Protein AF-A0A836B8D1-F1 (afdb_monomer_lite)

Foldseek 3Di:
DDPDFLFQDQDDLVLLLVLLVLQLVQQLVLLVPAPDDDPVSSVQSNVLSVLLSVLLNVLLVVLVVLLVVQVVDPPNVLLNLLSVLLNLLSSLLSSLLLFQFLFSLQSNLLSVLSSVVSVVLSCQSPDPPDDPVNSVLSNVVSNLSSLLSNLLSVLSRDPFLQVVLVVCVVVVNDLLNLLVVLLVVCLQVWAAQPQHRVDTGDRNQSDDAQLPHDLLSLLRSLQVLCVVSVGDGSRHDSPVPRDDPSSSLSSLLSSLLVSVCSNCVNPLCLVVLVVLQCVVCPPHWDWDAPVNLVSSLVSCCVRDDDDSQLSSLVSLQSCRRRVVFWHDNLSNLSSSCCSSRVSPDRPCVVVHPPDTTTGGRGFNSSLLSSCSVVCVPDSVVSSVVRD

Sequence (387 aa):
MPAQMNGFVLLDAPQLKKLADLIHKQEIIRIKNQKQPDVHTFKQLCADSKAARDTVIDALEKAERVYDELRAKANEEARVKVAEDHFHYVKNSANNALQNVRNFSIRMDYAKKISAHSEEIMHQMLSMELDTADFENLADYCADFREDALAIARTHMRPTARHYSEWLKENGIGFDQLVSDTQAKLNKTGFRSAKDPDVFIGEGTFGGQFENLQEFQKIAVYEEVVRDSGRAMPKINITTGLMGALGVGVILLGIGLLVWDIYQSAHPVETAVRGVLETALGVGGAMLGEAFAVTVASGMLSAEAESTALFVAMASFVGGIAGAFIVGALVAVIVGAIVGTAGRSVPLTPVTEGLKPCLIELPDGRALANLIHSGAHDDATIVEASG

Radius of gyration: 21.07 Å; chains: 1; bounding box: 61×46×54 Å

Organism: NCBI:txid2026947

pLDDT: mean 75.25, std 17.37, range [28.88, 97.94]

Structure (mmCIF, N/CA/C/O backbone):
data_AF-A0A836B8D1-F1
#
_entry.id   AF-A0A836B8D1-F1
#
loop_
_atom_site.group_PDB
_atom_site.id
_atom_site.type_symbol
_atom_site.label_atom_id
_atom_site.label_alt_id
_atom_site.label_comp_id
_atom_site.label_asym_id
_atom_site.label_entity_id
_atom_site.label_seq_id
_atom_site.pdbx_PDB_ins_code
_atom_site.Cartn_x
_atom_site.Cartn_y
_atom_site.Cartn_z
_atom_site.occupancy
_atom_site.B_iso_or_equiv
_atom_site.auth_seq_id
_atom_site.auth_comp_id
_atom_site.auth_asym_id
_atom_site.auth_atom_id
_atom_site.pdbx_PDB_model_num
ATOM 1 N N . MET A 1 1 ? -20.648 -24.623 2.047 1.00 28.88 1 MET A N 1
ATOM 2 C CA . MET A 1 1 ? -19.506 -24.657 1.104 1.00 28.88 1 MET A CA 1
ATOM 3 C C . MET A 1 1 ? -18.230 -24.460 1.903 1.00 28.88 1 MET A C 1
ATOM 5 O O . MET A 1 1 ? -18.280 -23.676 2.845 1.00 28.88 1 MET A O 1
ATOM 9 N N . PRO A 1 2 ? -17.147 -25.207 1.636 1.00 29.64 2 PRO A N 1
ATOM 10 C CA . PRO A 1 2 ? -15.974 -25.168 2.493 1.00 29.64 2 PRO A CA 1
ATOM 11 C C . PRO A 1 2 ? -15.260 -23.824 2.322 1.00 29.64 2 PRO A C 1
ATOM 13 O O . PRO A 1 2 ? -14.928 -23.409 1.214 1.00 29.64 2 PRO A O 1
ATOM 16 N N . ALA A 1 3 ? -15.059 -23.140 3.442 1.00 38.50 3 ALA A N 1
ATOM 17 C CA . ALA A 1 3 ? -14.245 -21.945 3.556 1.00 38.50 3 ALA A CA 1
ATOM 18 C C . ALA A 1 3 ? -12.777 -22.309 3.290 1.00 38.50 3 ALA A C 1
ATOM 20 O O . ALA A 1 3 ? -12.115 -22.790 4.205 1.00 38.50 3 ALA A O 1
ATOM 21 N N . GLN A 1 4 ? -12.273 -22.159 2.054 1.00 39.69 4 GLN A N 1
ATOM 22 C CA . GLN A 1 4 ? -10.847 -22.422 1.791 1.00 39.69 4 GLN A CA 1
ATOM 23 C C . GLN A 1 4 ? -10.216 -21.826 0.512 1.00 39.69 4 GLN A C 1
ATOM 25 O O . GLN A 1 4 ? -9.173 -22.317 0.098 1.00 39.69 4 GLN A O 1
ATOM 30 N N . MET A 1 5 ? -10.750 -20.754 -0.098 1.00 43.41 5 MET A N 1
ATOM 31 C CA . MET A 1 5 ? -10.065 -20.071 -1.226 1.00 43.41 5 MET A CA 1
ATOM 32 C C . MET A 1 5 ? -10.189 -18.531 -1.217 1.00 43.41 5 MET A C 1
ATOM 34 O O . MET A 1 5 ? -10.476 -17.927 -2.242 1.00 43.41 5 MET A O 1
ATOM 38 N N . ASN A 1 6 ? -9.952 -17.879 -0.070 1.00 57.72 6 ASN A N 1
ATOM 39 C CA . ASN A 1 6 ? -9.854 -16.405 0.026 1.00 57.72 6 ASN A CA 1
ATOM 40 C C . ASN A 1 6 ? -8.412 -15.936 0.321 1.00 57.72 6 ASN A C 1
ATOM 42 O O . ASN A 1 6 ? -8.191 -14.920 0.985 1.00 57.72 6 ASN A O 1
ATOM 46 N N . GLY A 1 7 ? -7.416 -16.714 -0.113 1.00 68.25 7 GLY A N 1
ATOM 47 C CA . GLY A 1 7 ? -6.004 -16.362 0.037 1.00 68.25 7 GLY A CA 1
ATOM 48 C C . GLY A 1 7 ? -5.597 -15.293 -0.972 1.00 68.25 7 GLY A C 1
ATOM 49 O O . GLY A 1 7 ? -6.114 -15.257 -2.080 1.00 68.25 7 GLY A O 1
ATOM 50 N N . PHE A 1 8 ? -4.674 -14.409 -0.614 1.00 79.25 8 PHE A N 1
ATOM 51 C CA . PHE A 1 8 ? -4.074 -13.513 -1.600 1.00 79.25 8 PHE A CA 1
ATOM 52 C C . PHE A 1 8 ? -3.248 -14.338 -2.606 1.00 79.25 8 PHE A C 1
ATOM 54 O O . PHE A 1 8 ? -2.515 -15.247 -2.209 1.00 79.25 8 PHE A O 1
ATOM 61 N N . VAL A 1 9 ? -3.343 -14.009 -3.895 1.00 87.94 9 VAL A N 1
ATOM 62 C CA . VAL A 1 9 ? -2.632 -14.692 -4.992 1.00 87.94 9 VAL A CA 1
ATOM 63 C C . VAL A 1 9 ? -1.782 -13.699 -5.775 1.00 87.94 9 VAL A C 1
ATOM 65 O O . VAL A 1 9 ? -2.153 -12.543 -5.913 1.00 87.94 9 VAL A O 1
ATOM 68 N N . LEU A 1 10 ? -0.630 -14.119 -6.296 1.00 89.69 10 LEU A N 1
ATOM 69 C CA . LEU A 1 10 ? 0.186 -13.249 -7.147 1.00 89.69 10 LEU A CA 1
ATOM 70 C C . LEU A 1 10 ? -0.272 -13.388 -8.598 1.00 89.69 10 LEU A C 1
ATOM 72 O O . LEU A 1 10 ? -0.072 -14.433 -9.213 1.00 89.69 10 LEU A O 1
ATOM 76 N N . LEU A 1 11 ? -0.888 -12.330 -9.119 1.00 92.56 11 LEU A N 1
ATOM 77 C CA . LEU A 1 11 ? -1.319 -12.230 -10.509 1.00 92.56 11 LEU A CA 1
ATOM 78 C C . LEU A 1 11 ? -0.247 -11.561 -11.377 1.00 92.56 11 LEU A C 1
ATOM 80 O O . LEU A 1 11 ? 0.492 -10.683 -10.911 1.00 92.56 11 LEU A O 1
ATOM 84 N N . ASP A 1 12 ? -0.186 -11.962 -12.647 1.00 94.19 12 ASP A N 1
ATOM 85 C CA . ASP A 1 12 ? 0.599 -11.274 -13.673 1.00 94.19 12 ASP A CA 1
ATOM 86 C C . ASP A 1 12 ? -0.081 -9.976 -14.163 1.00 94.19 12 ASP A C 1
ATOM 88 O O . ASP A 1 12 ? -1.194 -9.642 -13.753 1.00 94.19 12 ASP A O 1
ATOM 92 N N . ALA A 1 13 ? 0.600 -9.193 -15.008 1.00 94.81 13 ALA A N 1
ATOM 93 C CA . ALA A 1 13 ? 0.081 -7.898 -15.456 1.00 94.81 13 ALA A CA 1
ATOM 94 C C . ALA A 1 13 ? -1.240 -8.009 -16.253 1.00 94.81 13 ALA A C 1
ATOM 96 O O . ALA A 1 13 ? -2.180 -7.283 -15.913 1.00 94.81 13 ALA A O 1
ATOM 97 N N . PRO A 1 14 ? -1.394 -8.921 -17.236 1.00 95.56 14 PRO A N 1
ATOM 98 C CA . PRO A 1 14 ? -2.686 -9.152 -17.889 1.00 95.56 14 PRO A CA 1
ATOM 99 C C . PRO A 1 14 ? -3.812 -9.528 -16.915 1.00 95.56 14 PRO A C 1
ATOM 101 O O . PRO A 1 14 ? -4.918 -8.986 -16.999 1.00 95.56 14 PRO A O 1
ATOM 104 N N . GLN A 1 15 ? -3.539 -10.417 -15.957 1.00 95.75 15 GLN A N 1
ATOM 105 C CA . GLN A 1 15 ? -4.503 -10.824 -14.935 1.00 95.75 15 GLN A CA 1
ATOM 106 C C . GLN A 1 15 ? -4.882 -9.665 -14.004 1.00 95.75 15 GLN A C 1
ATOM 108 O O . GLN A 1 15 ? -6.052 -9.538 -13.641 1.00 95.75 15 GLN A O 1
ATOM 113 N N . LEU A 1 16 ? -3.937 -8.791 -13.645 1.00 96.31 16 LEU A N 1
ATOM 114 C CA . LEU A 1 16 ? -4.206 -7.596 -12.838 1.00 96.31 16 LEU A CA 1
ATOM 115 C C . LEU A 1 16 ? -5.077 -6.576 -13.568 1.00 96.31 16 LEU A C 1
ATOM 117 O O . LEU A 1 16 ? -5.996 -6.031 -12.959 1.00 96.31 16 LEU A O 1
ATOM 121 N N . LYS A 1 17 ? -4.833 -6.344 -14.864 1.00 97.25 17 LYS A N 1
ATOM 122 C CA . LYS A 1 17 ? -5.686 -5.474 -15.691 1.00 97.25 17 LYS A CA 1
ATOM 123 C C . LYS A 1 17 ? -7.120 -6.022 -15.724 1.00 97.25 17 LYS A C 1
ATOM 125 O O . LYS A 1 17 ? -8.066 -5.286 -15.443 1.00 97.25 17 LYS A O 1
ATOM 130 N N . LYS A 1 18 ? -7.277 -7.342 -15.917 1.00 95.75 18 LYS A N 1
ATOM 131 C CA . LYS A 1 18 ? -8.582 -8.025 -15.825 1.00 95.75 18 LYS A CA 1
ATOM 132 C C . LYS A 1 18 ? -9.224 -7.871 -14.440 1.00 95.75 18 LYS A C 1
ATOM 134 O O . LYS A 1 18 ? -10.420 -7.594 -14.351 1.00 95.75 18 LYS A O 1
ATOM 139 N N . LEU A 1 19 ? -8.454 -8.028 -13.360 1.00 95.62 19 LEU A N 1
ATOM 140 C CA . LEU A 1 19 ? -8.942 -7.854 -11.989 1.00 95.62 19 LEU A CA 1
ATOM 141 C C . LEU A 1 19 ? -9.449 -6.428 -11.746 1.00 95.62 19 LEU A C 1
ATOM 143 O O . LEU A 1 19 ? -10.533 -6.256 -11.192 1.00 95.62 19 LEU A O 1
ATOM 147 N N . ALA A 1 20 ? -8.700 -5.416 -12.188 1.00 96.56 20 ALA A N 1
ATOM 148 C CA . ALA A 1 20 ? -9.083 -4.014 -12.058 1.00 96.56 20 ALA A CA 1
ATOM 149 C C . ALA A 1 20 ? -10.406 -3.714 -12.783 1.00 96.56 20 ALA A C 1
ATOM 151 O O . ALA A 1 20 ? -11.284 -3.056 -12.219 1.00 96.56 20 ALA A O 1
ATOM 152 N N . ASP A 1 21 ? -10.588 -4.247 -13.994 1.00 96.06 21 ASP A N 1
ATOM 153 C CA . ASP A 1 21 ? -11.845 -4.129 -14.736 1.00 96.06 21 ASP A CA 1
ATOM 154 C C . ASP A 1 21 ? -13.016 -4.825 -14.036 1.00 96.06 21 ASP A C 1
ATOM 156 O O . ASP A 1 21 ? -14.108 -4.259 -13.956 1.00 96.06 21 ASP A O 1
ATOM 160 N N . LEU A 1 22 ? -12.816 -6.040 -13.517 1.00 94.44 22 LEU A N 1
ATOM 161 C CA . LEU A 1 22 ? -13.862 -6.781 -12.808 1.00 94.44 22 LEU A CA 1
ATOM 162 C C . LEU A 1 22 ? -14.289 -6.077 -11.519 1.00 94.44 22 LEU A C 1
ATOM 164 O O . LEU A 1 22 ? -15.488 -5.919 -11.287 1.00 94.44 22 LEU A O 1
ATOM 168 N N . ILE A 1 23 ? -13.329 -5.598 -10.723 1.00 93.44 23 ILE A N 1
ATOM 169 C CA . ILE A 1 23 ? -13.602 -4.801 -9.521 1.00 93.44 23 ILE A CA 1
ATOM 170 C 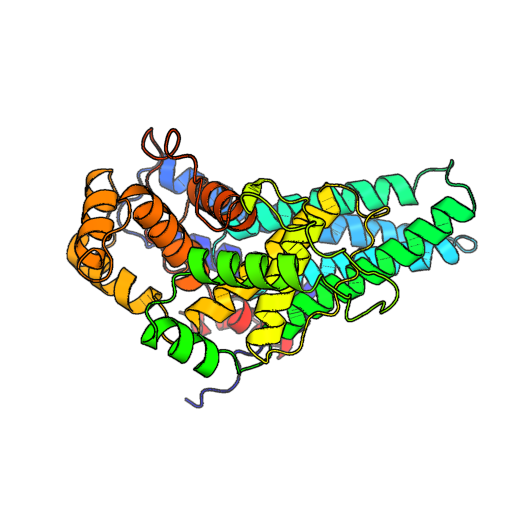C . ILE A 1 23 ? -14.430 -3.570 -9.895 1.00 93.44 23 ILE A C 1
ATOM 172 O O . ILE A 1 23 ? -15.511 -3.378 -9.343 1.00 93.44 23 ILE A O 1
ATOM 176 N N . HIS A 1 24 ? -13.991 -2.787 -10.883 1.00 94.62 24 HIS A N 1
ATOM 177 C CA . HIS A 1 24 ? -14.723 -1.601 -11.329 1.00 94.62 24 HIS A CA 1
ATOM 178 C C . HIS A 1 24 ? -16.149 -1.932 -11.793 1.00 94.62 24 HIS A C 1
ATOM 180 O O . HIS A 1 24 ? -17.106 -1.277 -11.383 1.00 94.62 24 HIS A O 1
ATOM 186 N N . LYS A 1 25 ? -16.325 -2.978 -12.613 1.00 92.94 25 LYS A N 1
ATOM 187 C CA . LYS A 1 25 ? -17.653 -3.427 -13.066 1.00 92.94 25 LYS A CA 1
ATOM 188 C C . LYS A 1 25 ? -18.569 -3.731 -11.876 1.00 92.94 25 LYS A C 1
ATOM 190 O O . LYS A 1 25 ? -19.716 -3.281 -11.868 1.00 92.94 25 LYS A O 1
ATOM 195 N N . GLN A 1 26 ? -18.071 -4.444 -10.863 1.00 90.50 26 GLN A N 1
ATOM 196 C CA . GLN A 1 26 ? -18.848 -4.751 -9.660 1.00 90.50 26 GLN A CA 1
ATOM 197 C C . GLN A 1 26 ? -19.160 -3.511 -8.828 1.00 90.50 26 GLN A C 1
ATOM 199 O O . GLN A 1 26 ? -20.291 -3.358 -8.372 1.00 90.50 26 GLN A O 1
ATOM 204 N N . GLU A 1 27 ? -18.202 -2.600 -8.670 1.00 89.56 27 GLU A N 1
ATOM 205 C CA . GLU A 1 27 ? -18.416 -1.321 -7.989 1.00 89.56 27 GLU A CA 1
ATOM 206 C C . GLU A 1 27 ? -19.519 -0.510 -8.666 1.00 89.56 27 GLU A C 1
ATOM 208 O O . GLU A 1 27 ? -20.423 -0.036 -7.987 1.00 89.56 27 GLU A O 1
ATOM 213 N N . ILE A 1 28 ? -19.525 -0.420 -9.999 1.00 89.75 28 ILE A N 1
ATOM 214 C CA . ILE A 1 28 ? -20.584 0.272 -10.745 1.00 89.75 28 ILE A CA 1
ATOM 215 C C . ILE A 1 28 ? -21.952 -0.384 -10.532 1.00 89.75 28 ILE A C 1
ATOM 217 O O . ILE A 1 28 ? -22.947 0.328 -10.386 1.00 89.75 28 ILE A O 1
ATOM 221 N N . ILE A 1 29 ? -22.030 -1.718 -10.504 1.00 87.75 29 ILE A N 1
ATOM 222 C CA . ILE A 1 29 ? -23.280 -2.432 -10.199 1.00 87.75 29 ILE A CA 1
ATOM 223 C C . ILE A 1 29 ? -23.760 -2.076 -8.784 1.00 87.75 29 ILE A C 1
ATOM 225 O O . ILE A 1 29 ? -24.922 -1.716 -8.601 1.00 87.75 29 ILE A O 1
ATOM 229 N N . ARG A 1 30 ? -22.858 -2.101 -7.797 1.00 85.25 30 ARG A N 1
ATOM 230 C CA . ARG A 1 30 ? -23.154 -1.795 -6.388 1.00 85.25 30 ARG A CA 1
ATOM 231 C C . ARG A 1 30 ? -23.569 -0.329 -6.192 1.00 85.25 30 ARG A C 1
ATOM 233 O O . ARG A 1 30 ? -24.571 -0.075 -5.532 1.00 85.25 30 ARG A O 1
ATOM 240 N N . ILE A 1 31 ? -22.893 0.619 -6.849 1.00 83.38 31 ILE A N 1
ATOM 241 C CA . ILE A 1 31 ? -23.254 2.049 -6.865 1.00 83.38 31 ILE A CA 1
ATOM 242 C C . ILE A 1 31 ? -24.647 2.257 -7.483 1.00 83.38 31 ILE A C 1
ATOM 244 O O . ILE A 1 31 ? -25.454 3.010 -6.944 1.00 83.38 31 ILE A O 1
ATOM 248 N N . LYS A 1 32 ? -24.963 1.586 -8.601 1.00 82.19 32 LYS A N 1
ATOM 249 C CA . LYS A 1 32 ? -26.278 1.693 -9.267 1.00 82.19 32 LYS A CA 1
ATOM 250 C C . LYS A 1 32 ? -27.424 1.120 -8.440 1.00 82.19 32 LYS A C 1
ATOM 252 O O . LYS A 1 32 ? -28.534 1.639 -8.511 1.00 82.19 32 LYS A O 1
ATOM 257 N N . ASN A 1 33 ? -27.161 0.054 -7.690 1.00 78.25 33 ASN A N 1
ATOM 258 C CA . ASN A 1 33 ? -28.163 -0.615 -6.862 1.00 78.25 33 ASN A CA 1
ATOM 259 C C . ASN A 1 33 ? -28.387 0.085 -5.514 1.00 78.25 33 ASN A C 1
ATOM 261 O O . ASN A 1 33 ? -29.294 -0.287 -4.767 1.00 78.25 33 ASN A O 1
ATOM 265 N N . GLN A 1 34 ? -27.593 1.109 -5.199 1.00 70.00 34 GLN A N 1
ATOM 266 C CA . GLN A 1 34 ? -27.765 1.890 -3.988 1.00 70.00 34 GLN A CA 1
ATOM 267 C C . GLN A 1 34 ? -29.010 2.780 -4.087 1.00 70.00 34 GLN A C 1
ATOM 269 O O . GLN A 1 34 ? -29.244 3.470 -5.083 1.00 70.00 34 GLN A O 1
ATOM 274 N N . LYS A 1 35 ? -29.817 2.809 -3.022 1.00 63.28 35 LYS A N 1
ATOM 275 C CA . LYS A 1 35 ? -30.913 3.772 -2.920 1.00 63.28 35 LYS A CA 1
ATOM 276 C C . LYS A 1 35 ? -30.322 5.177 -2.735 1.00 63.28 35 LYS A C 1
ATOM 278 O O . LYS A 1 35 ? -29.594 5.438 -1.793 1.00 63.28 35 LYS A O 1
ATOM 283 N N . GLN A 1 36 ? -30.679 6.088 -3.636 1.00 63.25 36 GLN A N 1
ATOM 284 C CA . GLN A 1 36 ? -30.506 7.538 -3.481 1.00 63.25 36 GLN A CA 1
ATOM 285 C C . GLN A 1 36 ? -29.080 8.120 -3.303 1.00 63.25 36 GLN A C 1
ATOM 287 O O . GLN A 1 36 ? -28.899 8.946 -2.413 1.00 63.25 36 GLN A O 1
ATOM 292 N N . PRO A 1 37 ? -28.087 7.892 -4.176 1.00 60.53 37 PRO A N 1
ATOM 293 C CA . PRO A 1 37 ? -27.133 8.963 -4.451 1.00 60.53 37 PRO A CA 1
ATOM 294 C C . PRO A 1 37 ? -27.840 10.028 -5.309 1.00 60.53 37 PRO A C 1
ATOM 296 O O . PRO A 1 37 ? -28.484 9.703 -6.310 1.00 60.53 37 PRO A O 1
ATOM 299 N N . ASP A 1 38 ? -27.758 11.310 -4.943 1.00 73.94 38 ASP A N 1
ATOM 300 C CA . ASP A 1 38 ? -28.152 12.362 -5.889 1.00 73.94 38 ASP A CA 1
ATOM 301 C C . ASP A 1 38 ? -27.311 12.251 -7.179 1.00 73.94 38 ASP A C 1
ATOM 303 O O . ASP A 1 38 ? -26.229 11.660 -7.190 1.00 73.94 38 ASP A O 1
ATOM 307 N N . VAL A 1 39 ? -27.812 12.790 -8.296 1.00 78.19 39 VAL A N 1
ATOM 308 C CA . VAL A 1 39 ? -27.184 12.610 -9.621 1.00 78.19 39 VAL A CA 1
ATOM 309 C C . VAL A 1 39 ? -25.717 13.053 -9.637 1.00 78.19 39 VAL A C 1
ATOM 311 O O . VAL A 1 39 ? -24.911 12.466 -10.360 1.00 78.19 39 VAL A O 1
ATOM 314 N N . HIS A 1 40 ? -25.364 14.078 -8.858 1.00 79.75 40 HIS A N 1
ATOM 315 C CA . HIS A 1 40 ? -23.990 14.556 -8.761 1.00 79.75 40 HIS A CA 1
ATOM 316 C C . HIS A 1 40 ? -23.115 13.537 -8.023 1.00 79.75 40 HIS A C 1
ATOM 318 O O . HIS A 1 40 ? -22.099 13.099 -8.561 1.00 79.75 40 HIS A O 1
ATOM 324 N N . THR A 1 41 ? -23.552 13.090 -6.846 1.00 75.69 41 THR A N 1
ATOM 325 C CA . THR A 1 41 ? -22.856 12.076 -6.043 1.00 75.69 41 THR A CA 1
ATOM 326 C C . THR A 1 41 ? -22.687 10.766 -6.817 1.00 75.69 41 THR A C 1
ATOM 328 O O . THR A 1 41 ? -21.586 10.229 -6.885 1.00 75.69 41 THR A O 1
ATOM 331 N N . PHE A 1 42 ? -23.732 10.293 -7.502 1.00 81.19 42 PHE A N 1
ATOM 332 C CA . PHE A 1 42 ? -23.660 9.101 -8.353 1.00 81.19 42 PHE A CA 1
ATOM 333 C C . PHE A 1 42 ? -22.566 9.217 -9.424 1.00 81.19 42 PHE A C 1
ATOM 335 O O . PHE A 1 42 ? -21.748 8.309 -9.589 1.00 81.19 42 PHE A O 1
ATOM 342 N N . LYS A 1 43 ? -22.533 10.348 -10.145 1.00 85.12 43 LYS A N 1
ATOM 343 C CA . LYS A 1 43 ? -21.521 10.607 -11.178 1.00 85.12 43 LYS A CA 1
ATOM 344 C C . LYS A 1 43 ? -20.116 10.645 -10.589 1.00 85.12 43 LYS A C 1
ATOM 346 O O . LYS A 1 43 ? -19.218 10.062 -11.192 1.00 85.12 43 LYS A O 1
ATOM 351 N N . GLN A 1 44 ? -19.942 11.278 -9.430 1.00 84.00 44 GLN A N 1
ATOM 352 C CA . GLN A 1 44 ? -18.647 11.350 -8.762 1.00 84.00 44 GLN A CA 1
ATOM 353 C C . GLN A 1 44 ? -18.150 9.962 -8.351 1.00 84.00 44 GLN A C 1
ATOM 355 O O . GLN A 1 44 ? -17.023 9.613 -8.670 1.00 84.00 44 GLN A O 1
ATOM 360 N N . LEU A 1 45 ? -18.994 9.127 -7.737 1.00 83.06 45 LEU A N 1
ATOM 361 C CA . LEU A 1 45 ? -18.598 7.774 -7.326 1.00 83.06 45 LEU A CA 1
ATOM 362 C C . LEU A 1 45 ? -18.240 6.885 -8.523 1.00 83.06 45 LEU A C 1
ATOM 364 O O . LEU A 1 45 ? -17.266 6.134 -8.472 1.00 83.06 45 LEU A O 1
ATOM 368 N N . CYS A 1 46 ? -18.986 6.998 -9.626 1.00 88.38 46 CYS A N 1
ATOM 369 C CA . CYS A 1 46 ? -18.647 6.297 -10.865 1.00 88.38 46 CYS A CA 1
ATOM 370 C C . CYS A 1 46 ? -17.308 6.781 -11.440 1.00 88.38 46 CYS A C 1
ATOM 372 O O . CYS A 1 46 ? -16.513 5.966 -11.909 1.00 88.38 46 CYS A O 1
ATOM 374 N N . ALA A 1 47 ? -17.059 8.095 -11.407 1.00 90.06 47 ALA A N 1
ATOM 375 C CA . ALA A 1 47 ? -15.810 8.689 -11.866 1.00 90.06 47 ALA A CA 1
ATOM 376 C C . ALA A 1 47 ? -14.623 8.276 -10.983 1.00 90.06 47 ALA A C 1
ATOM 378 O O . ALA A 1 47 ? -13.585 7.910 -11.522 1.00 90.06 47 ALA A O 1
ATOM 379 N N . ASP A 1 48 ? -14.790 8.254 -9.660 1.00 87.31 48 ASP A N 1
ATOM 380 C CA . ASP A 1 48 ? -13.756 7.858 -8.700 1.00 87.31 48 ASP A CA 1
ATOM 381 C C . ASP A 1 48 ? -13.408 6.370 -8.831 1.00 87.31 48 ASP A C 1
ATOM 383 O O . ASP A 1 48 ? -12.232 6.017 -8.889 1.00 87.31 48 ASP A O 1
ATOM 387 N N . SER A 1 49 ? -14.412 5.490 -8.940 1.00 91.19 49 SER A N 1
ATOM 388 C CA . SER A 1 49 ? -14.193 4.056 -9.188 1.00 91.19 49 SER A CA 1
ATOM 389 C C . SER A 1 49 ? -13.465 3.828 -10.517 1.00 91.19 49 SER A C 1
ATOM 391 O O . SER A 1 49 ? -12.507 3.053 -10.582 1.00 91.19 49 SER A O 1
ATOM 393 N N . LYS A 1 50 ? -13.861 4.553 -11.573 1.00 94.69 50 LYS A N 1
ATOM 394 C CA . LYS A 1 50 ? -13.177 4.505 -12.869 1.00 94.69 50 LYS A CA 1
ATOM 395 C C . LYS A 1 50 ? -11.733 4.999 -12.761 1.00 94.69 50 LYS A C 1
ATOM 397 O O . LYS A 1 50 ? -10.834 4.330 -13.254 1.00 94.69 50 LYS A O 1
ATOM 402 N N . ALA A 1 51 ? -11.499 6.128 -12.096 1.00 93.44 51 ALA A N 1
ATOM 403 C CA . ALA A 1 51 ? -10.164 6.684 -11.905 1.00 93.44 51 ALA A CA 1
ATOM 404 C C . ALA A 1 51 ? -9.265 5.735 -11.100 1.00 93.44 51 ALA A C 1
ATOM 406 O O . ALA A 1 51 ? -8.107 5.549 -11.455 1.00 93.44 51 ALA A O 1
ATOM 407 N N . ALA A 1 52 ? -9.794 5.077 -10.063 1.00 92.06 52 ALA A N 1
ATOM 408 C CA . ALA A 1 52 ? -9.059 4.069 -9.302 1.00 92.06 52 ALA A CA 1
ATOM 409 C C . ALA A 1 52 ? -8.564 2.924 -10.198 1.00 92.06 52 ALA A C 1
ATOM 411 O O . ALA A 1 52 ? -7.422 2.490 -10.067 1.00 92.06 52 ALA A O 1
ATOM 412 N N . ARG A 1 53 ? -9.418 2.443 -11.110 1.00 96.62 53 ARG A N 1
ATOM 413 C CA . ARG A 1 53 ? -9.055 1.421 -12.097 1.00 96.62 53 ARG A CA 1
ATOM 414 C C . ARG A 1 53 ? -8.023 1.946 -13.093 1.00 96.62 53 ARG A C 1
ATOM 416 O O . ARG A 1 53 ? -6.984 1.316 -13.270 1.00 96.62 53 ARG A O 1
ATOM 423 N N . ASP A 1 54 ? -8.322 3.072 -13.736 1.00 97.69 54 ASP A N 1
ATOM 424 C CA . ASP A 1 54 ? -7.519 3.617 -14.832 1.00 97.69 54 ASP A CA 1
ATOM 425 C C . ASP A 1 54 ? -6.093 3.932 -14.358 1.00 97.69 54 ASP A C 1
ATOM 427 O O . ASP A 1 54 ? -5.144 3.576 -15.044 1.00 97.69 54 ASP A O 1
ATOM 431 N N . THR A 1 55 ? -5.921 4.485 -13.150 1.00 96.62 55 THR A N 1
ATOM 432 C CA . THR A 1 55 ? -4.591 4.763 -12.578 1.00 96.62 55 THR A CA 1
ATOM 433 C C . THR A 1 55 ? -3.761 3.494 -12.362 1.00 96.62 55 THR A C 1
ATOM 435 O O . THR A 1 55 ? -2.561 3.501 -12.617 1.00 96.62 55 THR A O 1
ATOM 438 N N . VAL A 1 56 ? -4.366 2.393 -11.895 1.00 96.00 56 VAL A N 1
ATOM 439 C CA . VAL A 1 56 ? -3.633 1.125 -11.709 1.00 96.00 56 VAL A CA 1
ATOM 440 C C . VAL A 1 56 ? -3.212 0.537 -13.056 1.00 96.00 56 VAL A C 1
ATOM 442 O O . VAL A 1 56 ? -2.080 0.074 -13.192 1.00 96.00 56 VAL A O 1
ATOM 445 N N . ILE A 1 57 ? -4.112 0.554 -14.043 1.00 97.94 57 ILE A N 1
ATOM 446 C CA . ILE A 1 57 ? -3.828 0.041 -15.389 1.00 97.94 57 ILE A CA 1
ATOM 447 C C . ILE A 1 57 ? -2.731 0.875 -16.057 1.00 97.94 57 ILE A C 1
ATOM 449 O O . ILE A 1 57 ? -1.768 0.300 -16.554 1.00 97.94 57 ILE A O 1
ATOM 453 N N . ASP A 1 58 ? -2.834 2.202 -16.008 1.00 97.81 58 ASP A N 1
ATOM 454 C CA . ASP A 1 58 ? -1.857 3.119 -16.604 1.00 97.81 58 ASP A CA 1
ATOM 455 C C . ASP A 1 58 ? -0.460 2.952 -15.985 1.00 97.81 58 ASP A C 1
ATOM 457 O O . ASP A 1 58 ? 0.528 2.855 -16.712 1.00 97.81 58 ASP A O 1
ATOM 461 N N . ALA A 1 59 ? -0.364 2.813 -14.656 1.00 96.94 59 ALA A N 1
ATOM 462 C CA . ALA A 1 59 ? 0.910 2.542 -13.987 1.00 96.94 59 ALA A CA 1
ATOM 463 C C . ALA A 1 59 ? 1.538 1.212 -14.450 1.00 96.94 59 ALA A C 1
ATOM 465 O O . ALA A 1 59 ? 2.736 1.159 -14.735 1.00 96.94 59 ALA A O 1
ATOM 466 N N . LEU A 1 60 ? 0.734 0.145 -14.569 1.00 97.50 60 LEU A N 1
ATOM 467 C CA . LEU A 1 60 ? 1.197 -1.151 -15.078 1.00 97.50 60 LEU A CA 1
ATOM 468 C C . LEU A 1 60 ? 1.667 -1.053 -16.533 1.00 97.50 60 LEU A C 1
ATOM 470 O O . LEU A 1 60 ? 2.737 -1.558 -16.855 1.00 97.50 60 LEU A O 1
ATOM 474 N N . GLU A 1 61 ? 0.891 -0.403 -17.401 1.00 97.81 61 GLU A N 1
ATOM 475 C CA . GLU A 1 61 ? 1.199 -0.263 -18.829 1.00 97.81 61 GLU A CA 1
ATOM 476 C C . GLU A 1 61 ? 2.450 0.575 -19.081 1.00 97.81 61 GLU A C 1
ATOM 478 O O . GLU A 1 61 ? 3.279 0.203 -19.911 1.00 97.81 61 GLU A O 1
ATOM 483 N N . LYS A 1 62 ? 2.624 1.683 -18.355 1.00 97.25 62 LYS A N 1
ATOM 484 C CA . LYS A 1 62 ? 3.827 2.515 -18.461 1.00 97.25 62 LYS A CA 1
ATOM 485 C C . LYS A 1 62 ? 5.078 1.743 -18.042 1.00 97.25 62 LYS A C 1
ATOM 487 O O . LYS A 1 62 ? 6.061 1.759 -18.782 1.00 97.25 62 LYS A O 1
ATOM 492 N N . ALA A 1 63 ? 5.034 1.054 -16.899 1.00 96.44 63 ALA A N 1
ATOM 493 C CA . ALA A 1 63 ? 6.166 0.278 -16.398 1.00 96.44 63 ALA A CA 1
ATOM 494 C C . ALA A 1 63 ? 6.511 -0.909 -17.318 1.00 96.44 63 ALA A C 1
ATOM 496 O O . ALA A 1 63 ? 7.684 -1.127 -17.616 1.00 96.44 63 ALA A O 1
ATOM 497 N N . GLU A 1 64 ? 5.496 -1.630 -17.807 1.00 97.00 64 GLU A N 1
ATOM 498 C C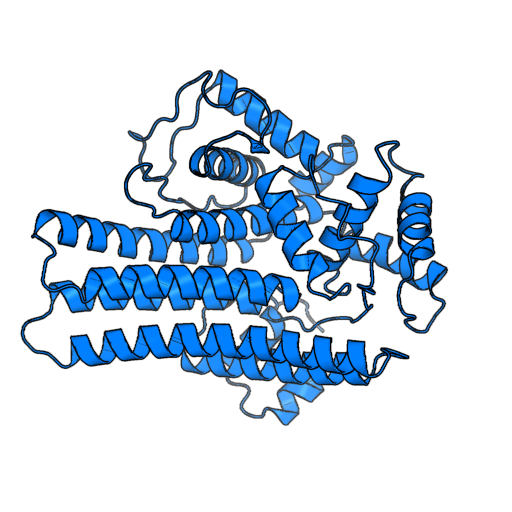A . GLU A 1 64 ? 5.639 -2.736 -18.766 1.00 97.00 64 GLU A CA 1
ATOM 499 C C . GLU A 1 64 ? 6.269 -2.256 -20.078 1.00 97.00 64 GLU A C 1
ATOM 501 O O . GLU A 1 64 ? 7.261 -2.821 -20.533 1.00 97.00 64 GLU A O 1
ATOM 506 N N . ARG A 1 65 ? 5.765 -1.147 -20.638 1.00 96.44 65 ARG A N 1
ATOM 507 C CA . ARG A 1 65 ? 6.299 -0.557 -21.871 1.00 96.44 65 ARG A CA 1
ATOM 508 C C . ARG A 1 65 ? 7.778 -0.203 -21.740 1.00 96.44 65 ARG A C 1
ATOM 510 O O . ARG A 1 65 ? 8.554 -0.527 -22.632 1.00 96.44 65 ARG A O 1
ATOM 517 N N . VAL A 1 66 ? 8.173 0.455 -20.649 1.00 94.50 66 VAL A N 1
ATOM 518 C CA . VAL A 1 66 ? 9.579 0.839 -20.439 1.00 94.50 66 VAL A CA 1
ATOM 519 C C . VAL A 1 66 ? 10.477 -0.394 -20.308 1.00 94.50 66 VAL A C 1
ATOM 521 O O . VAL A 1 66 ? 11.563 -0.420 -20.887 1.00 94.50 66 VAL A O 1
ATOM 524 N N . TYR A 1 67 ? 10.022 -1.432 -19.601 1.00 94.88 67 TYR A N 1
ATOM 525 C CA . TYR A 1 67 ? 10.743 -2.701 -19.516 1.00 94.88 67 TYR A CA 1
ATOM 526 C C . TYR A 1 67 ? 10.928 -3.354 -20.895 1.00 94.88 67 TYR A C 1
ATOM 528 O O . TYR A 1 67 ? 12.054 -3.703 -21.256 1.00 94.88 67 TYR A O 1
ATOM 536 N N . ASP A 1 68 ? 9.865 -3.458 -21.693 1.00 94.69 68 ASP A N 1
ATOM 537 C CA . ASP A 1 68 ? 9.919 -4.061 -23.029 1.00 94.69 68 ASP A CA 1
ATOM 538 C C . ASP A 1 68 ? 10.814 -3.266 -23.996 1.00 94.69 68 ASP A C 1
ATOM 540 O O . ASP A 1 68 ? 11.613 -3.850 -24.735 1.00 94.69 68 ASP A O 1
ATOM 544 N N . GLU A 1 69 ? 10.733 -1.931 -23.965 1.00 93.50 69 GLU A N 1
ATOM 545 C CA . GLU A 1 69 ? 11.573 -1.041 -24.776 1.00 93.50 69 GLU A CA 1
ATOM 546 C C . GLU A 1 69 ? 13.063 -1.193 -24.448 1.00 93.50 69 GLU A C 1
ATOM 548 O O . GLU A 1 69 ? 13.893 -1.234 -25.360 1.00 93.50 69 GLU A O 1
ATOM 553 N N . LEU A 1 70 ? 13.419 -1.291 -23.164 1.00 91.69 70 LEU A N 1
ATOM 554 C CA . LEU A 1 70 ? 14.805 -1.491 -22.738 1.00 91.69 70 LEU A CA 1
ATOM 555 C C . LEU A 1 70 ? 15.291 -2.903 -23.067 1.00 91.69 70 LEU A C 1
ATOM 557 O O . LEU A 1 70 ? 16.404 -3.068 -23.566 1.00 91.69 70 LEU A O 1
ATOM 561 N N . ARG A 1 71 ? 14.445 -3.918 -22.867 1.00 92.31 71 ARG A N 1
ATOM 562 C CA . ARG A 1 71 ? 14.763 -5.319 -23.173 1.00 92.31 71 ARG A CA 1
ATOM 563 C C . ARG A 1 71 ? 15.044 -5.547 -24.657 1.00 92.31 71 ARG A C 1
ATOM 565 O O . ARG A 1 71 ? 15.855 -6.404 -25.001 1.00 92.31 71 ARG A O 1
ATOM 572 N N . ALA A 1 72 ? 14.403 -4.783 -25.540 1.00 91.94 72 ALA A N 1
ATOM 573 C CA . ALA A 1 72 ? 14.638 -4.851 -26.980 1.00 91.94 72 ALA A CA 1
ATOM 574 C C . ALA A 1 72 ? 16.028 -4.330 -27.409 1.00 91.94 72 ALA A C 1
ATOM 576 O O . ALA A 1 72 ? 16.436 -4.545 -28.554 1.00 91.94 72 ALA A O 1
ATOM 577 N N . LYS A 1 73 ? 16.777 -3.658 -26.524 1.00 88.50 73 LYS A N 1
ATOM 578 C CA . LYS A 1 73 ? 18.089 -3.075 -26.829 1.00 88.50 73 LYS A CA 1
ATOM 579 C C . LYS A 1 73 ? 19.229 -3.964 -26.325 1.00 88.50 73 LYS A C 1
ATOM 581 O O . LYS A 1 73 ? 19.384 -4.193 -25.132 1.00 88.50 73 LYS A O 1
ATOM 586 N N . ALA A 1 74 ? 20.100 -4.396 -27.238 1.00 67.44 74 ALA A N 1
ATOM 587 C CA . ALA A 1 74 ? 21.138 -5.401 -26.973 1.00 67.44 74 ALA A CA 1
ATOM 588 C C . ALA A 1 74 ? 22.251 -4.995 -25.975 1.00 67.44 74 ALA A C 1
ATOM 590 O O . ALA A 1 74 ? 22.972 -5.871 -25.513 1.00 67.44 74 ALA A O 1
ATOM 591 N N . ASN A 1 75 ? 22.398 -3.706 -25.639 1.00 78.25 75 ASN A N 1
ATOM 592 C CA . ASN A 1 75 ? 23.514 -3.184 -24.829 1.00 78.25 75 ASN A CA 1
ATOM 593 C C . ASN A 1 75 ? 23.068 -2.496 -23.523 1.00 78.25 75 ASN A C 1
ATOM 595 O O . ASN A 1 75 ? 23.836 -1.733 -22.944 1.00 78.25 75 ASN A O 1
ATOM 599 N N . GLU A 1 76 ? 21.832 -2.717 -23.068 1.00 80.62 76 GLU A N 1
ATOM 600 C CA . GLU A 1 76 ? 21.276 -2.056 -21.877 1.00 80.62 76 GLU A CA 1
ATOM 601 C C . GLU A 1 76 ? 21.030 -3.036 -20.709 1.00 80.62 76 GLU A C 1
ATOM 603 O O . GLU A 1 76 ? 20.158 -2.793 -19.887 1.00 80.62 76 GLU A O 1
ATOM 608 N N . GLU A 1 77 ? 21.797 -4.131 -20.593 1.00 85.50 77 GLU A N 1
ATOM 609 C CA . GLU A 1 77 ? 21.562 -5.225 -19.620 1.00 85.50 77 GLU A CA 1
ATOM 610 C C . GLU A 1 77 ? 21.353 -4.739 -18.175 1.00 85.50 77 GLU A C 1
ATOM 612 O O . GLU A 1 77 ? 20.405 -5.151 -17.506 1.00 85.50 77 GLU A O 1
ATOM 617 N N . ALA A 1 78 ? 22.183 -3.800 -17.714 1.00 85.25 78 ALA A N 1
ATOM 618 C CA . ALA A 1 78 ? 22.055 -3.228 -16.379 1.00 85.25 78 ALA A CA 1
ATOM 619 C C . ALA A 1 78 ? 20.715 -2.482 -16.202 1.00 85.25 78 ALA A C 1
ATOM 621 O O . ALA A 1 78 ? 20.009 -2.698 -15.220 1.00 85.25 78 ALA A O 1
ATOM 622 N N . ARG A 1 79 ? 20.308 -1.668 -17.186 1.00 88.06 79 ARG A N 1
ATOM 623 C CA . ARG A 1 79 ? 19.015 -0.954 -17.195 1.00 88.06 79 ARG A CA 1
ATOM 624 C C . ARG A 1 79 ? 17.828 -1.888 -17.361 1.00 88.06 79 ARG A C 1
ATOM 626 O O . ARG A 1 79 ? 16.790 -1.632 -16.768 1.00 88.06 79 ARG A O 1
ATOM 633 N N . VAL A 1 80 ? 17.977 -2.976 -18.114 1.00 91.69 80 VAL A N 1
ATOM 634 C CA . VAL A 1 80 ? 16.940 -4.007 -18.249 1.00 91.69 80 VAL A CA 1
ATOM 635 C C . VAL A 1 80 ? 16.634 -4.624 -16.890 1.00 91.69 80 VAL A C 1
ATOM 637 O O . VAL A 1 80 ? 15.462 -4.771 -16.557 1.00 91.69 80 VAL A O 1
ATOM 640 N N . LYS A 1 81 ? 17.660 -4.916 -16.082 1.00 91.50 81 LYS A N 1
ATOM 641 C CA . LYS A 1 81 ? 17.466 -5.434 -14.723 1.00 91.50 81 LYS A CA 1
ATOM 642 C C . LYS A 1 81 ? 16.749 -4.425 -13.818 1.00 91.50 81 LYS A C 1
ATOM 644 O O . LYS A 1 81 ? 15.790 -4.793 -13.150 1.00 91.50 81 LYS A O 1
ATOM 649 N N . VAL A 1 82 ? 17.153 -3.152 -13.840 1.00 91.94 82 VAL A N 1
ATOM 650 C CA . VAL A 1 82 ? 16.467 -2.091 -13.072 1.00 91.94 82 VAL A CA 1
ATOM 651 C C . VAL A 1 82 ? 15.008 -1.945 -13.511 1.00 91.94 82 VAL A C 1
ATOM 653 O O . VAL A 1 82 ? 14.112 -1.870 -12.673 1.00 91.94 82 VAL A O 1
ATOM 656 N N . ALA A 1 83 ? 14.748 -1.970 -14.819 1.00 94.12 83 ALA A N 1
ATOM 657 C CA . ALA A 1 83 ? 13.402 -1.892 -15.372 1.00 94.12 83 ALA A CA 1
ATOM 658 C C . ALA A 1 83 ? 12.545 -3.110 -15.004 1.00 94.12 83 ALA A C 1
ATOM 660 O O . ALA A 1 83 ? 11.354 -2.958 -14.735 1.00 94.12 83 ALA A O 1
ATOM 661 N N . GLU A 1 84 ? 13.142 -4.303 -14.962 1.00 95.25 84 GLU A N 1
ATOM 662 C CA . GLU A 1 84 ? 12.492 -5.525 -14.490 1.00 95.25 84 GLU A CA 1
ATOM 663 C C . GLU A 1 84 ? 12.100 -5.389 -13.016 1.00 95.25 84 GLU A C 1
ATOM 665 O O . GLU A 1 84 ? 10.934 -5.590 -12.666 1.00 95.25 84 GLU A O 1
ATOM 670 N N . ASP A 1 85 ? 13.036 -4.983 -12.157 1.00 94.94 85 ASP A N 1
ATOM 671 C CA . ASP A 1 85 ? 12.781 -4.802 -10.728 1.00 94.94 85 ASP A CA 1
ATOM 672 C C . ASP A 1 85 ? 11.706 -3.739 -10.472 1.00 94.94 85 ASP A C 1
ATOM 674 O O . ASP A 1 85 ? 10.758 -3.988 -9.721 1.00 94.94 85 ASP A O 1
ATOM 678 N N . HIS A 1 86 ? 11.773 -2.612 -11.183 1.00 95.19 86 HIS A N 1
ATOM 679 C CA . HIS A 1 86 ? 10.745 -1.575 -11.180 1.00 95.19 86 HIS A CA 1
ATOM 680 C C . HIS A 1 86 ? 9.373 -2.106 -11.636 1.00 95.19 86 HIS A C 1
ATOM 682 O O . HIS A 1 86 ? 8.359 -1.867 -10.974 1.00 95.19 86 HIS A O 1
ATOM 688 N N . PHE A 1 87 ? 9.308 -2.867 -12.732 1.00 96.94 87 PHE A N 1
ATOM 689 C CA . PHE A 1 87 ? 8.050 -3.438 -13.216 1.00 96.94 87 PHE A CA 1
ATOM 690 C C . PHE A 1 87 ? 7.451 -4.427 -12.209 1.00 96.94 87 PHE A C 1
ATOM 692 O O . PHE A 1 87 ? 6.248 -4.403 -11.927 1.00 96.94 87 PHE A O 1
ATOM 699 N N . HIS A 1 88 ? 8.286 -5.271 -11.602 1.00 95.62 88 HIS A N 1
ATOM 700 C CA . HIS A 1 88 ? 7.856 -6.174 -10.543 1.00 95.62 88 HIS A CA 1
ATOM 701 C C . HIS A 1 88 ? 7.405 -5.425 -9.282 1.00 95.62 88 HIS A C 1
ATOM 703 O O . HIS A 1 88 ? 6.424 -5.848 -8.669 1.00 95.62 88 HIS A O 1
ATOM 709 N N . TYR A 1 89 ? 8.049 -4.313 -8.917 1.00 94.50 89 TYR A N 1
ATOM 710 C CA . TYR A 1 89 ? 7.586 -3.416 -7.857 1.00 94.50 89 TYR A CA 1
ATOM 711 C C . TYR A 1 89 ? 6.155 -2.931 -8.128 1.00 94.50 89 TYR A C 1
ATOM 713 O O . TYR A 1 89 ? 5.262 -3.201 -7.319 1.00 94.50 89 TYR A O 1
ATOM 721 N N . VAL A 1 90 ? 5.902 -2.320 -9.292 1.00 96.62 90 VAL A N 1
ATOM 722 C CA . VAL A 1 90 ? 4.565 -1.821 -9.666 1.00 96.62 90 VAL A CA 1
ATOM 723 C C . VAL A 1 90 ? 3.538 -2.955 -9.647 1.00 96.62 90 VAL A C 1
ATOM 725 O O . VAL A 1 90 ? 2.448 -2.801 -9.094 1.00 96.62 90 VAL A O 1
ATOM 728 N N . LYS A 1 91 ? 3.898 -4.134 -10.166 1.00 95.81 91 LYS A N 1
ATOM 729 C CA . LYS A 1 91 ? 3.044 -5.331 -10.157 1.00 95.81 91 LYS A CA 1
ATOM 730 C C . LYS A 1 91 ? 2.704 -5.814 -8.744 1.00 95.81 91 LYS A C 1
ATOM 732 O O . LYS A 1 91 ? 1.554 -6.169 -8.474 1.00 95.81 91 LYS A O 1
ATOM 737 N N . ASN A 1 92 ? 3.676 -5.843 -7.836 1.00 93.44 92 ASN A N 1
ATOM 738 C CA . ASN A 1 92 ? 3.470 -6.271 -6.451 1.00 93.44 92 ASN A CA 1
ATOM 739 C C . ASN A 1 92 ? 2.588 -5.267 -5.693 1.00 93.44 92 ASN A C 1
ATOM 741 O O . ASN A 1 92 ? 1.647 -5.669 -5.005 1.00 93.44 92 ASN A O 1
ATOM 745 N N . SER A 1 93 ? 2.823 -3.965 -5.881 1.00 92.19 93 SER A N 1
ATOM 746 C CA . SER A 1 93 ? 1.985 -2.912 -5.302 1.00 92.19 93 SER A CA 1
ATOM 747 C C . SER A 1 93 ? 0.562 -2.918 -5.872 1.00 92.19 93 SER A C 1
ATOM 749 O O . SER A 1 93 ? -0.394 -2.774 -5.111 1.00 92.19 93 SER A O 1
ATOM 751 N N . ALA A 1 94 ? 0.389 -3.167 -7.174 1.00 94.94 94 ALA A N 1
ATOM 752 C CA . ALA A 1 94 ? -0.923 -3.307 -7.808 1.00 94.94 94 ALA A CA 1
ATOM 753 C C . ALA A 1 94 ? -1.691 -4.538 -7.298 1.00 94.94 94 ALA A C 1
ATOM 755 O O . ALA A 1 94 ? -2.883 -4.432 -7.007 1.00 94.94 94 ALA A O 1
ATOM 756 N N . ASN A 1 95 ? -1.019 -5.685 -7.118 1.00 93.31 95 ASN A N 1
ATOM 757 C CA . ASN A 1 95 ? -1.621 -6.850 -6.461 1.00 93.31 95 ASN A CA 1
ATOM 758 C C . ASN A 1 95 ? -2.125 -6.482 -5.055 1.00 93.31 95 ASN A C 1
ATOM 760 O O . ASN A 1 95 ? -3.264 -6.803 -4.714 1.00 93.31 95 ASN A O 1
ATOM 764 N N . ASN A 1 96 ? -1.308 -5.778 -4.259 1.00 89.12 96 ASN A N 1
ATOM 765 C CA . ASN A 1 96 ? -1.695 -5.322 -2.923 1.00 89.12 96 ASN A CA 1
ATOM 766 C C . ASN A 1 96 ? -2.922 -4.397 -2.968 1.00 89.12 96 ASN A C 1
ATOM 768 O O . ASN A 1 96 ? -3.907 -4.638 -2.272 1.00 89.12 96 ASN A O 1
ATOM 772 N N . ALA A 1 97 ? -2.892 -3.378 -3.828 1.00 91.00 97 ALA A N 1
ATOM 773 C CA . ALA A 1 97 ? -3.968 -2.406 -3.970 1.00 91.00 97 ALA A CA 1
ATOM 774 C C . ALA A 1 97 ? -5.293 -3.057 -4.404 1.00 91.00 97 ALA A C 1
ATOM 776 O O . ALA A 1 97 ? -6.330 -2.795 -3.804 1.00 91.00 97 ALA A O 1
ATOM 777 N N . LEU A 1 98 ? -5.277 -3.926 -5.417 1.00 92.62 98 LEU A N 1
ATOM 778 C CA . LEU A 1 98 ? -6.497 -4.530 -5.961 1.00 92.62 98 LEU A CA 1
ATOM 779 C C . LEU A 1 98 ? -7.098 -5.598 -5.042 1.00 92.62 98 LEU A C 1
ATOM 781 O O . LEU A 1 98 ? -8.318 -5.714 -4.973 1.00 92.62 98 LEU A O 1
ATOM 785 N N . GLN A 1 99 ? -6.273 -6.374 -4.338 1.00 90.06 99 GLN A N 1
ATOM 786 C CA . GLN A 1 99 ? -6.766 -7.480 -3.514 1.00 90.06 99 GLN A CA 1
ATOM 787 C C . GLN A 1 99 ? -7.065 -7.070 -2.072 1.00 90.06 99 GLN A C 1
ATOM 789 O O . GLN A 1 99 ? -8.031 -7.560 -1.494 1.00 90.06 99 GLN A O 1
ATOM 794 N N . ASN A 1 100 ? -6.266 -6.180 -1.479 1.00 81.25 100 ASN A N 1
ATOM 795 C CA . ASN A 1 100 ? -6.374 -5.852 -0.054 1.00 81.25 100 ASN A CA 1
ATOM 796 C C . ASN A 1 100 ? -7.107 -4.532 0.210 1.00 81.25 100 ASN A C 1
ATOM 798 O O . ASN A 1 100 ? -7.596 -4.329 1.319 1.00 81.25 100 ASN A O 1
ATOM 802 N N . VAL A 1 101 ? -7.238 -3.655 -0.792 1.00 83.25 101 VAL A N 1
ATOM 803 C CA . VAL A 1 101 ? -7.922 -2.362 -0.649 1.00 83.25 101 VAL A CA 1
ATOM 804 C C . VAL A 1 101 ? -9.260 -2.385 -1.383 1.00 83.25 101 VAL A C 1
ATOM 806 O O . VAL A 1 101 ? -9.379 -2.039 -2.560 1.00 83.25 101 VAL A O 1
ATOM 809 N N . ARG A 1 102 ? -10.310 -2.781 -0.659 1.00 82.12 102 ARG A N 1
ATOM 810 C CA . ARG A 1 102 ? -11.674 -2.858 -1.205 1.00 82.12 102 ARG A CA 1
ATOM 811 C C . ARG A 1 102 ? -12.234 -1.481 -1.583 1.00 82.12 102 ARG A C 1
ATOM 813 O O . ARG A 1 102 ? -12.930 -1.349 -2.582 1.00 82.12 102 ARG A O 1
ATOM 820 N N . ASN A 1 103 ? -11.903 -0.446 -0.812 1.00 82.00 103 ASN A N 1
ATOM 821 C CA . ASN A 1 103 ? -12.393 0.913 -1.029 1.00 82.00 103 ASN A CA 1
ATOM 822 C C . ASN A 1 103 ? -11.745 1.599 -2.224 1.00 82.00 103 ASN A C 1
ATOM 824 O O . ASN A 1 103 ? -10.549 1.879 -2.184 1.00 82.00 103 ASN A O 1
ATOM 828 N N . PHE A 1 104 ? -12.525 1.945 -3.249 1.00 85.06 104 PHE A N 1
ATOM 829 C CA . PHE A 1 104 ? -11.972 2.582 -4.443 1.00 85.06 104 PHE A CA 1
ATOM 830 C C . PHE A 1 104 ? -11.377 3.971 -4.194 1.00 85.06 104 PHE A C 1
ATOM 832 O O . PHE A 1 104 ? -10.441 4.339 -4.895 1.00 85.06 104 PHE A O 1
ATOM 839 N N . SER A 1 105 ? -11.830 4.731 -3.191 1.00 81.75 105 SER A N 1
ATOM 840 C CA . SER A 1 105 ? -11.218 6.026 -2.858 1.00 81.75 105 SER A CA 1
ATOM 841 C C . SER A 1 105 ? -9.823 5.838 -2.254 1.00 81.75 105 SER A C 1
ATOM 843 O O . SER A 1 105 ? -8.880 6.510 -2.665 1.00 81.75 105 SER A O 1
ATOM 845 N N . ILE A 1 106 ? -9.667 4.871 -1.342 1.00 82.06 106 ILE A N 1
ATOM 846 C CA . ILE A 1 106 ? -8.361 4.510 -0.759 1.00 82.06 106 ILE A CA 1
ATOM 847 C C . ILE A 1 106 ? -7.457 3.892 -1.823 1.00 82.06 106 ILE A C 1
ATOM 849 O O . ILE A 1 106 ? -6.287 4.244 -1.943 1.00 82.06 106 ILE A O 1
ATOM 853 N N . ARG A 1 107 ? -8.011 2.987 -2.634 1.00 89.19 107 ARG A N 1
ATOM 854 C CA . ARG A 1 107 ? -7.281 2.318 -3.706 1.00 89.19 107 ARG A CA 1
ATOM 855 C C . ARG A 1 107 ? -6.805 3.314 -4.758 1.00 89.19 107 ARG A C 1
ATOM 857 O O . ARG A 1 107 ? -5.691 3.170 -5.243 1.00 89.19 107 ARG A O 1
ATOM 864 N N . MET A 1 108 ? -7.600 4.341 -5.067 1.00 88.56 108 MET A N 1
ATOM 865 C CA . MET A 1 108 ? -7.193 5.436 -5.946 1.00 88.56 108 MET A CA 1
ATOM 866 C C . MET A 1 108 ? -6.011 6.220 -5.371 1.00 88.56 108 MET A C 1
ATOM 868 O O . MET A 1 108 ? -5.075 6.500 -6.113 1.00 88.56 108 MET A O 1
ATOM 872 N N . ASP A 1 109 ? -6.037 6.588 -4.088 1.00 84.31 109 ASP A N 1
ATOM 873 C CA . ASP A 1 109 ? -4.908 7.291 -3.461 1.00 84.31 109 ASP A CA 1
ATOM 874 C C . ASP A 1 109 ? -3.641 6.431 -3.471 1.00 84.31 109 ASP A C 1
ATOM 876 O O . ASP A 1 109 ? -2.579 6.886 -3.896 1.00 84.31 109 ASP A O 1
ATOM 880 N N . TYR A 1 110 ? -3.775 5.148 -3.129 1.00 87.62 110 TYR A N 1
ATOM 881 C CA . TYR A 1 110 ? -2.656 4.217 -3.178 1.00 87.62 110 TYR A CA 1
ATOM 882 C C . TYR A 1 110 ? -2.093 4.072 -4.600 1.00 87.62 110 TYR A C 1
ATOM 884 O O . TYR A 1 110 ? -0.885 4.190 -4.802 1.00 87.62 110 TYR A O 1
ATOM 892 N N . ALA A 1 111 ? -2.963 3.913 -5.602 1.00 91.81 111 ALA A N 1
ATOM 893 C CA . ALA A 1 111 ? -2.583 3.840 -7.010 1.00 91.81 111 ALA A CA 1
ATOM 894 C C . ALA A 1 111 ? -1.894 5.120 -7.503 1.00 91.81 111 ALA A C 1
ATOM 896 O O . ALA A 1 111 ? -0.910 5.036 -8.231 1.00 91.81 111 ALA A O 1
ATOM 897 N N . LYS A 1 112 ? -2.354 6.304 -7.075 1.00 91.00 112 LYS A N 1
ATOM 898 C CA . LYS A 1 112 ? -1.709 7.585 -7.407 1.00 91.00 112 LYS A CA 1
ATOM 899 C C . LYS A 1 112 ? -0.292 7.669 -6.846 1.00 91.00 112 LYS A C 1
ATOM 901 O O . LYS A 1 112 ? 0.599 8.119 -7.557 1.00 91.00 112 LYS A O 1
ATOM 906 N N . LYS A 1 113 ? -0.065 7.210 -5.609 1.00 89.75 113 LYS A N 1
ATOM 907 C CA . LYS A 1 113 ? 1.284 7.164 -5.018 1.00 89.75 113 LYS A CA 1
ATOM 908 C C . LYS A 1 113 ? 2.198 6.195 -5.767 1.00 89.75 113 LYS A C 1
ATOM 910 O O . LYS A 1 113 ? 3.331 6.556 -6.064 1.00 89.75 113 LYS A O 1
ATOM 915 N N . ILE A 1 114 ? 1.690 5.009 -6.124 1.00 92.56 114 ILE A N 1
ATOM 916 C CA . ILE A 1 114 ? 2.426 4.032 -6.945 1.00 92.56 114 ILE A CA 1
ATOM 917 C C . ILE A 1 114 ? 2.798 4.652 -8.296 1.00 92.56 114 ILE A C 1
ATOM 919 O O . ILE A 1 114 ? 3.957 4.597 -8.688 1.00 92.56 114 ILE A O 1
ATOM 923 N N . SER A 1 115 ? 1.836 5.278 -8.982 1.00 93.88 115 SER A N 1
ATOM 924 C CA . SER A 1 115 ? 2.057 5.915 -10.284 1.00 93.88 115 SER A CA 1
ATOM 925 C C . SER A 1 115 ? 3.090 7.037 -10.201 1.00 93.88 115 SER A C 1
ATOM 927 O O . SER A 1 115 ? 4.007 7.069 -11.011 1.00 93.88 115 SER A O 1
ATOM 929 N N . ALA A 1 116 ? 2.977 7.930 -9.214 1.00 92.12 116 ALA A N 1
ATOM 930 C CA . ALA A 1 116 ? 3.905 9.046 -9.053 1.00 92.12 116 ALA A CA 1
ATOM 931 C C . ALA A 1 116 ? 5.338 8.562 -8.779 1.00 92.12 116 ALA A C 1
ATOM 933 O O . ALA A 1 116 ? 6.282 9.048 -9.395 1.00 92.12 116 ALA A O 1
ATOM 934 N N . HIS A 1 117 ? 5.504 7.572 -7.897 1.00 91.81 117 HIS A N 1
ATOM 935 C CA . HIS A 1 117 ? 6.820 7.004 -7.610 1.00 91.81 117 HIS A CA 1
ATOM 936 C C . HIS A 1 117 ? 7.389 6.213 -8.799 1.00 91.81 117 HIS A C 1
ATOM 938 O O . HIS A 1 117 ? 8.576 6.299 -9.099 1.00 91.81 117 HIS A O 1
ATOM 944 N N . SER A 1 118 ? 6.539 5.476 -9.517 1.00 93.88 118 SER A N 1
ATOM 945 C CA . SER A 1 118 ? 6.930 4.778 -10.743 1.00 93.88 118 SER A CA 1
ATOM 946 C C . SER A 1 118 ? 7.435 5.756 -11.808 1.00 93.88 118 SER A C 1
ATOM 948 O O . SER A 1 118 ? 8.468 5.518 -12.428 1.00 93.88 118 SER A O 1
ATOM 950 N N . GLU A 1 119 ? 6.749 6.885 -11.996 1.00 93.38 119 GLU A N 1
ATOM 951 C CA . GLU A 1 119 ? 7.177 7.938 -12.922 1.00 93.38 119 GLU A CA 1
ATOM 952 C C . GLU A 1 119 ? 8.518 8.561 -12.521 1.00 93.38 119 GLU A C 1
ATOM 954 O O . GLU A 1 119 ? 9.354 8.798 -13.392 1.00 93.38 119 GLU A O 1
ATOM 959 N N . GLU A 1 120 ? 8.763 8.754 -11.223 1.00 90.25 120 GLU A N 1
ATOM 960 C CA . GLU A 1 120 ? 10.056 9.211 -10.706 1.00 90.25 120 GLU A CA 1
ATOM 961 C C . GLU A 1 120 ? 11.183 8.211 -11.011 1.00 90.25 120 GLU A C 1
ATOM 963 O O . GLU A 1 120 ? 12.209 8.605 -11.569 1.00 90.25 120 GLU A O 1
ATOM 968 N N . ILE A 1 121 ? 10.981 6.918 -10.730 1.00 90.56 121 ILE A N 1
ATOM 969 C CA . ILE A 1 121 ? 11.966 5.868 -11.040 1.00 90.56 121 ILE A CA 1
ATOM 970 C C . ILE A 1 121 ? 12.234 5.805 -12.545 1.00 90.56 121 ILE A C 1
ATOM 972 O O . ILE A 1 121 ? 13.389 5.760 -12.963 1.00 90.56 121 ILE A O 1
ATOM 976 N N . MET A 1 122 ? 11.188 5.825 -13.377 1.00 91.38 122 MET A N 1
ATOM 977 C CA . MET A 1 122 ? 11.343 5.805 -14.834 1.00 91.38 122 MET A CA 1
ATOM 978 C C . MET A 1 122 ? 12.103 7.036 -15.335 1.00 91.38 122 MET A C 1
ATOM 980 O O . MET A 1 122 ? 12.966 6.900 -16.198 1.00 91.38 122 MET A O 1
ATOM 984 N N . HIS A 1 123 ? 11.823 8.220 -14.787 1.00 89.31 123 HIS A N 1
ATOM 985 C CA . HIS A 1 123 ? 12.549 9.440 -15.131 1.00 89.31 123 HIS A CA 1
ATOM 986 C C . HIS A 1 123 ? 14.038 9.330 -14.782 1.00 89.31 123 HIS A C 1
ATOM 988 O O . HIS A 1 123 ? 14.882 9.673 -15.608 1.00 89.31 123 HIS A O 1
ATOM 994 N N . GLN A 1 124 ? 14.371 8.821 -13.592 1.00 87.19 124 GLN A N 1
ATOM 995 C CA . GLN A 1 124 ? 15.763 8.596 -13.198 1.00 87.19 124 GLN A CA 1
ATOM 996 C C . GLN A 1 124 ? 16.424 7.561 -14.113 1.00 87.19 124 GLN A C 1
ATOM 998 O O . GLN A 1 124 ? 17.426 7.863 -14.749 1.00 87.19 124 GLN A O 1
ATOM 1003 N N . MET A 1 125 ? 15.817 6.385 -14.276 1.00 87.81 125 MET A N 1
ATOM 1004 C CA . MET A 1 125 ? 16.348 5.280 -15.080 1.00 87.81 125 MET A CA 1
ATOM 1005 C C . MET A 1 125 ? 16.610 5.655 -16.546 1.00 87.81 125 MET A C 1
ATOM 1007 O O . MET A 1 125 ? 17.573 5.172 -17.146 1.00 87.81 125 MET A O 1
ATOM 1011 N N . LEU A 1 126 ? 15.749 6.490 -17.134 1.00 86.75 126 LEU A N 1
ATOM 1012 C CA . LEU A 1 126 ? 15.862 6.941 -18.523 1.00 86.75 126 LEU A CA 1
ATOM 1013 C C . LEU A 1 126 ? 16.743 8.188 -18.684 1.00 86.75 126 LEU A C 1
ATOM 1015 O O . LEU A 1 126 ? 17.032 8.582 -19.817 1.00 86.75 126 LEU A O 1
ATOM 1019 N N . SER A 1 127 ? 17.187 8.803 -17.585 1.00 81.81 127 SER A N 1
ATOM 1020 C CA . SER A 1 127 ? 18.112 9.930 -17.631 1.00 81.81 127 SER A CA 1
ATOM 1021 C C . SER A 1 127 ? 19.459 9.495 -18.207 1.00 81.81 127 SER A C 1
ATOM 1023 O O . SER A 1 127 ? 20.058 8.500 -17.796 1.00 81.81 127 SER A O 1
ATOM 1025 N N . MET A 1 128 ? 19.964 10.268 -19.169 1.00 59.75 128 MET A N 1
ATOM 1026 C CA . MET A 1 128 ? 21.262 10.019 -19.802 1.00 59.75 128 MET A CA 1
ATOM 1027 C C . MET A 1 128 ? 22.454 10.442 -18.925 1.00 59.75 128 MET A C 1
ATOM 1029 O O . MET A 1 128 ? 23.592 10.219 -19.329 1.00 59.75 128 MET A O 1
ATOM 1033 N N . GLU A 1 129 ? 22.204 11.047 -17.760 1.00 66.94 129 GLU A N 1
ATOM 1034 C CA . GLU A 1 129 ? 23.218 11.706 -16.923 1.00 66.94 129 GLU A CA 1
ATOM 1035 C C . GLU A 1 129 ? 23.614 10.927 -15.659 1.00 66.94 129 GLU A C 1
ATOM 1037 O O . GLU A 1 129 ? 24.513 11.372 -14.953 1.00 66.94 129 GLU A O 1
ATOM 1042 N N . LEU A 1 130 ? 22.981 9.783 -15.365 1.00 70.25 130 LEU A N 1
ATOM 1043 C CA . LEU A 1 130 ? 23.351 8.969 -14.200 1.00 70.25 130 LEU A CA 1
ATOM 1044 C C . LEU A 1 130 ? 24.788 8.459 -14.346 1.00 70.25 130 LEU A C 1
ATOM 1046 O O . LEU A 1 130 ? 25.117 7.783 -15.328 1.00 70.25 130 LEU A O 1
ATOM 1050 N N . ASP A 1 131 ? 25.629 8.759 -13.358 1.00 79.88 131 ASP A N 1
ATOM 1051 C CA . ASP A 1 131 ? 26.933 8.123 -13.249 1.00 79.88 131 ASP A CA 1
ATOM 1052 C C . ASP A 1 131 ? 26.797 6.661 -12.777 1.00 79.88 131 ASP A C 1
ATOM 1054 O O . ASP A 1 131 ? 25.704 6.171 -12.476 1.00 79.88 131 ASP A O 1
ATOM 1058 N N . THR A 1 132 ? 27.909 5.921 -12.758 1.00 81.94 132 THR A N 1
ATOM 1059 C CA . THR A 1 132 ? 27.893 4.503 -12.370 1.00 81.94 132 THR A CA 1
ATOM 1060 C C . THR A 1 132 ? 27.385 4.294 -10.942 1.00 81.94 132 THR A C 1
ATOM 1062 O O . THR A 1 132 ? 26.659 3.334 -10.703 1.00 81.94 132 THR A O 1
ATOM 1065 N N . ALA A 1 133 ? 27.741 5.178 -10.006 1.00 82.75 133 ALA A N 1
ATOM 1066 C CA . ALA A 1 133 ? 27.372 5.033 -8.602 1.00 82.75 133 ALA A CA 1
ATOM 1067 C C . ALA A 1 133 ? 25.883 5.334 -8.390 1.00 82.75 133 ALA A C 1
ATOM 1069 O O . ALA A 1 133 ? 25.190 4.579 -7.711 1.00 82.75 133 ALA A O 1
ATOM 1070 N N . ASP A 1 134 ? 25.364 6.387 -9.020 1.00 81.06 134 ASP A N 1
ATOM 1071 C CA . ASP A 1 134 ? 23.943 6.727 -8.975 1.00 81.06 134 ASP A CA 1
ATOM 1072 C C . ASP A 1 134 ? 23.081 5.639 -9.629 1.00 81.06 134 ASP A C 1
ATOM 1074 O O . ASP A 1 134 ? 21.987 5.329 -9.153 1.00 81.06 134 ASP A O 1
ATOM 1078 N N . PHE A 1 135 ? 23.584 5.007 -10.692 1.00 84.25 135 PHE A N 1
ATOM 1079 C CA . PHE A 1 135 ? 22.907 3.883 -11.328 1.00 84.25 135 PHE A CA 1
ATOM 1080 C C . PHE A 1 135 ? 22.893 2.619 -10.451 1.00 84.25 135 PHE A C 1
ATOM 1082 O O . PHE A 1 135 ? 21.860 1.956 -10.357 1.00 84.25 135 PHE A O 1
ATOM 1089 N N . GLU A 1 136 ? 24.011 2.281 -9.801 1.00 84.56 136 GLU A N 1
ATOM 1090 C CA . GLU A 1 136 ? 24.080 1.172 -8.836 1.00 84.56 136 GLU A CA 1
ATOM 1091 C C . GLU A 1 136 ? 23.117 1.400 -7.664 1.00 84.56 136 GLU A C 1
ATOM 1093 O O . GLU A 1 136 ? 22.332 0.511 -7.333 1.00 84.56 136 GLU A O 1
ATOM 1098 N N . ASN A 1 137 ? 23.081 2.624 -7.130 1.00 83.69 137 ASN A N 1
ATOM 1099 C CA . ASN A 1 137 ? 22.120 3.016 -6.106 1.00 83.69 137 ASN A CA 1
ATOM 1100 C C . ASN A 1 137 ? 20.673 2.825 -6.592 1.00 83.69 137 ASN A C 1
ATOM 1102 O O . ASN A 1 137 ? 19.870 2.201 -5.905 1.00 83.69 137 ASN A O 1
ATOM 1106 N N . LEU A 1 138 ? 20.326 3.293 -7.796 1.00 85.94 138 LEU A N 1
ATOM 1107 C CA . LEU A 1 138 ? 18.984 3.102 -8.360 1.00 85.94 138 LEU A CA 1
ATOM 1108 C C . LEU A 1 138 ? 18.624 1.617 -8.553 1.00 85.94 138 LEU A C 1
ATOM 1110 O O . LEU A 1 138 ? 17.457 1.235 -8.415 1.00 85.94 138 LEU A O 1
ATOM 1114 N N . ALA A 1 139 ? 19.604 0.772 -8.872 1.00 87.38 139 ALA A N 1
ATOM 1115 C CA . ALA A 1 139 ? 19.393 -0.661 -9.020 1.00 87.38 139 ALA A CA 1
ATOM 1116 C C . ALA A 1 139 ? 19.073 -1.335 -7.682 1.00 87.38 139 ALA A C 1
ATOM 1118 O O . ALA A 1 139 ? 18.063 -2.038 -7.584 1.00 87.38 139 ALA A O 1
ATOM 1119 N N . ASP A 1 140 ? 19.879 -1.074 -6.652 1.00 85.06 140 ASP A N 1
ATOM 1120 C CA . ASP A 1 140 ? 19.636 -1.578 -5.298 1.00 85.06 140 ASP A CA 1
ATOM 1121 C C . ASP A 1 140 ? 18.294 -1.064 -4.764 1.00 85.06 140 ASP A C 1
ATOM 1123 O O . ASP A 1 140 ? 17.480 -1.833 -4.247 1.00 85.06 140 ASP A O 1
ATOM 1127 N N . TYR A 1 141 ? 18.000 0.211 -5.023 1.00 84.00 141 TYR A N 1
ATOM 1128 C CA . TYR A 1 141 ? 16.727 0.841 -4.705 1.00 84.00 141 TYR A CA 1
ATOM 1129 C C . TYR A 1 141 ? 15.524 0.099 -5.296 1.00 84.00 141 TYR A C 1
ATOM 1131 O O . TYR A 1 141 ? 14.584 -0.253 -4.581 1.00 84.00 141 TYR A O 1
ATOM 1139 N N . CYS A 1 142 ? 15.531 -0.164 -6.606 1.00 87.06 142 CYS A N 1
ATOM 1140 C CA . CYS A 1 142 ? 14.416 -0.838 -7.272 1.00 87.06 142 CYS A CA 1
ATOM 1141 C C . CYS A 1 142 ? 14.254 -2.283 -6.788 1.00 87.06 142 CYS A C 1
ATOM 1143 O O . CYS A 1 142 ? 13.124 -2.739 -6.579 1.00 87.06 142 CYS A O 1
ATOM 1145 N N . ALA A 1 143 ? 15.366 -2.990 -6.576 1.00 88.38 143 ALA A N 1
ATOM 1146 C CA . ALA A 1 143 ? 15.354 -4.341 -6.033 1.00 88.38 143 ALA A CA 1
ATOM 1147 C C . ALA A 1 143 ? 14.741 -4.371 -4.623 1.00 88.38 143 ALA A C 1
ATOM 1149 O O . ALA A 1 143 ? 13.903 -5.228 -4.327 1.00 88.38 143 ALA A O 1
ATOM 1150 N N . ASP A 1 144 ? 15.084 -3.402 -3.775 1.00 85.06 144 ASP A N 1
ATOM 1151 C CA . ASP A 1 144 ? 14.524 -3.279 -2.434 1.00 85.06 144 ASP A CA 1
ATOM 1152 C C . ASP A 1 144 ? 13.030 -2.972 -2.453 1.00 85.06 144 ASP A C 1
ATOM 1154 O O . ASP A 1 144 ? 12.258 -3.683 -1.811 1.00 85.06 144 ASP A O 1
ATOM 1158 N N . PHE A 1 145 ? 12.590 -2.004 -3.259 1.00 85.56 145 PHE A N 1
ATOM 1159 C CA . PHE A 1 145 ? 11.166 -1.678 -3.391 1.00 85.56 145 PHE A CA 1
ATOM 1160 C C . PHE A 1 145 ? 10.333 -2.847 -3.899 1.00 85.56 145 PHE A C 1
ATOM 1162 O O . PHE A 1 145 ? 9.201 -3.062 -3.449 1.00 85.56 145 PHE A O 1
ATOM 1169 N N . ARG A 1 146 ? 10.885 -3.625 -4.833 1.00 89.50 146 ARG A N 1
ATOM 1170 C CA . ARG A 1 146 ? 10.256 -4.845 -5.331 1.00 89.50 146 ARG A CA 1
ATOM 1171 C C . ARG A 1 146 ? 10.011 -5.839 -4.203 1.00 89.50 146 ARG A C 1
ATOM 1173 O O . ARG A 1 146 ? 8.898 -6.369 -4.104 1.00 89.50 146 ARG A O 1
ATOM 1180 N N . GLU A 1 147 ? 11.029 -6.098 -3.384 1.00 87.94 147 GLU A N 1
ATOM 1181 C CA . GLU A 1 147 ? 10.944 -7.019 -2.248 1.00 87.94 147 GLU A CA 1
ATOM 1182 C C . GLU A 1 147 ? 10.021 -6.489 -1.148 1.00 87.94 147 GLU A C 1
ATOM 1184 O O . GLU A 1 147 ? 9.203 -7.247 -0.627 1.00 87.94 147 GLU A O 1
ATOM 1189 N N . ASP A 1 148 ? 10.076 -5.196 -0.840 1.00 85.44 148 ASP A N 1
ATOM 1190 C CA . ASP A 1 148 ? 9.261 -4.571 0.201 1.00 85.44 148 ASP A CA 1
ATOM 1191 C C . ASP A 1 148 ? 7.772 -4.605 -0.172 1.00 85.44 148 ASP A C 1
ATOM 1193 O O . ASP A 1 148 ? 6.929 -5.046 0.617 1.00 85.44 148 ASP A O 1
ATOM 1197 N N . ALA A 1 149 ? 7.437 -4.243 -1.417 1.00 86.88 149 ALA A N 1
ATOM 1198 C CA . ALA A 1 149 ? 6.076 -4.346 -1.938 1.00 86.88 149 ALA A CA 1
ATOM 1199 C C . ALA A 1 149 ? 5.573 -5.798 -1.937 1.00 86.88 149 ALA A C 1
ATOM 1201 O O . ALA A 1 149 ? 4.416 -6.061 -1.593 1.00 86.88 149 ALA A O 1
ATOM 1202 N N . LEU A 1 150 ? 6.441 -6.754 -2.284 1.00 85.81 150 LEU A N 1
ATOM 1203 C CA . LEU A 1 150 ? 6.125 -8.181 -2.236 1.00 85.81 150 LEU A CA 1
ATOM 1204 C C . LEU A 1 150 ? 5.905 -8.671 -0.803 1.00 85.81 150 LEU A C 1
ATOM 1206 O O . LEU A 1 150 ? 5.025 -9.499 -0.562 1.00 85.81 150 LEU A O 1
ATOM 1210 N N . ALA A 1 151 ? 6.699 -8.184 0.145 1.00 81.94 151 ALA A N 1
ATOM 1211 C CA . ALA A 1 151 ? 6.608 -8.554 1.544 1.00 81.94 151 ALA A CA 1
ATOM 1212 C C . ALA A 1 151 ? 5.298 -8.049 2.159 1.00 81.94 151 ALA A C 1
ATOM 1214 O O . ALA A 1 151 ? 4.576 -8.845 2.756 1.00 81.94 151 ALA A O 1
ATOM 1215 N N . ILE A 1 152 ? 4.933 -6.783 1.923 1.00 80.94 152 ILE A N 1
ATOM 1216 C CA . ILE A 1 152 ? 3.639 -6.218 2.343 1.00 80.94 152 ILE A CA 1
ATOM 1217 C C . ILE A 1 152 ? 2.484 -7.049 1.764 1.00 80.94 152 ILE A C 1
ATOM 1219 O O . ILE A 1 152 ? 1.619 -7.521 2.505 1.00 80.94 152 ILE A O 1
ATOM 1223 N N . ALA A 1 153 ? 2.515 -7.313 0.453 1.00 78.62 153 ALA A N 1
ATOM 1224 C CA . ALA A 1 153 ? 1.537 -8.156 -0.231 1.00 78.62 153 ALA A CA 1
ATOM 1225 C C . ALA A 1 153 ? 1.421 -9.565 0.390 1.00 78.62 153 ALA A C 1
ATOM 1227 O O . ALA A 1 153 ? 0.320 -10.070 0.614 1.00 78.62 153 ALA A O 1
ATOM 1228 N N . ARG A 1 154 ? 2.554 -10.202 0.711 1.00 76.19 154 ARG A N 1
ATOM 1229 C CA . ARG A 1 154 ? 2.610 -11.546 1.308 1.00 76.19 154 ARG A CA 1
ATOM 1230 C C . ARG A 1 154 ? 2.157 -11.591 2.758 1.00 76.19 154 ARG A C 1
ATOM 1232 O O . ARG A 1 154 ? 1.584 -12.595 3.174 1.00 76.19 154 ARG A O 1
ATOM 1239 N N . THR A 1 155 ? 2.396 -10.552 3.548 1.00 72.88 155 THR A N 1
ATOM 1240 C CA . THR A 1 155 ? 2.005 -10.554 4.963 1.00 72.88 155 THR A CA 1
ATOM 124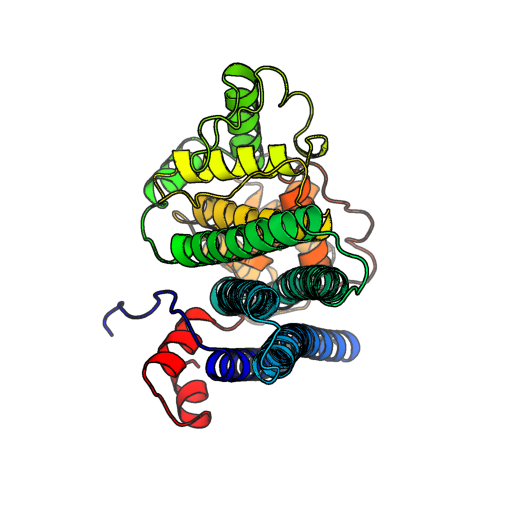1 C C . THR A 1 155 ? 0.482 -10.537 5.130 1.00 72.88 155 THR A C 1
ATOM 1243 O O . THR A 1 155 ? -0.033 -11.122 6.082 1.00 72.88 155 THR A O 1
ATOM 1246 N N . HIS A 1 156 ? -0.257 -10.020 4.144 1.00 66.81 156 HIS A N 1
ATOM 1247 C CA . HIS A 1 156 ? -1.712 -10.182 4.055 1.00 66.81 156 HIS A CA 1
ATOM 1248 C C . HIS A 1 156 ? -2.183 -11.636 3.805 1.00 66.81 156 HIS A C 1
ATOM 1250 O O . HIS A 1 156 ? -3.363 -11.926 4.002 1.00 66.81 156 HIS A O 1
ATOM 1256 N N . MET A 1 157 ? -1.299 -12.565 3.406 1.00 53.09 157 MET A N 1
ATOM 1257 C CA . MET A 1 157 ? -1.630 -13.979 3.145 1.00 53.09 157 MET A CA 1
ATOM 1258 C C . MET A 1 157 ? -1.717 -14.845 4.417 1.00 53.09 157 MET A C 1
ATOM 1260 O O . MET A 1 157 ? -2.140 -15.998 4.325 1.00 53.09 157 MET A O 1
ATOM 1264 N N . ARG A 1 158 ? -1.264 -14.367 5.589 1.00 57.59 158 ARG A N 1
ATOM 1265 C CA . ARG A 1 158 ? -1.031 -15.240 6.756 1.00 57.59 158 ARG A CA 1
ATOM 1266 C C . ARG A 1 158 ? -2.065 -15.050 7.875 1.00 57.59 158 ARG A C 1
ATOM 1268 O O . ARG A 1 158 ? -2.204 -13.942 8.395 1.00 57.59 158 ARG A O 1
ATOM 1275 N N . PRO A 1 159 ? -2.754 -16.122 8.311 1.00 55.72 159 PRO A N 1
ATOM 1276 C CA . PRO A 1 159 ? -3.691 -16.046 9.418 1.00 55.72 159 PRO A CA 1
ATOM 1277 C C . PRO A 1 159 ? -2.933 -16.168 10.739 1.00 55.72 159 PRO A C 1
ATOM 1279 O O . PRO A 1 159 ? -2.645 -17.282 11.141 1.00 55.72 159 PRO A O 1
ATOM 1282 N N . THR A 1 160 ? -2.620 -15.052 11.403 1.00 61.62 160 THR A N 1
ATOM 1283 C CA . THR A 1 160 ? -2.351 -14.981 12.862 1.00 61.62 160 THR A CA 1
ATOM 1284 C C . THR A 1 160 ? -2.031 -13.540 13.272 1.00 61.62 160 THR A C 1
ATOM 1286 O O . THR A 1 160 ? -0.887 -13.186 13.515 1.00 61.62 160 THR A O 1
ATOM 1289 N N . ALA A 1 161 ? -3.047 -12.682 13.326 1.00 68.44 161 ALA A N 1
ATOM 1290 C CA . ALA A 1 161 ? -3.034 -11.512 14.216 1.00 68.44 161 ALA A CA 1
ATOM 1291 C C . ALA A 1 161 ? -4.240 -11.511 15.165 1.00 68.44 161 ALA A C 1
ATOM 1293 O O . ALA A 1 161 ? -4.344 -10.645 16.025 1.00 68.44 161 ALA A O 1
ATOM 1294 N N . ARG A 1 162 ? -5.135 -12.502 15.029 1.00 77.62 162 ARG A N 1
ATOM 1295 C CA . ARG A 1 162 ? -6.414 -12.544 15.732 1.00 77.62 162 ARG A CA 1
ATOM 1296 C C . ARG A 1 162 ? -6.227 -12.511 17.242 1.00 77.62 162 ARG A C 1
ATOM 1298 O O . ARG A 1 162 ? -6.807 -11.652 17.875 1.00 77.62 162 ARG A O 1
ATOM 1305 N N . HIS A 1 163 ? -5.361 -13.361 17.792 1.00 82.12 163 HIS A N 1
ATOM 1306 C CA . HIS A 1 163 ? -5.077 -13.361 19.230 1.00 82.12 163 HIS A CA 1
ATOM 1307 C C . HIS A 1 163 ? -4.437 -12.061 19.718 1.00 82.12 163 HIS A C 1
ATOM 1309 O O . HIS A 1 163 ? -4.753 -11.597 20.805 1.00 82.12 163 HIS A O 1
ATOM 1315 N N . TYR A 1 164 ? -3.565 -11.451 18.912 1.00 86.12 164 TYR A N 1
ATOM 1316 C CA . TYR A 1 164 ? -2.975 -10.158 19.250 1.00 86.12 164 TYR A CA 1
ATOM 1317 C C . TYR A 1 164 ? -4.039 -9.054 19.267 1.00 86.12 164 TYR A C 1
ATOM 1319 O O . TYR A 1 164 ? -4.110 -8.274 20.206 1.00 86.12 164 TYR A O 1
ATOM 1327 N N . SER A 1 165 ? -4.923 -9.037 18.270 1.00 84.19 165 SER A N 1
ATOM 1328 C CA . SER A 1 165 ? -6.082 -8.146 18.223 1.00 84.19 165 SER A CA 1
ATOM 1329 C C . SER A 1 165 ? -7.049 -8.403 19.381 1.00 84.19 165 SER A C 1
ATOM 1331 O O . SER A 1 165 ? -7.451 -7.446 20.025 1.00 84.19 165 SER A O 1
ATOM 1333 N N . GLU A 1 166 ? -7.368 -9.661 19.706 1.00 83.75 166 GLU A N 1
ATOM 1334 C CA . GLU A 1 166 ? -8.223 -10.038 20.845 1.00 83.75 166 GLU A CA 1
ATOM 1335 C C . GLU A 1 166 ? -7.626 -9.475 22.134 1.00 83.75 166 GLU A C 1
ATOM 1337 O O . GLU A 1 166 ? -8.302 -8.740 22.847 1.00 83.75 166 GLU A O 1
ATOM 1342 N N . TRP A 1 167 ? -6.328 -9.696 22.356 1.00 87.44 167 TRP A N 1
ATOM 1343 C CA . TRP A 1 167 ? -5.606 -9.150 23.499 1.00 87.44 167 TRP A CA 1
ATOM 1344 C C . TRP A 1 167 ? -5.650 -7.615 23.547 1.00 87.44 167 TRP A C 1
ATOM 1346 O O . TRP A 1 167 ? -5.943 -7.053 24.601 1.00 87.44 167 TRP A O 1
ATOM 1356 N N . LEU A 1 168 ? -5.426 -6.918 22.426 1.00 84.88 168 LEU A N 1
ATOM 1357 C CA . LEU A 1 168 ? -5.531 -5.453 22.376 1.00 84.88 168 LEU A CA 1
ATOM 1358 C C . LEU A 1 168 ? -6.928 -4.978 22.798 1.00 84.88 168 LEU A C 1
ATOM 1360 O O . LEU A 1 168 ? -7.048 -4.049 23.593 1.00 84.88 168 LEU A O 1
ATOM 1364 N N . LYS A 1 169 ? -7.987 -5.630 22.304 1.00 80.00 169 LYS A N 1
ATOM 1365 C CA . LYS A 1 169 ? -9.377 -5.263 22.614 1.00 80.00 169 LYS A CA 1
ATOM 1366 C C . LYS A 1 169 ? -9.759 -5.592 24.056 1.00 80.00 169 LYS A C 1
ATOM 1368 O O . LYS A 1 169 ? -10.380 -4.764 24.710 1.00 80.00 169 LYS A O 1
ATOM 1373 N N . GLU A 1 170 ? -9.360 -6.754 24.569 1.00 82.06 170 GLU A N 1
ATOM 1374 C CA . GLU A 1 170 ? -9.593 -7.162 25.962 1.00 82.06 170 GLU A CA 1
ATOM 1375 C C . GLU A 1 170 ? -8.936 -6.210 26.971 1.00 82.06 170 GLU A C 1
ATOM 1377 O O . GLU A 1 170 ? -9.444 -6.040 28.078 1.00 82.06 170 GLU A O 1
ATOM 1382 N N . ASN A 1 171 ? -7.833 -5.563 26.583 1.00 83.12 171 ASN A N 1
ATOM 1383 C CA . ASN A 1 171 ? -7.122 -4.590 27.411 1.00 83.12 171 ASN A CA 1
ATOM 1384 C C . ASN A 1 171 ? -7.541 -3.130 27.143 1.00 83.12 171 ASN A C 1
ATOM 1386 O O . ASN A 1 171 ? -6.935 -2.226 27.714 1.00 83.12 171 ASN A O 1
ATOM 1390 N N . GLY A 1 172 ? -8.548 -2.880 26.294 1.00 77.31 172 GLY A N 1
ATOM 1391 C CA . GLY A 1 172 ? -9.002 -1.520 25.965 1.00 77.31 172 GLY A CA 1
ATOM 1392 C C . GLY A 1 172 ? -7.949 -0.682 25.229 1.00 77.31 172 GLY A C 1
ATOM 1393 O O . GLY A 1 172 ? -7.882 0.531 25.398 1.00 77.31 172 GLY A O 1
ATOM 1394 N N . ILE A 1 173 ? -7.069 -1.322 24.452 1.00 82.62 173 ILE A N 1
ATOM 1395 C CA . ILE A 1 173 ? -5.990 -0.638 23.735 1.00 82.62 173 ILE A CA 1
ATOM 1396 C C . ILE A 1 173 ? -6.523 -0.126 22.387 1.00 82.62 173 ILE A C 1
ATOM 1398 O O . ILE A 1 173 ? -6.820 -0.891 21.457 1.00 82.62 173 ILE A O 1
ATOM 1402 N N . GLY A 1 174 ? -6.636 1.199 22.280 1.00 79.06 174 GLY A N 1
ATOM 1403 C CA . GLY A 1 174 ? -6.936 1.928 21.046 1.00 79.06 174 GLY A CA 1
ATOM 1404 C C . GLY A 1 174 ? -5.829 1.809 19.991 1.00 79.06 174 GLY A C 1
ATOM 1405 O O . GLY A 1 174 ? -4.699 1.422 20.286 1.00 79.06 174 GLY A O 1
ATOM 1406 N N . PHE A 1 175 ? -6.137 2.140 18.733 1.00 80.19 175 PHE A N 1
ATOM 1407 C CA . PHE A 1 175 ? -5.136 2.125 17.653 1.00 80.19 175 PHE A CA 1
ATOM 1408 C C . PHE A 1 175 ? -4.042 3.180 17.867 1.00 80.19 175 PHE A C 1
ATOM 1410 O O . PHE A 1 175 ? -2.861 2.910 17.667 1.00 80.19 175 PHE A O 1
ATOM 1417 N N . ASP A 1 176 ? -4.428 4.378 18.293 1.00 79.00 176 ASP A N 1
ATOM 1418 C CA . ASP A 1 176 ? -3.513 5.471 18.605 1.00 79.00 176 ASP A CA 1
ATOM 1419 C C . ASP A 1 176 ? -2.630 5.128 19.817 1.00 79.00 176 ASP A C 1
ATOM 1421 O O . ASP A 1 176 ? -1.427 5.396 19.796 1.00 79.00 176 ASP A O 1
ATOM 1425 N N . GLN A 1 177 ? -3.207 4.472 20.830 1.00 84.06 177 GLN A N 1
ATOM 1426 C CA . GLN A 1 177 ? -2.488 3.997 22.006 1.00 84.06 177 GLN A CA 1
ATOM 1427 C C . GLN A 1 177 ? -1.488 2.901 21.632 1.00 84.06 177 GLN A C 1
ATOM 1429 O O . GLN A 1 177 ? -0.327 3.002 22.015 1.00 84.06 177 GLN A O 1
ATOM 1434 N N . LEU A 1 178 ? -1.886 1.925 20.807 1.00 89.00 178 LEU A N 1
ATOM 1435 C CA . LEU A 1 178 ? -0.986 0.908 20.254 1.00 89.00 178 LEU A CA 1
ATOM 1436 C C . LEU A 1 178 ? 0.230 1.551 19.575 1.00 89.00 178 LEU A C 1
ATOM 1438 O O . LEU A 1 178 ? 1.370 1.227 19.901 1.00 89.00 178 LEU A O 1
ATOM 1442 N N . VAL A 1 179 ? -0.001 2.499 18.663 1.00 89.38 179 VAL A N 1
ATOM 1443 C CA . VAL A 1 179 ? 1.086 3.181 17.946 1.00 89.38 179 VAL A CA 1
ATOM 1444 C C . VAL A 1 179 ? 1.955 4.000 18.903 1.00 89.38 179 VAL A C 1
ATOM 1446 O O . VAL A 1 179 ? 3.181 3.980 18.795 1.00 89.38 179 VAL A O 1
ATOM 1449 N N . SER A 1 180 ? 1.344 4.692 19.865 1.00 89.38 180 SER A N 1
ATOM 1450 C CA . SER A 1 180 ? 2.049 5.507 20.856 1.00 89.38 180 SER A CA 1
ATOM 1451 C C . SER A 1 180 ? 2.899 4.673 21.816 1.00 89.38 180 SER A C 1
ATOM 1453 O O . SER A 1 180 ? 4.013 5.080 22.146 1.00 89.38 180 SER A O 1
ATOM 1455 N N . ASP A 1 181 ? 2.410 3.515 22.256 1.00 92.31 181 ASP A N 1
ATOM 1456 C CA . ASP A 1 181 ? 3.143 2.603 23.136 1.00 92.31 181 ASP A CA 1
ATOM 1457 C C . ASP A 1 181 ? 4.321 1.970 22.406 1.00 92.31 181 ASP A C 1
ATOM 1459 O O . ASP A 1 181 ? 5.435 1.928 22.938 1.00 92.31 181 ASP A O 1
ATOM 1463 N N . THR A 1 182 ? 4.116 1.557 21.154 1.00 94.31 182 THR A N 1
ATOM 1464 C CA . THR A 1 182 ? 5.198 1.065 20.302 1.00 94.31 182 THR A CA 1
ATOM 1465 C C . THR A 1 182 ? 6.231 2.159 20.022 1.00 94.31 182 THR A C 1
ATOM 1467 O O . THR A 1 182 ? 7.431 1.912 20.138 1.00 94.31 182 THR A O 1
ATOM 1470 N N . GLN A 1 183 ? 5.806 3.396 19.745 1.00 94.50 183 GLN A N 1
ATOM 1471 C CA . GLN A 1 183 ? 6.713 4.539 19.618 1.00 94.50 183 GLN A CA 1
ATOM 1472 C C . GLN A 1 183 ? 7.514 4.762 20.910 1.00 94.50 183 GLN A C 1
ATOM 1474 O O . GLN A 1 183 ? 8.731 4.932 20.861 1.00 94.50 183 GLN A O 1
ATOM 1479 N N . ALA A 1 184 ? 6.862 4.731 22.075 1.00 94.44 184 ALA A N 1
ATOM 1480 C CA . ALA A 1 184 ? 7.523 4.918 23.363 1.00 94.44 184 ALA A CA 1
ATOM 1481 C C . ALA A 1 184 ? 8.514 3.787 23.687 1.00 94.44 184 ALA A C 1
ATOM 1483 O O . ALA A 1 184 ? 9.565 4.048 24.281 1.00 94.44 184 ALA A O 1
ATOM 1484 N N . LYS A 1 185 ? 8.205 2.547 23.286 1.00 94.94 185 LYS A N 1
ATOM 1485 C CA . LYS A 1 185 ? 9.117 1.395 23.333 1.00 94.94 185 LYS A CA 1
ATOM 1486 C C . LYS A 1 185 ? 10.357 1.671 22.482 1.00 94.94 185 LYS A C 1
ATOM 1488 O O . LYS A 1 185 ? 11.460 1.671 23.026 1.00 94.94 185 LYS A O 1
ATOM 1493 N N . LEU A 1 186 ? 10.183 2.013 21.203 1.00 93.88 186 LEU A N 1
ATOM 1494 C CA . LEU A 1 186 ? 11.295 2.310 20.291 1.00 93.88 186 LEU A CA 1
ATOM 1495 C C . LEU A 1 186 ? 12.109 3.533 20.722 1.00 93.88 186 LEU A C 1
ATOM 1497 O O . LEU A 1 186 ? 13.326 3.549 20.569 1.00 93.88 186 LEU A O 1
ATOM 1501 N N . ASN A 1 187 ? 11.485 4.532 21.347 1.00 95.31 187 ASN A N 1
ATOM 1502 C CA . ASN A 1 187 ? 12.216 5.669 21.896 1.00 95.31 187 ASN A CA 1
ATOM 1503 C C . ASN A 1 187 ? 13.194 5.261 23.010 1.00 95.31 187 ASN A C 1
ATOM 1505 O O . ASN A 1 187 ? 14.182 5.953 23.232 1.00 95.31 187 ASN A O 1
ATOM 1509 N N . LYS A 1 188 ? 12.936 4.150 23.710 1.00 93.25 188 LYS A N 1
ATOM 1510 C CA . LYS A 1 188 ? 13.812 3.624 24.768 1.00 93.25 188 LYS A CA 1
ATOM 1511 C C . LYS A 1 188 ? 14.844 2.629 24.251 1.00 93.25 188 LYS A C 1
ATOM 1513 O O . LYS A 1 188 ? 15.902 2.528 24.850 1.00 93.25 188 LYS A O 1
ATOM 1518 N N . THR A 1 189 ? 14.520 1.868 23.209 1.00 92.81 189 THR A N 1
ATOM 1519 C CA . THR A 1 189 ? 15.354 0.744 22.741 1.00 92.81 189 THR A CA 1
ATOM 1520 C C . THR A 1 189 ? 16.071 1.009 21.422 1.00 92.81 189 THR A C 1
ATOM 1522 O O . THR A 1 189 ? 16.909 0.213 21.001 1.00 92.81 189 THR A O 1
ATOM 1525 N N . GLY A 1 190 ? 15.694 2.081 20.726 1.00 90.56 190 GLY A N 1
ATOM 1526 C CA . GLY A 1 190 ? 15.981 2.256 19.312 1.00 90.56 190 GLY A CA 1
ATOM 1527 C C . GLY A 1 190 ? 15.247 1.226 18.450 1.00 90.56 190 GLY A C 1
ATOM 1528 O O . GLY A 1 190 ? 14.514 0.361 18.943 1.00 90.56 190 GLY A O 1
ATOM 1529 N N . PHE A 1 191 ? 15.467 1.316 17.143 1.00 88.38 191 PHE A N 1
ATOM 1530 C CA . PHE A 1 191 ? 14.975 0.364 16.153 1.00 88.38 191 PHE A CA 1
ATOM 1531 C C . PHE A 1 191 ? 16.149 -0.205 15.362 1.00 88.38 191 PHE A C 1
ATOM 1533 O O . PHE A 1 191 ? 16.982 0.544 14.852 1.00 88.38 191 PHE A O 1
ATOM 1540 N N . ARG A 1 192 ? 16.195 -1.532 15.232 1.00 83.94 192 ARG A N 1
ATOM 1541 C CA . ARG A 1 192 ? 17.152 -2.237 14.376 1.00 83.94 192 ARG A CA 1
ATOM 1542 C C . ARG A 1 192 ? 16.401 -2.890 13.223 1.00 83.94 192 ARG A C 1
ATOM 1544 O O . ARG A 1 192 ? 15.455 -3.652 13.466 1.00 83.94 192 ARG A O 1
ATOM 1551 N N . SER A 1 193 ? 16.827 -2.598 11.995 1.00 74.25 193 SER A N 1
ATOM 1552 C CA . SER A 1 193 ? 16.233 -3.210 10.807 1.00 74.25 193 SER A CA 1
ATOM 1553 C C . SER A 1 193 ? 16.443 -4.724 10.829 1.00 74.25 193 SER A C 1
ATOM 1555 O O . SER A 1 193 ? 17.506 -5.235 11.187 1.00 74.25 193 SER A O 1
ATOM 1557 N N . ALA A 1 194 ? 15.395 -5.463 10.464 1.00 68.12 194 ALA A N 1
ATOM 1558 C CA . ALA A 1 194 ? 15.474 -6.917 10.333 1.00 68.12 194 ALA A CA 1
ATOM 1559 C C . ALA A 1 194 ? 16.160 -7.361 9.030 1.00 68.12 194 ALA A C 1
ATOM 1561 O O . ALA A 1 194 ? 16.518 -8.537 8.897 1.00 68.12 194 ALA A O 1
ATOM 1562 N N . LYS A 1 195 ? 16.280 -6.451 8.056 1.00 68.75 195 LYS A N 1
ATOM 1563 C CA . LYS A 1 195 ? 16.944 -6.687 6.771 1.00 68.75 195 LYS A CA 1
ATOM 1564 C C . LYS A 1 195 ? 18.425 -6.335 6.845 1.00 68.75 195 LYS A C 1
ATOM 1566 O O . LYS A 1 195 ? 19.240 -7.128 6.387 1.00 68.75 195 LYS A O 1
ATOM 1571 N N . ASP A 1 196 ? 18.740 -5.211 7.483 1.00 70.25 196 ASP A N 1
ATOM 1572 C CA . ASP A 1 196 ? 20.102 -4.720 7.660 1.00 70.25 196 ASP A CA 1
ATOM 1573 C C . ASP A 1 196 ? 20.379 -4.448 9.151 1.00 70.25 196 ASP A C 1
ATOM 1575 O O . ASP A 1 196 ? 19.965 -3.417 9.687 1.00 70.25 196 ASP A O 1
ATOM 1579 N N . PRO A 1 197 ? 21.056 -5.370 9.858 1.00 72.81 197 PRO A N 1
ATOM 1580 C CA . PRO A 1 197 ? 21.375 -5.194 11.268 1.00 72.81 197 PRO A CA 1
ATOM 1581 C C . PRO A 1 197 ? 22.225 -3.957 11.566 1.00 72.81 197 PRO A C 1
ATOM 1583 O O . PRO A 1 197 ? 22.203 -3.516 12.717 1.00 72.81 197 PRO A O 1
ATOM 1586 N N . ASP A 1 198 ? 22.951 -3.409 10.590 1.00 74.00 198 ASP A N 1
ATOM 1587 C CA . ASP A 1 198 ? 23.793 -2.223 10.765 1.00 74.00 198 ASP A CA 1
ATOM 1588 C C . ASP A 1 198 ? 22.970 -0.925 10.700 1.00 74.00 198 ASP A C 1
ATOM 1590 O O . ASP A 1 198 ? 23.371 0.101 11.258 1.00 74.00 198 ASP A O 1
ATOM 1594 N N . VAL A 1 199 ? 21.758 -0.981 10.134 1.00 72.94 199 VAL A N 1
ATOM 1595 C CA . VAL A 1 199 ? 20.785 0.114 10.194 1.00 72.94 199 VAL A CA 1
ATOM 1596 C C . VAL A 1 199 ? 20.134 0.148 11.578 1.00 72.94 199 VAL A C 1
ATOM 1598 O O . VAL A 1 199 ? 19.229 -0.628 11.912 1.00 72.94 199 VAL A O 1
ATOM 1601 N N . PHE A 1 200 ? 20.600 1.101 12.388 1.00 81.19 200 PHE A N 1
ATOM 1602 C CA . PHE A 1 200 ? 20.078 1.397 13.716 1.00 81.19 200 PHE A CA 1
ATOM 1603 C C . PHE A 1 200 ? 19.558 2.834 13.799 1.00 81.19 200 PHE A C 1
ATOM 1605 O O . PHE A 1 200 ? 20.309 3.799 13.652 1.00 81.19 200 PHE A O 1
ATOM 1612 N N . ILE A 1 201 ? 18.266 2.975 14.086 1.00 83.69 201 ILE A N 1
ATOM 1613 C CA . ILE A 1 201 ? 17.655 4.254 14.443 1.00 83.69 201 ILE A CA 1
ATOM 1614 C C . ILE A 1 201 ? 17.758 4.386 15.964 1.00 83.69 201 ILE A C 1
ATOM 1616 O O . ILE A 1 201 ? 17.183 3.585 16.703 1.00 83.69 201 ILE A O 1
ATOM 1620 N N . GLY A 1 202 ? 18.528 5.375 16.419 1.00 84.25 202 GLY A N 1
ATOM 1621 C CA . GLY A 1 202 ? 18.969 5.493 17.808 1.00 84.25 202 GLY A CA 1
ATOM 1622 C C . GLY A 1 202 ? 17.860 5.627 18.853 1.00 84.25 202 GLY A C 1
ATOM 1623 O O . GLY A 1 202 ? 16.753 6.094 18.576 1.00 84.25 202 GLY A O 1
ATOM 1624 N N . GLU A 1 203 ? 18.195 5.275 20.092 1.00 89.44 203 GLU A N 1
ATOM 1625 C CA . GLU A 1 203 ? 17.400 5.621 21.274 1.00 89.44 203 GLU A CA 1
ATOM 1626 C C . GLU A 1 203 ? 17.182 7.142 21.359 1.00 89.44 203 GLU A C 1
ATOM 1628 O O . GLU A 1 203 ? 18.014 7.938 20.923 1.00 89.44 203 GLU A O 1
ATOM 1633 N N . GLY A 1 204 ? 16.042 7.564 21.903 1.00 89.00 204 GLY A N 1
ATOM 1634 C CA . GLY A 1 204 ? 15.679 8.975 22.049 1.00 89.00 204 GLY A CA 1
ATOM 1635 C C . GLY A 1 204 ? 15.262 9.680 20.753 1.00 89.00 204 GLY A C 1
ATOM 1636 O O . GLY A 1 204 ? 14.878 10.848 20.802 1.00 89.00 204 GLY A O 1
ATOM 1637 N N . THR A 1 205 ? 15.315 9.005 19.599 1.00 89.44 205 THR A N 1
ATOM 1638 C CA . THR A 1 205 ? 14.976 9.617 18.302 1.00 89.44 205 THR A CA 1
ATOM 1639 C C . THR A 1 205 ? 13.484 9.557 17.971 1.00 89.44 205 THR A C 1
ATOM 1641 O O . THR A 1 205 ? 13.016 10.343 17.153 1.00 89.44 205 THR A O 1
ATOM 1644 N N . PHE A 1 206 ? 12.717 8.688 18.635 1.00 92.25 206 PHE A N 1
ATOM 1645 C CA . PHE A 1 206 ? 11.267 8.533 18.458 1.00 92.25 206 PHE A CA 1
ATOM 1646 C C . PHE A 1 206 ? 10.469 9.444 19.412 1.00 92.25 206 PHE A C 1
ATOM 1648 O O . PHE A 1 206 ? 9.382 9.089 19.873 1.00 92.25 206 PHE A O 1
ATOM 1655 N N . GLY A 1 207 ? 11.023 10.603 19.771 1.00 87.25 207 GLY A N 1
ATOM 1656 C CA . GLY A 1 207 ? 10.392 11.564 20.672 1.00 87.25 207 GLY A CA 1
ATOM 1657 C C . GLY A 1 207 ? 9.255 12.357 20.018 1.00 87.25 207 GLY A C 1
ATOM 1658 O O . GLY A 1 207 ? 9.112 12.400 18.801 1.00 87.25 207 GLY A O 1
ATOM 1659 N N . GLY A 1 208 ? 8.455 13.037 20.843 1.00 87.44 208 GLY A N 1
ATOM 1660 C CA . GLY A 1 208 ? 7.367 13.898 20.371 1.00 87.44 208 GLY A CA 1
ATOM 1661 C C . GLY A 1 208 ? 6.114 13.135 19.931 1.00 87.44 208 GLY A C 1
ATOM 1662 O O . GLY A 1 208 ? 5.880 11.995 20.329 1.00 87.44 208 GLY A O 1
ATOM 1663 N N . GLN A 1 209 ? 5.260 13.795 19.150 1.00 84.44 209 GLN A N 1
ATOM 1664 C CA . GLN A 1 209 ? 4.046 13.175 18.610 1.00 84.44 209 GLN A CA 1
ATOM 1665 C C . GLN A 1 209 ? 4.366 12.373 17.346 1.00 84.44 209 GLN A C 1
ATOM 1667 O O . GLN A 1 209 ? 5.196 12.808 16.551 1.00 84.44 209 GLN A O 1
ATOM 1672 N N . PHE A 1 210 ? 3.657 11.259 17.131 1.00 85.62 210 PHE A N 1
ATOM 1673 C CA . PHE A 1 210 ? 3.847 10.379 15.973 1.00 85.62 210 PHE A CA 1
ATOM 1674 C C . PHE A 1 210 ? 3.864 11.132 14.636 1.00 85.62 210 PHE A C 1
ATOM 1676 O O . PHE A 1 210 ? 4.698 10.857 13.782 1.00 85.62 210 PHE A O 1
ATOM 1683 N N . GLU A 1 211 ? 2.989 12.126 14.463 1.00 82.69 211 GLU A N 1
ATOM 1684 C CA . GLU A 1 211 ? 2.911 12.925 13.235 1.00 82.69 211 GLU A CA 1
ATOM 1685 C C . GLU A 1 211 ? 4.200 13.679 12.887 1.00 82.69 211 GLU A C 1
ATOM 1687 O O . GLU A 1 211 ? 4.478 13.879 11.703 1.00 82.69 211 GLU A O 1
ATOM 1692 N N . ASN A 1 212 ? 4.995 14.022 13.902 1.00 87.06 212 ASN A N 1
ATOM 1693 C CA . ASN A 1 212 ? 6.236 14.783 13.786 1.00 87.06 212 ASN A CA 1
ATOM 1694 C C . ASN A 1 212 ? 7.465 13.887 13.591 1.00 87.06 212 ASN A C 1
ATOM 1696 O O . ASN A 1 212 ? 8.570 14.398 13.407 1.00 87.06 212 ASN A O 1
ATOM 1700 N N . LEU A 1 213 ? 7.290 12.564 13.639 1.00 88.38 213 LEU A N 1
ATOM 1701 C CA . LEU A 1 213 ? 8.350 11.625 13.307 1.00 88.38 213 LEU A CA 1
ATOM 1702 C C . LEU A 1 213 ? 8.707 11.728 11.822 1.00 88.38 213 LEU A C 1
ATOM 1704 O O . LEU A 1 213 ? 7.850 11.978 10.970 1.00 88.38 213 LEU A O 1
ATOM 1708 N N . GLN A 1 214 ? 9.971 11.470 11.500 1.00 87.06 214 GLN A N 1
ATOM 1709 C CA . GLN A 1 214 ? 10.392 11.296 10.113 1.00 87.06 214 GLN A CA 1
ATOM 1710 C C . GLN A 1 214 ? 9.691 10.061 9.532 1.00 87.06 214 GLN A C 1
ATOM 1712 O O . GLN A 1 214 ? 9.394 9.104 10.248 1.00 87.06 214 GLN A O 1
ATOM 1717 N N . GLU A 1 215 ? 9.390 10.063 8.236 1.00 83.50 215 GLU A N 1
ATOM 1718 C CA . GLU A 1 215 ? 8.558 9.013 7.633 1.00 83.50 215 GLU A CA 1
ATOM 1719 C C . GLU A 1 215 ? 9.140 7.605 7.834 1.00 83.50 215 GLU A C 1
ATOM 1721 O O . GLU A 1 215 ? 8.411 6.662 8.134 1.00 83.50 215 GLU A O 1
ATOM 1726 N N . PHE A 1 216 ? 10.465 7.475 7.791 1.00 81.94 216 PHE A N 1
ATOM 1727 C CA . PHE A 1 216 ? 11.143 6.217 8.081 1.00 81.94 216 PHE A CA 1
ATOM 1728 C C . PHE A 1 216 ? 10.992 5.763 9.543 1.00 81.94 216 PHE A C 1
ATOM 1730 O O . PHE A 1 216 ? 10.935 4.568 9.823 1.00 81.94 216 PHE A O 1
ATOM 1737 N N . GLN A 1 217 ? 10.876 6.698 10.489 1.00 88.50 217 GLN A N 1
ATOM 1738 C CA . GLN A 1 217 ? 10.581 6.384 11.887 1.00 88.50 217 GLN A CA 1
ATOM 1739 C C . GLN A 1 217 ? 9.123 5.936 12.039 1.00 88.50 217 GLN A C 1
ATOM 1741 O O . GLN A 1 217 ? 8.848 5.025 12.814 1.00 88.50 217 GLN A O 1
ATOM 1746 N N . LYS A 1 218 ? 8.189 6.512 11.267 1.00 90.06 218 LYS A N 1
ATOM 1747 C CA . LYS A 1 218 ? 6.795 6.035 11.215 1.00 90.06 218 LYS A CA 1
ATOM 1748 C C . LYS A 1 218 ? 6.719 4.603 10.683 1.00 90.06 218 LYS A C 1
ATOM 1750 O O . LYS A 1 218 ? 6.020 3.779 11.270 1.00 90.06 218 LYS A O 1
ATOM 1755 N N . ILE A 1 219 ? 7.478 4.292 9.626 1.00 87.75 219 ILE A N 1
ATOM 1756 C CA . ILE A 1 219 ? 7.607 2.923 9.102 1.00 87.75 219 ILE A CA 1
ATOM 1757 C C . ILE A 1 219 ? 8.146 1.994 10.190 1.00 87.75 219 ILE A C 1
ATOM 1759 O O . ILE A 1 219 ? 7.513 0.981 10.458 1.00 87.75 219 ILE A O 1
ATOM 1763 N N . ALA A 1 220 ? 9.231 2.366 10.876 1.00 89.25 220 ALA A N 1
ATOM 1764 C CA . ALA A 1 220 ? 9.814 1.565 11.953 1.00 89.25 220 ALA A CA 1
ATOM 1765 C C . ALA A 1 220 ? 8.825 1.275 13.099 1.00 89.25 220 ALA A C 1
ATOM 1767 O O . ALA A 1 220 ? 8.765 0.151 13.597 1.00 89.25 220 ALA A O 1
ATOM 1768 N N . VAL A 1 221 ? 8.010 2.260 13.496 1.00 91.56 221 VAL A N 1
ATOM 1769 C CA . VAL A 1 221 ? 6.949 2.063 14.499 1.00 91.56 221 VAL A CA 1
ATOM 1770 C C . VAL A 1 221 ? 5.915 1.056 14.004 1.00 91.56 221 VAL A C 1
ATOM 1772 O O . VAL A 1 221 ? 5.584 0.119 14.727 1.00 91.56 221 VAL A O 1
ATOM 1775 N N . TYR A 1 222 ? 5.420 1.200 12.773 1.00 90.44 222 TYR A N 1
ATOM 1776 C CA . TYR A 1 222 ? 4.457 0.247 12.227 1.00 90.44 222 TYR A CA 1
ATOM 1777 C C . TYR A 1 222 ? 5.050 -1.148 12.054 1.00 90.44 222 TYR A C 1
ATOM 1779 O O . TYR A 1 222 ? 4.399 -2.133 12.388 1.00 90.44 222 TYR A O 1
ATOM 1787 N N . GLU A 1 223 ? 6.292 -1.245 11.604 1.00 88.31 223 GLU A N 1
ATOM 1788 C CA . GLU A 1 223 ? 7.020 -2.495 11.437 1.00 88.31 223 GLU A CA 1
ATOM 1789 C C . GLU A 1 223 ? 7.186 -3.235 12.775 1.00 88.31 223 GLU A C 1
ATOM 1791 O O . GLU A 1 223 ? 7.005 -4.454 12.838 1.00 88.31 223 GLU A O 1
ATOM 1796 N N . GLU A 1 224 ? 7.416 -2.499 13.863 1.00 89.75 224 GLU A N 1
ATOM 1797 C CA . GLU A 1 224 ? 7.438 -3.045 15.220 1.00 89.75 224 GLU A CA 1
ATOM 1798 C C . GLU A 1 224 ? 6.060 -3.554 15.671 1.00 89.75 224 GLU A C 1
ATOM 1800 O O . GLU A 1 224 ? 5.980 -4.623 16.273 1.00 89.75 224 GLU A O 1
ATOM 1805 N N . VAL A 1 225 ? 4.959 -2.879 15.315 1.00 90.12 225 VAL A N 1
ATOM 1806 C CA . VAL A 1 225 ? 3.603 -3.403 15.577 1.00 90.12 225 VAL A CA 1
ATOM 1807 C C . VAL A 1 225 ? 3.369 -4.719 14.828 1.00 90.12 225 VAL A C 1
ATOM 1809 O O . VAL A 1 225 ? 2.816 -5.673 15.380 1.00 90.12 225 VAL A O 1
ATOM 1812 N N . VAL A 1 226 ? 3.812 -4.810 13.568 1.00 87.31 226 VAL A N 1
ATOM 1813 C CA . VAL A 1 226 ? 3.718 -6.060 12.797 1.00 87.31 226 VAL A CA 1
ATOM 1814 C C . VAL A 1 226 ? 4.507 -7.172 13.473 1.00 87.31 226 VAL A C 1
ATOM 1816 O O . VAL A 1 226 ? 4.001 -8.290 13.595 1.00 87.31 226 VAL A O 1
ATOM 1819 N N . ARG A 1 227 ? 5.718 -6.864 13.941 1.00 85.88 227 ARG A N 1
ATOM 1820 C CA . ARG A 1 227 ? 6.579 -7.795 14.672 1.00 85.88 227 ARG A CA 1
ATOM 1821 C C . ARG A 1 227 ? 5.913 -8.281 15.962 1.00 85.88 227 ARG A C 1
ATOM 1823 O O . ARG A 1 227 ? 5.829 -9.491 16.167 1.00 85.88 227 ARG A O 1
ATOM 1830 N N . ASP A 1 228 ? 5.382 -7.369 16.774 1.00 87.81 228 ASP A N 1
ATOM 1831 C CA . ASP A 1 228 ? 4.712 -7.687 18.042 1.00 87.81 228 ASP A CA 1
ATOM 1832 C C . ASP A 1 228 ? 3.435 -8.522 17.830 1.00 87.81 228 ASP A C 1
ATOM 1834 O O . ASP A 1 228 ? 3.102 -9.371 18.656 1.00 87.81 228 ASP A O 1
ATOM 1838 N N . SER A 1 229 ? 2.766 -8.376 16.679 1.00 84.75 229 SER A N 1
ATOM 1839 C CA . SER A 1 229 ? 1.599 -9.198 16.328 1.00 84.75 229 SER A CA 1
ATOM 1840 C C . SER A 1 229 ? 1.909 -10.674 16.043 1.00 84.75 229 SER A C 1
ATOM 1842 O O . SER A 1 229 ? 0.989 -11.477 15.873 1.00 84.75 229 SER A O 1
ATOM 1844 N N . GLY A 1 230 ? 3.191 -11.041 15.933 1.00 77.19 230 GLY A N 1
ATOM 1845 C CA . GLY A 1 230 ? 3.631 -12.381 15.540 1.00 77.19 230 GLY A CA 1
ATOM 1846 C C . GLY A 1 230 ? 3.437 -12.692 14.051 1.00 77.19 230 GLY A C 1
ATOM 1847 O O . GLY A 1 230 ? 3.714 -13.814 13.615 1.00 77.19 230 GLY A O 1
ATOM 1848 N N . ARG A 1 231 ? 2.986 -11.723 13.240 1.00 74.00 231 ARG A N 1
ATOM 1849 C CA . ARG A 1 231 ? 2.986 -11.862 11.780 1.00 74.00 231 ARG A CA 1
ATOM 1850 C C . ARG A 1 231 ? 4.418 -11.896 11.259 1.00 74.00 231 ARG A C 1
ATOM 1852 O O . ARG A 1 231 ? 5.320 -11.250 11.786 1.00 74.00 231 ARG A O 1
ATOM 1859 N N . ALA A 1 232 ? 4.616 -12.642 10.170 1.00 65.56 232 ALA A N 1
ATOM 1860 C CA . ALA A 1 232 ? 5.886 -12.612 9.462 1.00 65.56 232 ALA A CA 1
ATOM 1861 C C . ALA A 1 232 ? 6.163 -11.179 9.006 1.00 65.56 232 ALA A C 1
ATOM 1863 O O . ALA A 1 232 ? 5.399 -10.584 8.243 1.00 65.56 232 ALA A O 1
ATOM 1864 N N . MET A 1 233 ? 7.249 -10.649 9.539 1.00 63.22 233 MET A N 1
ATOM 1865 C CA . MET A 1 233 ? 7.648 -9.272 9.374 1.00 63.22 233 MET A CA 1
ATOM 1866 C C . MET A 1 233 ? 7.972 -8.994 7.902 1.00 63.22 233 MET A C 1
ATOM 1868 O O . MET A 1 233 ? 8.793 -9.724 7.328 1.00 63.22 233 MET A O 1
ATOM 1872 N N . PRO A 1 234 ? 7.356 -7.979 7.269 1.00 60.41 234 PRO A N 1
ATOM 1873 C CA . PRO A 1 234 ? 7.872 -7.496 6.008 1.00 60.41 234 PRO A CA 1
ATOM 1874 C C . PRO A 1 234 ? 9.248 -6.904 6.315 1.00 60.41 234 PRO A C 1
ATOM 1876 O O . PRO A 1 234 ? 9.366 -5.990 7.124 1.00 60.41 234 PRO A O 1
ATOM 1879 N N . LYS A 1 235 ? 10.305 -7.506 5.769 1.00 67.06 235 LYS A N 1
ATOM 1880 C CA . LYS A 1 235 ? 11.676 -7.021 5.949 1.00 67.06 235 LYS A CA 1
ATOM 1881 C C . LYS A 1 235 ? 11.874 -5.801 5.052 1.00 67.06 235 LYS A C 1
ATOM 1883 O O . LYS A 1 235 ? 12.494 -5.932 4.004 1.00 67.06 235 LYS A O 1
ATOM 1888 N N . ILE A 1 236 ? 11.271 -4.682 5.438 1.00 65.75 236 ILE A N 1
ATOM 1889 C CA . ILE A 1 236 ? 11.299 -3.442 4.666 1.00 65.75 236 ILE A CA 1
ATOM 1890 C C . ILE A 1 236 ? 12.704 -2.864 4.757 1.00 65.75 236 ILE A C 1
ATOM 1892 O O . ILE A 1 236 ? 13.285 -2.820 5.847 1.00 65.75 236 ILE A O 1
ATOM 1896 N N . ASN A 1 237 ? 13.281 -2.453 3.627 1.00 66.56 237 ASN A N 1
ATOM 1897 C CA . ASN A 1 237 ? 14.552 -1.755 3.694 1.00 66.56 237 ASN A CA 1
ATOM 1898 C C . ASN A 1 237 ? 14.310 -0.297 4.062 1.00 66.56 237 ASN A C 1
ATOM 1900 O O . ASN A 1 237 ? 13.794 0.472 3.265 1.00 66.56 237 ASN A O 1
ATOM 1904 N N . ILE A 1 238 ? 14.692 0.113 5.266 1.00 58.34 238 ILE A N 1
ATOM 1905 C CA . ILE A 1 238 ? 14.635 1.520 5.652 1.00 58.34 238 ILE A CA 1
ATOM 1906 C C . ILE A 1 238 ? 15.973 2.175 5.288 1.00 58.34 238 ILE A C 1
ATOM 1908 O O . ILE A 1 238 ? 16.801 2.455 6.153 1.00 58.34 238 ILE A O 1
ATOM 1912 N N . THR A 1 239 ? 16.211 2.412 3.998 1.00 57.03 239 THR A N 1
ATOM 1913 C CA . THR A 1 239 ? 17.369 3.202 3.548 1.00 57.03 239 THR A CA 1
ATOM 1914 C C . THR A 1 239 ? 17.033 4.687 3.630 1.00 57.03 239 THR A C 1
ATOM 1916 O O . THR A 1 239 ? 16.382 5.246 2.747 1.00 57.03 239 THR A O 1
ATOM 1919 N N . THR A 1 240 ? 17.498 5.335 4.700 1.00 49.81 240 THR A N 1
ATOM 1920 C CA . THR A 1 240 ? 17.214 6.738 5.060 1.00 49.81 240 THR A CA 1
ATOM 1921 C C . THR A 1 240 ? 17.722 7.785 4.061 1.00 49.81 240 THR A C 1
ATOM 1923 O O . THR A 1 240 ? 17.351 8.949 4.183 1.00 49.81 240 THR A O 1
ATOM 1926 N N . GLY A 1 241 ? 18.547 7.399 3.080 1.00 49.91 241 GLY A N 1
ATOM 1927 C CA . GLY A 1 241 ? 19.123 8.312 2.083 1.00 49.91 241 GLY A CA 1
ATOM 1928 C C . GLY A 1 241 ? 18.621 8.143 0.647 1.00 49.91 241 GLY A C 1
ATOM 1929 O O . GLY A 1 241 ? 18.848 9.040 -0.157 1.00 49.91 241 GLY A O 1
ATOM 1930 N N . LEU A 1 242 ? 17.957 7.028 0.318 1.00 50.84 242 LEU A N 1
ATOM 1931 C CA . LEU A 1 242 ? 17.686 6.652 -1.079 1.00 50.84 242 LEU A CA 1
ATOM 1932 C C . LEU A 1 242 ? 16.196 6.639 -1.440 1.00 50.84 242 LEU A C 1
ATOM 1934 O O . LEU A 1 242 ? 15.843 6.760 -2.608 1.00 50.84 242 LEU A O 1
ATOM 1938 N N . MET A 1 243 ? 15.309 6.550 -0.442 1.00 58.00 243 MET A N 1
ATOM 1939 C CA . MET A 1 243 ? 13.871 6.673 -0.671 1.00 58.00 243 MET A CA 1
ATOM 1940 C C . MET A 1 243 ? 13.485 8.127 -0.917 1.00 58.00 243 MET A C 1
ATOM 1942 O O . MET A 1 243 ? 13.404 8.926 0.015 1.00 58.00 243 MET A O 1
ATOM 1946 N N . GLY A 1 244 ? 13.207 8.465 -2.178 1.00 64.38 244 GLY A N 1
ATOM 1947 C CA . GLY A 1 244 ? 12.486 9.692 -2.507 1.00 64.38 244 GLY A CA 1
ATOM 1948 C C . GLY A 1 244 ? 11.164 9.755 -1.730 1.00 64.38 244 GLY A C 1
ATOM 1949 O O . GLY A 1 244 ? 10.565 8.721 -1.415 1.00 64.38 244 GLY A O 1
ATOM 1950 N N . ALA A 1 245 ? 10.684 10.963 -1.418 1.00 67.81 245 ALA A N 1
ATOM 1951 C CA . ALA A 1 245 ? 9.478 11.170 -0.602 1.00 67.81 245 ALA A CA 1
ATOM 1952 C C . ALA A 1 245 ? 8.241 10.411 -1.138 1.00 67.81 245 ALA A C 1
ATOM 1954 O O . ALA A 1 245 ? 7.366 9.994 -0.379 1.00 67.81 245 ALA A O 1
ATOM 1955 N N . LEU A 1 246 ? 8.173 10.183 -2.456 1.00 75.25 246 LEU A N 1
ATOM 1956 C CA . LEU A 1 246 ? 7.094 9.419 -3.083 1.00 75.25 246 LEU A CA 1
ATOM 1957 C C . LEU A 1 246 ? 7.168 7.921 -2.754 1.00 75.25 246 LEU A C 1
ATOM 1959 O O . LEU A 1 246 ? 6.137 7.316 -2.447 1.00 75.25 246 LEU A O 1
ATOM 1963 N N . GLY A 1 247 ? 8.367 7.333 -2.765 1.00 74.94 247 GLY A N 1
ATOM 1964 C CA . GLY A 1 247 ? 8.583 5.923 -2.444 1.00 74.94 247 GLY A CA 1
ATOM 1965 C C . GLY A 1 247 ? 8.246 5.603 -0.993 1.00 74.94 247 GLY A C 1
ATOM 1966 O O . GLY A 1 247 ? 7.491 4.662 -0.722 1.00 74.94 247 GLY A O 1
ATOM 1967 N N . VAL A 1 248 ? 8.705 6.447 -0.063 1.00 77.50 248 VAL A N 1
ATOM 1968 C CA . VAL A 1 248 ? 8.377 6.305 1.363 1.00 77.50 248 VAL A CA 1
ATOM 1969 C C . VAL A 1 248 ? 6.865 6.352 1.586 1.00 77.50 248 VAL A C 1
ATOM 1971 O O . VAL A 1 248 ? 6.320 5.526 2.318 1.00 77.50 248 VAL A O 1
ATOM 1974 N N . GLY A 1 249 ? 6.157 7.248 0.890 1.00 79.31 249 GLY A N 1
ATOM 1975 C CA . GLY A 1 249 ? 4.701 7.356 0.972 1.00 79.31 249 GLY A CA 1
ATOM 1976 C C . GLY A 1 249 ? 3.950 6.084 0.550 1.00 79.31 249 GLY A C 1
ATOM 1977 O O . GLY A 1 249 ? 2.928 5.752 1.155 1.00 79.31 249 GLY A O 1
ATOM 1978 N N . VAL A 1 250 ? 4.442 5.347 -0.456 1.00 83.94 250 VAL A N 1
ATOM 1979 C CA . VAL A 1 250 ? 3.847 4.068 -0.899 1.00 83.94 250 VAL A CA 1
ATOM 1980 C C . VAL A 1 250 ? 4.002 2.994 0.178 1.00 83.94 250 VAL A C 1
ATOM 1982 O O . VAL A 1 250 ? 3.036 2.288 0.488 1.00 83.94 250 VAL A O 1
ATOM 1985 N N . ILE A 1 251 ? 5.201 2.874 0.751 1.00 85.19 251 ILE A N 1
ATOM 1986 C CA . ILE A 1 251 ? 5.508 1.881 1.788 1.00 85.19 251 ILE A CA 1
ATOM 1987 C C . ILE A 1 251 ? 4.767 2.205 3.083 1.00 85.19 251 ILE A C 1
ATOM 1989 O O . ILE A 1 251 ? 4.124 1.321 3.647 1.00 85.19 251 ILE A O 1
ATOM 1993 N N . LEU A 1 252 ? 4.781 3.470 3.513 1.00 84.88 252 LEU A N 1
ATOM 1994 C CA . LEU A 1 252 ? 4.096 3.930 4.719 1.00 84.88 252 LEU A CA 1
ATOM 1995 C C . LEU A 1 252 ? 2.584 3.669 4.645 1.00 84.88 252 LEU A C 1
ATOM 1997 O O . LEU A 1 252 ? 1.999 3.158 5.600 1.00 84.88 252 LEU A O 1
ATOM 2001 N N . LEU A 1 253 ? 1.952 3.951 3.500 1.00 83.69 253 LEU A N 1
ATOM 2002 C CA . LEU A 1 253 ? 0.540 3.626 3.295 1.00 83.69 253 LEU A CA 1
ATOM 2003 C C . LEU A 1 253 ? 0.299 2.110 3.320 1.00 83.69 253 LEU A C 1
ATOM 2005 O O . LEU A 1 253 ? -0.618 1.647 3.996 1.00 83.69 253 LEU A O 1
ATOM 2009 N N . GLY A 1 254 ? 1.135 1.330 2.629 1.00 83.88 254 GLY A N 1
ATOM 2010 C CA . GLY A 1 254 ? 1.022 -0.129 2.591 1.00 83.88 254 GLY A CA 1
ATOM 2011 C C . GLY A 1 254 ? 1.140 -0.781 3.973 1.00 83.88 254 GLY A C 1
ATOM 2012 O O . GLY A 1 254 ? 0.293 -1.595 4.343 1.00 83.88 254 GLY A O 1
ATOM 2013 N N . ILE A 1 255 ? 2.151 -0.403 4.760 1.00 85.12 255 ILE A N 1
ATOM 2014 C CA . ILE A 1 255 ? 2.359 -0.949 6.107 1.00 85.12 255 ILE A CA 1
ATOM 2015 C C . ILE A 1 255 ? 1.316 -0.434 7.107 1.00 85.12 255 ILE A C 1
ATOM 2017 O O . ILE A 1 255 ? 0.855 -1.202 7.949 1.00 85.12 255 ILE A O 1
ATOM 2021 N N . GLY A 1 256 ? 0.868 0.821 6.985 1.00 83.62 256 GLY A N 1
ATOM 2022 C CA . GLY A 1 256 ? -0.198 1.372 7.823 1.00 83.62 256 GLY A CA 1
ATOM 2023 C C . GLY A 1 256 ? -1.521 0.617 7.650 1.00 83.62 256 GLY A C 1
ATOM 2024 O O . GLY A 1 256 ? -2.165 0.256 8.637 1.00 83.62 256 GLY A O 1
ATOM 2025 N N . LEU A 1 257 ? -1.893 0.286 6.406 1.00 80.75 257 LEU A N 1
ATOM 2026 C CA . LEU A 1 257 ? -3.062 -0.555 6.108 1.00 80.75 257 LEU A CA 1
ATOM 2027 C C . LEU A 1 257 ? -2.925 -1.974 6.678 1.00 80.75 257 LEU A C 1
ATOM 2029 O O . LEU A 1 257 ? -3.909 -2.578 7.106 1.00 80.75 257 LEU A O 1
ATOM 2033 N N . LEU A 1 258 ? -1.708 -2.508 6.717 1.00 84.00 258 LEU A N 1
ATOM 2034 C CA . LEU A 1 258 ? -1.424 -3.820 7.284 1.00 84.00 258 LEU A CA 1
ATOM 2035 C C . LEU A 1 258 ? -1.510 -3.820 8.817 1.00 84.00 258 LEU A C 1
ATOM 2037 O O . LEU A 1 258 ? -2.077 -4.751 9.388 1.00 84.00 258 LEU A O 1
ATOM 2041 N N . VAL A 1 259 ? -1.004 -2.782 9.489 1.00 85.81 259 VAL A N 1
ATOM 2042 C CA . VAL A 1 259 ? -1.159 -2.614 10.945 1.00 85.81 259 VAL A CA 1
ATOM 2043 C C . VAL A 1 259 ? -2.626 -2.426 11.320 1.00 85.81 259 VAL A C 1
ATOM 2045 O O . VAL A 1 259 ? -3.094 -2.976 12.317 1.00 85.81 259 VAL A O 1
ATOM 2048 N N . TRP A 1 260 ? -3.389 -1.733 10.481 1.00 80.44 260 TRP A N 1
ATOM 2049 C CA . TRP A 1 260 ? -4.832 -1.650 10.646 1.00 80.44 260 TRP A CA 1
ATOM 2050 C C . TRP A 1 260 ? -5.533 -3.014 10.533 1.00 80.44 260 TRP A C 1
ATOM 2052 O O . TRP A 1 260 ? -6.359 -3.363 11.378 1.00 80.44 260 TRP A O 1
ATOM 2062 N N . ASP A 1 261 ? -5.177 -3.813 9.526 1.00 78.56 261 ASP A N 1
ATOM 2063 C CA . ASP A 1 261 ? -5.691 -5.177 9.351 1.00 78.56 261 ASP A CA 1
ATOM 2064 C C . ASP A 1 261 ? -5.348 -6.083 10.551 1.00 78.56 261 ASP A C 1
ATOM 2066 O O . ASP A 1 261 ? -6.181 -6.872 10.999 1.00 78.56 261 ASP A O 1
ATOM 2070 N N . ILE A 1 262 ? -4.152 -5.929 11.133 1.00 81.94 262 ILE A N 1
ATOM 2071 C CA . ILE A 1 262 ? -3.774 -6.580 12.397 1.00 81.94 262 ILE A CA 1
ATOM 2072 C C . ILE A 1 262 ? -4.733 -6.157 13.509 1.00 81.94 262 ILE A C 1
ATOM 2074 O O . ILE A 1 262 ? -5.348 -7.021 14.137 1.00 81.94 262 ILE A O 1
ATOM 2078 N N . TYR A 1 263 ? -4.886 -4.847 13.721 1.00 79.56 263 TYR A N 1
ATOM 2079 C CA . TYR A 1 263 ? -5.674 -4.271 14.810 1.00 79.56 263 TYR A CA 1
ATOM 2080 C C . TYR A 1 263 ? -7.137 -4.740 14.812 1.00 79.56 263 TYR A C 1
ATOM 2082 O O . TYR A 1 263 ? -7.711 -4.949 15.881 1.00 79.56 263 TYR A O 1
ATOM 2090 N N . GLN A 1 264 ? -7.728 -4.961 13.634 1.00 76.19 264 GLN A N 1
ATOM 2091 C CA . GLN A 1 264 ? -9.145 -5.319 13.476 1.00 76.19 264 GLN A CA 1
ATOM 2092 C C . GLN A 1 264 ? -9.423 -6.816 13.299 1.00 76.19 264 GLN A C 1
ATOM 2094 O O . GLN A 1 264 ? -10.573 -7.213 13.114 1.00 76.19 264 GLN A O 1
ATOM 2099 N N . SER A 1 265 ? -8.400 -7.666 13.358 1.00 75.94 265 SER A N 1
ATOM 2100 C CA . SER A 1 265 ? -8.549 -9.086 13.017 1.00 75.94 265 SER A CA 1
ATOM 2101 C C . SER A 1 265 ? -9.426 -9.915 13.979 1.00 75.94 265 SER A C 1
ATOM 2103 O O . SER A 1 265 ? -9.941 -10.954 13.566 1.00 75.94 265 SER A O 1
ATOM 2105 N N . ALA A 1 266 ? -9.618 -9.486 15.233 1.00 66.38 266 ALA A N 1
ATOM 2106 C CA . ALA A 1 266 ? -10.453 -10.163 16.239 1.00 66.38 266 ALA A CA 1
ATOM 2107 C C . ALA A 1 266 ? -11.948 -9.883 16.105 1.00 66.38 266 ALA A C 1
ATOM 2109 O O . ALA A 1 266 ? -12.788 -10.784 16.160 1.00 66.38 266 ALA A O 1
ATOM 2110 N N . HIS A 1 267 ? -12.271 -8.609 15.926 1.00 62.66 267 HIS A N 1
ATOM 2111 C CA . HIS A 1 267 ? -13.625 -8.116 15.792 1.00 62.66 267 HIS A CA 1
ATOM 2112 C C . HIS A 1 267 ? -13.640 -7.242 14.554 1.00 62.66 267 HIS A C 1
ATOM 2114 O O . HIS A 1 267 ? -13.190 -6.097 14.634 1.00 62.66 267 HIS A O 1
ATOM 2120 N N . PRO A 1 268 ? -14.150 -7.748 13.417 1.00 57.84 268 PRO A N 1
ATOM 2121 C CA . PRO A 1 268 ? -14.446 -6.895 12.289 1.00 57.84 268 PRO A CA 1
ATOM 2122 C C . PRO A 1 268 ? -15.418 -5.837 12.799 1.00 57.84 268 PRO A C 1
ATOM 2124 O O . PRO A 1 268 ? -16.605 -6.094 12.999 1.00 57.84 268 PRO A O 1
ATOM 2127 N N . VAL A 1 269 ? -14.902 -4.637 13.061 1.00 54.50 269 VAL A N 1
ATOM 2128 C CA . VAL A 1 269 ? -15.713 -3.493 13.487 1.00 54.50 269 VAL A CA 1
ATOM 2129 C C . VAL A 1 269 ? -16.741 -3.158 12.396 1.00 54.50 269 VAL A C 1
ATOM 2131 O O . VAL A 1 269 ? -17.740 -2.514 12.679 1.00 54.50 269 VAL A O 1
ATOM 2134 N N . GLU A 1 270 ? -16.568 -3.720 11.193 1.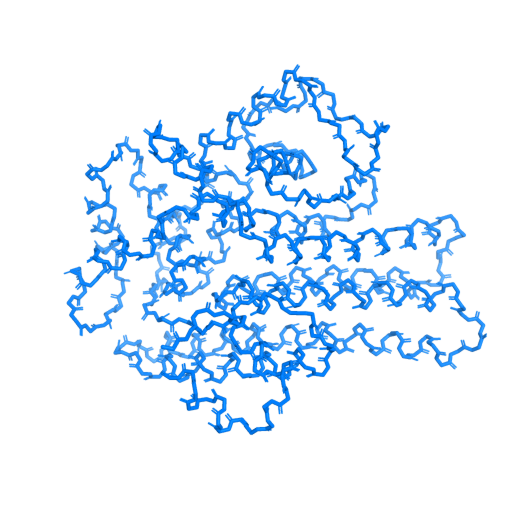00 55.69 270 GLU A N 1
ATOM 2135 C CA . GLU A 1 270 ? -17.605 -3.970 10.191 1.00 55.69 270 GLU A CA 1
ATOM 2136 C C . GLU A 1 270 ? -18.957 -4.369 10.800 1.00 55.69 270 GLU A C 1
ATOM 2138 O O . GLU A 1 270 ? -19.925 -3.679 10.526 1.00 55.69 270 GLU A O 1
ATOM 2143 N N . THR A 1 271 ? -19.053 -5.396 11.653 1.00 57.16 271 THR A N 1
ATOM 2144 C CA . THR A 1 271 ? -20.347 -5.872 12.187 1.00 57.16 271 THR A CA 1
ATOM 2145 C C . THR A 1 271 ? -20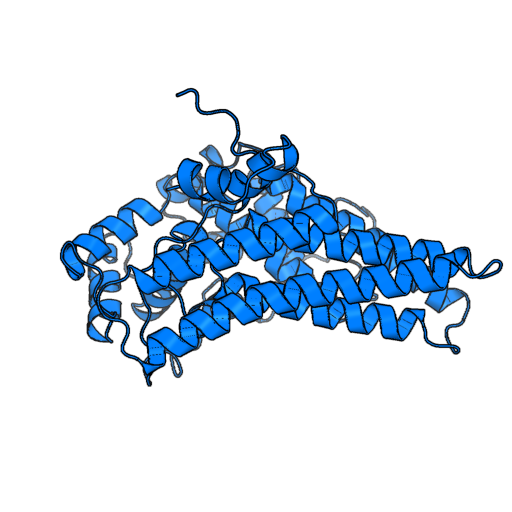.974 -4.872 13.158 1.00 57.16 271 THR A C 1
ATOM 2147 O O . THR A 1 271 ? -22.183 -4.649 13.128 1.00 57.16 271 THR A O 1
ATOM 2150 N N . ALA A 1 272 ? -20.155 -4.242 14.006 1.00 56.84 272 ALA A N 1
ATOM 2151 C CA . ALA A 1 272 ? -20.620 -3.244 14.967 1.00 56.84 272 ALA A CA 1
ATOM 2152 C C . ALA A 1 272 ? -21.060 -1.956 14.257 1.00 56.84 272 ALA A C 1
ATOM 2154 O O . ALA A 1 272 ? -22.172 -1.476 14.471 1.00 56.84 272 ALA A O 1
ATOM 2155 N N . VAL A 1 273 ? -20.221 -1.440 13.353 1.00 57.38 273 VAL A N 1
ATOM 2156 C CA . VAL A 1 273 ? -20.521 -0.256 12.543 1.00 57.38 273 VAL A CA 1
ATOM 2157 C C . VAL A 1 273 ? -21.721 -0.533 11.658 1.00 57.38 273 VAL A C 1
ATOM 2159 O O . VAL A 1 273 ? -22.625 0.287 11.670 1.00 57.38 273 VAL A O 1
ATOM 2162 N N . ARG A 1 274 ? -21.792 -1.683 10.973 1.00 58.47 274 ARG A N 1
ATOM 2163 C CA . ARG A 1 274 ? -22.944 -2.102 10.159 1.00 58.47 274 ARG A CA 1
ATOM 2164 C C . ARG A 1 274 ? -24.227 -2.154 10.979 1.00 58.47 274 ARG A C 1
ATOM 2166 O O . ARG A 1 274 ? -25.222 -1.615 10.522 1.00 58.47 274 ARG A O 1
ATOM 2173 N N . GLY A 1 275 ? -24.210 -2.713 12.190 1.00 60.88 275 GLY A N 1
ATOM 2174 C CA . GLY A 1 275 ? -25.387 -2.750 13.065 1.00 60.88 275 GLY A CA 1
ATOM 2175 C C . GLY A 1 275 ? -25.874 -1.356 13.474 1.00 60.88 275 GLY A C 1
ATOM 2176 O O . GLY A 1 275 ? -27.070 -1.065 13.388 1.00 60.88 275 GLY A O 1
ATOM 2177 N N . VAL A 1 276 ? -24.955 -0.456 13.848 1.00 57.97 276 VAL A N 1
ATOM 2178 C CA . VAL A 1 276 ? -25.287 0.958 14.108 1.00 57.97 276 VAL A CA 1
ATOM 2179 C C . VAL A 1 276 ? -25.807 1.634 12.837 1.00 57.97 276 VAL A C 1
ATOM 2181 O O . VAL A 1 276 ? -26.773 2.391 12.891 1.00 57.97 276 VAL A O 1
ATOM 2184 N N . LEU A 1 277 ? -25.215 1.325 11.685 1.00 55.41 277 LEU A N 1
ATOM 2185 C CA . LEU A 1 277 ? -25.580 1.882 10.390 1.00 55.41 277 LEU A CA 1
ATOM 2186 C C . LEU A 1 277 ? -26.976 1.461 9.931 1.00 55.41 277 LEU A C 1
ATOM 2188 O O . LEU A 1 277 ? -27.770 2.304 9.533 1.00 55.41 277 LEU A O 1
ATOM 2192 N N . GLU A 1 278 ? -27.276 0.166 9.989 1.00 60.81 278 GLU A N 1
ATOM 2193 C CA . GLU A 1 278 ? -28.574 -0.408 9.633 1.00 60.81 278 GLU A CA 1
ATOM 2194 C C . GLU A 1 278 ? -29.672 0.142 10.551 1.00 60.81 278 GLU A C 1
ATOM 2196 O O . GLU A 1 278 ? -30.778 0.435 10.097 1.00 60.81 278 GLU A O 1
ATOM 2201 N N . THR A 1 279 ? -29.342 0.366 11.827 1.00 61.38 279 THR A N 1
ATOM 2202 C CA . THR A 1 279 ? -30.247 0.985 12.805 1.00 61.38 279 THR A CA 1
ATOM 2203 C C . THR A 1 279 ? -30.469 2.473 12.520 1.00 61.38 279 THR A C 1
ATOM 2205 O O . THR A 1 279 ? -31.600 2.949 12.593 1.00 61.38 279 THR A O 1
ATOM 2208 N N . ALA A 1 280 ? -29.414 3.216 12.170 1.00 52.41 280 ALA A N 1
ATOM 2209 C CA . ALA A 1 280 ? -29.484 4.653 11.903 1.00 52.41 280 ALA A CA 1
ATOM 2210 C C . ALA A 1 280 ? -30.119 4.991 10.541 1.00 52.41 280 ALA A C 1
ATOM 2212 O O . ALA A 1 280 ? -30.740 6.043 10.401 1.00 52.41 280 ALA A O 1
ATOM 2213 N N . LEU A 1 281 ? -29.968 4.119 9.539 1.00 51.53 281 LEU A N 1
ATOM 2214 C CA . LEU A 1 281 ? -30.433 4.350 8.165 1.00 51.53 281 LEU A CA 1
ATOM 2215 C C . LEU A 1 281 ? -31.763 3.661 7.841 1.00 51.53 281 LEU A C 1
ATOM 2217 O O . LEU A 1 281 ? -32.360 3.947 6.802 1.00 51.53 281 LEU A O 1
ATOM 2221 N N . GLY A 1 282 ? -32.231 2.748 8.698 1.00 51.72 282 GLY A N 1
ATOM 2222 C CA . GLY A 1 282 ? -33.246 1.769 8.315 1.00 51.72 282 GLY A CA 1
ATOM 2223 C C . GLY A 1 282 ? -32.726 0.823 7.221 1.00 51.72 282 GLY A C 1
ATOM 2224 O O . GLY A 1 282 ? -31.635 0.995 6.682 1.00 51.72 282 GLY A O 1
ATOM 2225 N N . VAL A 1 283 ? -33.514 -0.196 6.861 1.00 40.38 283 VAL A N 1
ATOM 2226 C CA . VAL A 1 283 ? -33.141 -1.295 5.932 1.00 40.38 283 VAL A CA 1
ATOM 2227 C C . VAL A 1 283 ? -33.028 -0.836 4.455 1.00 40.38 283 VAL A C 1
ATOM 2229 O O . VAL A 1 283 ? -33.496 -1.478 3.520 1.00 40.38 283 VAL A O 1
ATOM 2232 N N . GLY A 1 284 ? -32.433 0.319 4.180 1.00 45.41 284 GLY A N 1
ATOM 2233 C CA . GLY A 1 284 ? -32.261 0.828 2.826 1.00 45.41 284 GLY A CA 1
ATOM 2234 C C . GLY A 1 284 ? -31.346 2.036 2.802 1.00 45.41 284 GLY A C 1
ATOM 2235 O O . GLY A 1 284 ? -31.817 3.138 3.048 1.00 45.41 284 GLY A O 1
ATOM 2236 N N . GLY A 1 285 ? -30.070 1.799 2.475 1.00 48.28 285 GLY A N 1
ATOM 2237 C CA . GLY A 1 285 ? -28.974 2.771 2.473 1.00 48.28 285 GLY A CA 1
ATOM 2238 C C . GLY A 1 285 ? -29.389 4.183 2.069 1.00 48.28 285 GLY A C 1
ATOM 2239 O O . GLY A 1 285 ? -29.668 4.438 0.903 1.00 48.28 285 GLY A O 1
ATOM 2240 N N . ALA A 1 286 ? -29.423 5.080 3.051 1.00 47.75 286 ALA A N 1
ATOM 2241 C CA . ALA A 1 286 ? -29.625 6.506 2.854 1.00 47.75 286 ALA A CA 1
ATOM 2242 C C . ALA A 1 286 ? -28.269 7.229 2.783 1.00 47.75 286 ALA A C 1
ATOM 2244 O O . ALA A 1 286 ? -27.261 6.736 3.295 1.00 47.75 286 ALA A O 1
ATOM 2245 N N . MET A 1 287 ? -28.243 8.408 2.154 1.00 50.12 287 MET A N 1
ATOM 2246 C CA . MET A 1 287 ? -27.086 9.303 2.222 1.00 50.12 287 MET A CA 1
ATOM 2247 C C . MET A 1 287 ? -26.851 9.762 3.659 1.00 50.12 287 MET A C 1
ATOM 2249 O O . MET A 1 287 ? -27.779 10.169 4.359 1.00 50.12 287 MET A O 1
ATOM 2253 N N . LEU A 1 288 ? -25.589 9.730 4.071 1.00 52.56 288 LEU A N 1
ATOM 2254 C CA . LEU A 1 288 ? -25.172 10.120 5.406 1.00 52.56 288 LEU A CA 1
ATOM 2255 C C . LEU A 1 288 ? -25.052 11.651 5.466 1.00 52.56 288 LEU A C 1
ATOM 2257 O O . LEU A 1 288 ? -24.235 12.240 4.761 1.00 52.56 288 LEU A O 1
ATOM 2261 N N . GLY A 1 289 ? -25.905 12.304 6.259 1.00 48.56 289 GLY A N 1
ATOM 2262 C CA . GLY A 1 289 ? -25.799 13.738 6.569 1.00 48.56 289 GLY A CA 1
ATOM 2263 C C . GLY A 1 289 ? -24.955 14.006 7.821 1.00 48.56 289 GLY A C 1
ATOM 2264 O O . GLY A 1 289 ? -24.552 13.077 8.512 1.00 48.56 289 GLY A O 1
ATOM 2265 N N . GLU A 1 290 ? -24.734 15.271 8.182 1.00 48.41 290 GLU A N 1
ATOM 2266 C CA . GLU A 1 290 ? -23.951 15.656 9.377 1.00 48.41 290 GLU A CA 1
ATOM 2267 C C . GLU A 1 290 ? -24.479 15.027 10.683 1.00 48.41 290 GLU A C 1
ATOM 2269 O O . GLU A 1 290 ? -23.703 14.588 11.532 1.00 48.41 290 GLU A O 1
ATOM 2274 N N . ALA A 1 291 ? -25.803 14.886 10.814 1.00 45.75 291 ALA A N 1
ATOM 2275 C CA . ALA A 1 291 ? -26.442 14.231 11.958 1.00 45.75 291 ALA A CA 1
ATOM 2276 C C . ALA A 1 291 ? -26.048 12.747 12.105 1.00 45.75 291 ALA A C 1
ATOM 2278 O O . ALA A 1 291 ? -26.031 12.218 13.212 1.00 45.75 291 ALA A O 1
ATOM 2279 N N . PHE A 1 292 ? -25.677 12.082 11.009 1.00 48.81 292 PHE A N 1
ATOM 2280 C CA . PHE A 1 292 ? -25.277 10.679 11.020 1.00 48.81 292 PHE A CA 1
ATOM 2281 C C . PHE A 1 292 ? -23.878 10.466 11.605 1.00 48.81 292 PHE A C 1
ATOM 2283 O O . PHE A 1 292 ? -23.675 9.509 12.349 1.00 48.81 292 PHE A O 1
ATOM 2290 N N . ALA A 1 293 ? -22.928 11.365 11.326 1.00 48.06 293 ALA A N 1
ATOM 2291 C CA . ALA A 1 293 ? -21.607 11.321 11.953 1.00 48.06 293 ALA A CA 1
ATOM 2292 C C . ALA A 1 293 ? -21.740 11.374 13.487 1.00 48.06 293 ALA A C 1
ATOM 2294 O O . ALA A 1 293 ? -21.101 10.604 14.202 1.00 48.06 293 ALA A O 1
ATOM 2295 N N . VAL A 1 294 ? -22.668 12.201 13.981 1.00 46.78 294 VAL A N 1
ATOM 2296 C CA . VAL A 1 294 ? -23.012 12.297 15.405 1.00 46.78 294 VAL A CA 1
ATOM 2297 C C . VAL A 1 294 ? -23.691 11.022 15.921 1.00 46.78 294 VAL A C 1
ATOM 2299 O O . VAL A 1 294 ? -23.360 10.588 17.020 1.00 46.78 294 VAL A O 1
ATOM 2302 N N . THR A 1 295 ? -24.598 10.386 15.167 1.00 47.16 295 THR A N 1
ATOM 2303 C CA . THR A 1 295 ? -25.276 9.132 15.570 1.00 47.16 295 THR A CA 1
ATOM 2304 C C . THR A 1 295 ? -24.342 7.923 15.602 1.00 47.16 295 THR A C 1
ATOM 2306 O O . THR A 1 295 ? -24.384 7.153 16.556 1.00 47.16 295 THR A O 1
ATOM 2309 N N . VAL A 1 296 ? -23.468 7.758 14.604 1.00 47.34 296 VAL A N 1
ATOM 2310 C CA . VAL A 1 296 ? -22.451 6.693 14.618 1.00 47.34 296 VAL A CA 1
ATOM 2311 C C . VAL A 1 296 ? -21.469 6.914 15.758 1.00 47.34 296 VAL A C 1
ATOM 2313 O O . VAL A 1 296 ? -21.143 5.965 16.468 1.00 47.34 296 VAL A O 1
ATOM 2316 N N . ALA A 1 297 ? -21.073 8.169 15.993 1.00 45.59 297 ALA A N 1
ATOM 2317 C CA . ALA A 1 297 ? -20.282 8.499 17.163 1.00 45.59 297 ALA A CA 1
ATOM 2318 C C . ALA A 1 297 ? -21.016 8.149 18.460 1.00 45.59 297 ALA A C 1
ATOM 2320 O O . ALA A 1 297 ? -20.467 7.437 19.285 1.00 45.59 297 ALA A O 1
ATOM 2321 N N . SER A 1 298 ? -22.274 8.558 18.632 1.00 44.56 298 SER A N 1
ATOM 2322 C CA . SER A 1 298 ? -23.040 8.324 19.869 1.00 44.56 298 SER A CA 1
ATOM 2323 C C . SER A 1 298 ? -23.432 6.863 20.118 1.00 44.56 298 SER A C 1
ATOM 2325 O O . SER A 1 298 ? -23.452 6.442 21.271 1.00 44.56 298 SER A O 1
ATOM 2327 N N . GLY A 1 299 ? -23.678 6.069 19.074 1.00 44.84 299 GLY A N 1
ATOM 2328 C CA . GLY A 1 299 ? -23.960 4.633 19.190 1.00 44.84 299 GLY A CA 1
ATOM 2329 C C . GLY A 1 299 ? -22.737 3.783 19.546 1.00 44.84 299 GLY A C 1
ATOM 2330 O O . GLY A 1 299 ? -22.887 2.712 20.122 1.00 44.84 299 GLY A O 1
ATOM 2331 N N . MET A 1 300 ? -21.530 4.262 19.237 1.00 44.03 300 MET A N 1
ATOM 2332 C CA . MET A 1 300 ? -20.275 3.600 19.606 1.00 44.03 300 MET A CA 1
ATOM 2333 C C . MET A 1 300 ? -19.580 4.249 20.823 1.00 44.03 300 MET A C 1
ATOM 2335 O O . MET A 1 300 ? -18.729 3.623 21.449 1.00 44.03 300 MET A O 1
ATOM 2339 N N . LEU A 1 301 ? -20.008 5.454 21.226 1.00 41.50 301 LEU A N 1
ATOM 2340 C CA . LEU A 1 301 ? -19.616 6.166 22.454 1.00 41.50 301 LEU A CA 1
ATOM 2341 C C . LEU A 1 301 ? -20.021 5.442 23.749 1.00 41.50 301 LEU A C 1
ATOM 2343 O O . LEU A 1 301 ? -19.576 5.835 24.823 1.00 41.50 301 LEU A O 1
ATOM 2347 N N . SER A 1 302 ? -20.832 4.380 23.690 1.00 41.81 302 SER A N 1
ATOM 2348 C CA . SER A 1 302 ? -21.082 3.540 24.868 1.00 41.81 302 SER A CA 1
ATOM 2349 C C . SER A 1 302 ? -19.875 2.678 25.270 1.00 41.81 302 SER A C 1
ATOM 2351 O O . SER A 1 302 ? -19.978 1.961 26.262 1.00 41.81 302 SER A O 1
ATOM 2353 N N . ALA A 1 303 ? -18.767 2.713 24.513 1.00 41.22 303 ALA A N 1
ATOM 2354 C CA . ALA A 1 303 ? -17.557 1.945 24.805 1.00 41.22 303 ALA A CA 1
ATOM 2355 C C . ALA A 1 303 ? -16.387 2.791 25.344 1.00 41.22 303 ALA A C 1
ATOM 2357 O O . ALA A 1 303 ? -15.805 2.380 26.336 1.00 41.22 303 ALA A O 1
ATOM 2358 N N . GLU A 1 304 ? -16.063 3.966 24.793 1.00 45.09 304 GLU A N 1
ATOM 2359 C CA . GLU A 1 304 ? -14.887 4.750 25.218 1.00 45.09 304 GLU A CA 1
ATOM 2360 C C . GLU A 1 304 ? -15.102 6.254 24.968 1.00 45.09 304 GLU A C 1
ATOM 2362 O O . GLU A 1 304 ? -15.496 6.682 23.881 1.00 45.09 304 GLU A O 1
ATOM 2367 N N . ALA A 1 305 ? -14.882 7.064 26.006 1.00 34.75 305 ALA A N 1
ATOM 2368 C CA . ALA A 1 305 ? -15.126 8.502 26.016 1.00 34.75 305 ALA A CA 1
ATOM 2369 C C . ALA A 1 305 ? -13.899 9.283 25.518 1.00 34.75 305 ALA A C 1
ATOM 2371 O O . ALA A 1 305 ? -13.209 9.925 26.304 1.00 34.75 305 ALA A O 1
ATOM 2372 N N . GLU A 1 306 ? -13.645 9.268 24.211 1.00 42.94 306 GLU A N 1
ATOM 2373 C CA . GLU A 1 306 ? -12.713 10.204 23.572 1.00 42.94 306 GLU A CA 1
ATOM 2374 C C . GLU A 1 306 ? -13.351 10.898 22.362 1.00 42.94 306 GLU A C 1
ATOM 2376 O O . GLU A 1 306 ? -14.368 10.463 21.826 1.00 42.94 306 GLU A O 1
ATOM 2381 N N . SER A 1 307 ? -12.799 12.062 22.004 1.00 46.91 307 SER A N 1
ATOM 2382 C CA . SER A 1 307 ? -13.426 13.097 21.170 1.00 46.91 307 SER A CA 1
ATOM 2383 C C . SER A 1 307 ? -14.249 12.580 19.970 1.00 46.91 307 SER A C 1
ATOM 2385 O O . SER A 1 307 ? -13.768 11.830 19.122 1.00 46.91 307 SER A O 1
ATOM 2387 N N . THR A 1 308 ? -15.488 13.072 19.844 1.00 49.28 308 THR A N 1
ATOM 2388 C CA . THR A 1 308 ? -16.462 12.732 18.782 1.00 49.28 308 THR A CA 1
ATOM 2389 C C . THR A 1 308 ? -15.874 12.812 17.368 1.00 49.28 308 THR A C 1
ATOM 2391 O O . THR A 1 308 ? -16.270 12.076 16.472 1.00 49.28 308 THR A O 1
ATOM 2394 N N . ALA A 1 309 ? -14.906 13.698 17.162 1.00 47.62 309 ALA A N 1
ATOM 2395 C CA . ALA A 1 309 ? -14.227 13.914 15.898 1.00 47.62 309 ALA A CA 1
ATOM 2396 C C . ALA A 1 309 ? -13.241 12.801 15.502 1.00 47.62 309 ALA A C 1
ATOM 2398 O O . ALA A 1 309 ? -13.295 12.302 14.376 1.00 47.62 309 ALA A O 1
ATOM 2399 N N . LEU A 1 310 ? -12.368 12.400 16.434 1.00 48.59 310 LEU A N 1
ATOM 2400 C CA . LEU A 1 310 ? -11.477 11.250 16.278 1.00 48.59 310 LEU A CA 1
ATOM 2401 C C . LEU A 1 310 ? -12.304 9.998 15.993 1.00 48.59 310 LEU A C 1
ATOM 2403 O O . LEU A 1 310 ? -11.985 9.215 15.102 1.00 48.59 310 LEU A O 1
ATOM 2407 N N . PHE A 1 311 ? -13.430 9.874 16.691 1.00 51.94 311 PHE A N 1
ATOM 2408 C CA . PHE A 1 311 ? -14.354 8.774 16.512 1.00 51.94 311 PHE A CA 1
ATOM 2409 C C . PHE A 1 311 ? -14.985 8.742 15.112 1.00 51.94 311 PHE A C 1
ATOM 2411 O O . PHE A 1 311 ? -15.007 7.694 14.476 1.00 51.94 311 PHE A O 1
ATOM 2418 N N . VAL A 1 312 ? -15.471 9.873 14.590 1.00 49.56 312 VAL A N 1
ATOM 2419 C CA . VAL A 1 312 ? -16.038 9.957 13.228 1.00 49.56 312 VAL A CA 1
ATOM 2420 C C . VAL A 1 312 ? -14.990 9.633 12.165 1.00 49.56 312 VAL A C 1
ATOM 2422 O O . VAL A 1 312 ? -15.290 8.924 11.199 1.00 49.56 312 VAL A O 1
ATOM 2425 N N . ALA A 1 313 ? -13.756 10.107 12.348 1.00 57.00 313 ALA A N 1
ATOM 2426 C CA . ALA A 1 313 ? -12.643 9.767 11.475 1.00 57.00 313 ALA A CA 1
ATOM 2427 C C . ALA A 1 313 ? -12.326 8.268 11.531 1.00 57.00 313 ALA A C 1
ATOM 2429 O O . ALA A 1 313 ? -12.218 7.633 10.485 1.00 57.00 313 ALA A O 1
ATOM 2430 N N . MET A 1 314 ? -12.277 7.680 12.728 1.00 52.88 314 MET A N 1
ATOM 2431 C CA . MET A 1 314 ? -12.067 6.248 12.925 1.00 52.88 314 MET A CA 1
ATOM 2432 C C . MET A 1 314 ? -13.225 5.423 12.371 1.00 52.88 314 MET A C 1
ATOM 2434 O O . MET A 1 314 ? -12.977 4.455 11.676 1.00 52.88 314 MET A O 1
ATOM 2438 N N . ALA A 1 315 ? -14.484 5.809 12.558 1.00 54.22 315 ALA A N 1
ATOM 2439 C CA . ALA A 1 315 ? -15.633 5.122 11.972 1.00 54.22 315 ALA A CA 1
ATOM 2440 C C . ALA A 1 315 ? -15.625 5.195 10.435 1.00 54.22 315 ALA A C 1
ATOM 2442 O O . ALA A 1 315 ? -15.920 4.203 9.769 1.00 54.22 315 ALA A O 1
ATOM 2443 N N . SER A 1 316 ? -15.219 6.335 9.864 1.00 53.25 316 SER A N 1
ATOM 2444 C CA . SER A 1 316 ? -15.043 6.510 8.413 1.00 53.25 316 SER A CA 1
ATOM 2445 C C . SER A 1 316 ? -13.864 5.696 7.876 1.00 53.25 316 SER A C 1
ATOM 2447 O O . SER A 1 316 ? -13.950 5.112 6.801 1.00 53.25 316 SER A O 1
ATOM 2449 N N . PHE A 1 317 ? -12.780 5.602 8.642 1.00 59.84 317 PHE A N 1
ATOM 2450 C CA . PHE A 1 317 ? -11.602 4.786 8.357 1.00 59.84 317 PHE A CA 1
ATOM 2451 C C . PHE A 1 317 ? -11.896 3.287 8.469 1.00 59.84 317 PHE A C 1
ATOM 2453 O O . PHE A 1 317 ? -11.507 2.506 7.606 1.00 59.84 317 PHE A O 1
ATOM 2460 N N . VAL A 1 318 ? -12.667 2.885 9.480 1.00 58.16 318 VAL A N 1
ATOM 2461 C CA . VAL A 1 318 ? -13.144 1.520 9.705 1.00 58.16 318 VAL A CA 1
ATOM 2462 C C . VAL A 1 318 ? -14.110 1.096 8.610 1.00 58.16 318 VAL A C 1
ATOM 2464 O O . VAL A 1 318 ? -13.904 0.056 7.988 1.00 58.16 318 VAL A O 1
ATOM 2467 N N . GLY A 1 319 ? -15.150 1.890 8.353 1.00 55.09 319 GLY A N 1
ATOM 2468 C CA . GLY A 1 319 ? -16.103 1.635 7.277 1.00 55.09 319 GLY A CA 1
ATOM 2469 C C . GLY A 1 319 ? -15.456 1.750 5.896 1.00 55.09 319 GLY A C 1
ATOM 2470 O O . GLY A 1 319 ? -15.893 1.084 4.963 1.00 55.09 319 GLY A O 1
ATOM 2471 N N . GLY A 1 320 ? -14.392 2.545 5.770 1.00 56.47 320 GLY A N 1
ATOM 2472 C CA . GLY A 1 320 ? -13.575 2.677 4.572 1.00 56.47 320 GLY A CA 1
ATOM 2473 C C . GLY A 1 320 ? -12.722 1.439 4.308 1.00 56.47 320 GLY A C 1
ATOM 2474 O O . GLY A 1 320 ? -12.869 0.831 3.258 1.00 56.47 320 GLY A O 1
ATOM 2475 N N . ILE A 1 321 ? -11.862 1.029 5.243 1.00 57.69 321 ILE A N 1
ATOM 2476 C CA . ILE A 1 321 ? -10.895 -0.061 5.033 1.00 57.69 321 ILE A CA 1
ATOM 2477 C C . ILE A 1 321 ? -11.496 -1.443 5.314 1.00 57.69 321 ILE A C 1
ATOM 2479 O O . ILE A 1 321 ? -11.368 -2.335 4.480 1.00 57.69 321 ILE A O 1
ATOM 2483 N N . ALA A 1 322 ? -12.133 -1.635 6.475 1.00 52.09 322 ALA A N 1
ATOM 2484 C CA . ALA A 1 322 ? -12.587 -2.952 6.935 1.00 52.09 322 ALA A CA 1
ATOM 2485 C C . ALA A 1 322 ? -14.001 -3.281 6.440 1.00 52.09 322 ALA A C 1
ATOM 2487 O O . ALA A 1 322 ? -14.225 -4.345 5.874 1.00 52.09 322 ALA A O 1
ATOM 2488 N N . GLY A 1 323 ? -14.938 -2.343 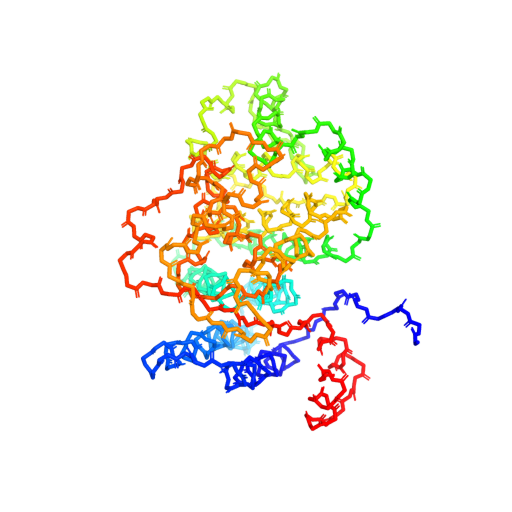6.600 1.00 51.97 323 GLY A N 1
ATOM 2489 C CA . GLY A 1 323 ? -16.308 -2.511 6.116 1.00 51.97 323 GLY A CA 1
ATOM 2490 C C . GLY A 1 323 ? -16.436 -2.370 4.602 1.00 51.97 323 GLY A C 1
ATOM 2491 O O . GLY A 1 323 ? -17.353 -2.915 3.998 1.00 51.97 323 GLY A O 1
ATOM 2492 N N . ALA A 1 324 ? -15.496 -1.649 3.983 1.00 57.12 324 ALA A N 1
ATOM 2493 C CA . ALA A 1 324 ? -15.508 -1.333 2.564 1.00 57.12 324 ALA A CA 1
ATOM 2494 C C . ALA A 1 324 ? -16.868 -0.823 2.090 1.00 57.12 324 ALA A C 1
ATOM 2496 O O . ALA A 1 324 ? -17.334 -1.207 1.025 1.00 57.12 324 ALA A O 1
ATOM 2497 N N . PHE A 1 325 ? -17.523 -0.012 2.917 1.00 58.09 325 PHE A N 1
ATOM 2498 C CA . PHE A 1 325 ? -18.869 0.436 2.645 1.00 58.09 325 PHE A CA 1
ATOM 2499 C C . PHE A 1 325 ? -19.078 1.931 2.765 1.00 58.09 325 PHE A C 1
ATOM 2501 O O . PHE A 1 325 ? -20.089 2.408 2.294 1.00 58.09 325 PHE A O 1
ATOM 2508 N N . ILE A 1 326 ? -18.122 2.704 3.281 1.00 57.75 326 ILE A N 1
ATOM 2509 C CA . ILE A 1 326 ? -18.171 4.173 3.215 1.00 57.75 326 ILE A CA 1
ATOM 2510 C C . ILE A 1 326 ? -17.268 4.644 2.074 1.00 57.75 326 ILE A C 1
ATOM 2512 O O . ILE A 1 326 ? -16.073 4.366 2.104 1.00 57.75 326 ILE A O 1
ATOM 2516 N N . VAL A 1 327 ? -17.800 5.361 1.081 1.00 61.12 327 VAL A N 1
ATOM 2517 C CA . VAL A 1 327 ? -17.032 5.831 -0.095 1.00 61.12 327 VAL A CA 1
ATOM 2518 C C . VAL A 1 327 ? -17.050 7.351 -0.267 1.00 61.12 327 VAL A C 1
ATOM 2520 O O . VAL A 1 327 ? -18.000 8.017 0.151 1.00 61.12 327 VAL A O 1
ATOM 2523 N N . GLY A 1 328 ? -16.002 7.889 -0.906 1.00 63.59 328 GLY A N 1
ATOM 2524 C CA . GLY A 1 328 ? -15.854 9.306 -1.253 1.00 63.59 328 GLY A CA 1
ATOM 2525 C C . GLY A 1 328 ? -14.433 9.839 -1.027 1.00 63.59 328 GLY A C 1
ATOM 2526 O O . GLY A 1 328 ? -13.662 9.273 -0.251 1.00 63.59 328 GLY A O 1
ATOM 2527 N N . ALA A 1 329 ? -14.092 10.963 -1.672 1.00 59.75 329 ALA A N 1
ATOM 2528 C CA . ALA A 1 329 ? -12.769 11.606 -1.590 1.00 59.75 329 ALA A CA 1
ATOM 2529 C C . ALA A 1 329 ? -12.286 11.861 -0.147 1.00 59.75 329 ALA A C 1
ATOM 2531 O O . ALA A 1 329 ? -11.093 11.777 0.143 1.00 59.75 329 ALA A O 1
ATOM 2532 N N . LEU A 1 330 ? -13.225 12.092 0.771 1.00 62.41 330 LEU A N 1
ATOM 2533 C CA . LEU A 1 330 ? -12.978 12.262 2.198 1.00 62.41 330 LEU A CA 1
ATOM 2534 C C . LEU A 1 330 ? -12.290 11.044 2.846 1.00 62.41 330 LEU A C 1
ATOM 2536 O O . LEU A 1 330 ? -11.415 11.210 3.690 1.00 62.41 330 LEU A O 1
ATOM 2540 N N . VAL A 1 331 ? -12.642 9.821 2.437 1.00 64.81 331 VAL A N 1
ATOM 2541 C CA . VAL A 1 331 ? -12.112 8.583 3.035 1.00 64.81 331 VAL A CA 1
ATOM 2542 C C . VAL A 1 331 ? -10.613 8.455 2.783 1.00 64.81 331 VAL A C 1
ATOM 2544 O O . VAL A 1 331 ? -9.868 8.102 3.690 1.00 64.81 331 VAL A O 1
ATOM 2547 N N . ALA A 1 332 ? -10.151 8.800 1.579 1.00 61.47 332 ALA A N 1
ATOM 2548 C CA . ALA A 1 332 ? -8.731 8.770 1.241 1.00 61.47 332 ALA A CA 1
ATOM 2549 C C . ALA A 1 332 ? -7.921 9.784 2.066 1.00 61.47 332 ALA A C 1
ATOM 2551 O O . ALA A 1 332 ? -6.864 9.447 2.596 1.00 61.47 332 ALA A O 1
ATOM 2552 N N . VAL A 1 333 ? -8.452 11.001 2.234 1.00 63.56 333 VAL A N 1
ATOM 2553 C CA . VAL A 1 333 ? -7.827 12.054 3.053 1.00 63.56 333 VAL A CA 1
ATOM 2554 C C . VAL A 1 333 ? -7.740 11.625 4.518 1.00 63.56 333 VAL A C 1
ATOM 2556 O O . VAL A 1 333 ? -6.685 11.760 5.133 1.00 63.56 333 VAL A O 1
ATOM 2559 N N . ILE A 1 334 ? -8.819 11.056 5.063 1.00 63.91 334 ILE A N 1
ATOM 2560 C CA . ILE A 1 334 ? -8.858 10.543 6.438 1.00 63.91 334 ILE A CA 1
ATOM 2561 C C . ILE A 1 334 ? -7.856 9.397 6.622 1.00 63.91 334 ILE A C 1
ATOM 2563 O O . ILE A 1 334 ? -7.144 9.367 7.619 1.00 63.91 334 ILE A O 1
ATOM 2567 N N . VAL A 1 335 ? -7.756 8.477 5.661 1.00 68.25 335 VAL A N 1
ATOM 2568 C CA . VAL A 1 335 ? -6.813 7.351 5.721 1.00 68.25 335 VAL A CA 1
ATOM 2569 C C . VAL A 1 335 ? -5.369 7.832 5.691 1.00 68.25 335 VAL A C 1
ATOM 2571 O O . VAL A 1 335 ? -4.579 7.413 6.534 1.00 68.25 335 VAL A O 1
ATOM 2574 N N . GLY A 1 336 ? -5.038 8.755 4.785 1.00 65.06 336 GLY A N 1
ATOM 2575 C CA . GLY A 1 336 ? -3.716 9.375 4.742 1.00 65.06 336 GLY A CA 1
ATOM 2576 C C . GLY A 1 336 ? -3.382 10.109 6.043 1.00 65.06 336 GLY A C 1
ATOM 2577 O O . GLY A 1 336 ? -2.279 9.959 6.568 1.00 65.06 336 GLY A O 1
ATOM 2578 N N . ALA A 1 337 ? -4.348 10.833 6.614 1.00 66.56 337 ALA A N 1
ATOM 2579 C CA . ALA A 1 337 ? -4.178 11.502 7.899 1.00 66.56 337 ALA A CA 1
ATOM 2580 C C . ALA A 1 337 ? -3.975 10.502 9.047 1.00 66.56 337 ALA A C 1
ATOM 2582 O O . ALA A 1 337 ? -3.079 10.699 9.859 1.00 66.56 337 ALA A O 1
ATOM 2583 N N . ILE A 1 338 ? -4.736 9.406 9.120 1.00 68.06 338 ILE A N 1
ATOM 2584 C CA . ILE A 1 338 ? -4.600 8.407 10.193 1.00 68.06 338 ILE A CA 1
ATOM 2585 C C . ILE A 1 338 ? -3.262 7.677 10.103 1.00 68.06 338 ILE A C 1
ATOM 2587 O O . ILE A 1 338 ? -2.569 7.566 11.113 1.00 68.06 338 ILE A O 1
ATOM 2591 N N . VAL A 1 339 ? -2.855 7.255 8.905 1.00 74.06 339 VAL A N 1
ATOM 2592 C CA . VAL A 1 339 ? -1.537 6.639 8.685 1.00 74.06 339 VAL A CA 1
ATOM 2593 C C . VAL A 1 339 ? -0.404 7.629 8.988 1.00 74.06 339 VAL A C 1
ATOM 2595 O O . VAL A 1 339 ? 0.645 7.245 9.493 1.00 74.06 339 VAL A O 1
ATOM 2598 N N . GLY A 1 340 ? -0.609 8.921 8.721 1.00 69.62 340 GLY A N 1
ATOM 2599 C CA . GLY A 1 340 ? 0.383 9.964 8.977 1.00 69.62 340 GLY A CA 1
ATOM 2600 C C . GLY A 1 340 ? 0.459 10.449 10.429 1.00 69.62 340 GLY A C 1
ATOM 2601 O O . GLY A 1 340 ? 1.519 10.930 10.828 1.00 69.62 340 GLY A O 1
ATOM 2602 N N . THR A 1 341 ? -0.627 10.337 11.204 1.00 66.88 341 THR A N 1
ATOM 2603 C CA . THR A 1 341 ? -0.793 10.963 12.538 1.00 66.88 341 THR A CA 1
ATOM 2604 C C . THR A 1 341 ? -1.123 9.972 13.656 1.00 66.88 341 THR A C 1
ATOM 2606 O O . THR A 1 341 ? -1.372 10.383 14.788 1.00 66.88 341 THR A O 1
ATOM 2609 N N . ALA A 1 342 ? -1.153 8.670 13.351 1.00 60.31 342 ALA A N 1
ATOM 2610 C CA . ALA A 1 342 ? -1.683 7.621 14.229 1.00 60.31 342 ALA A CA 1
ATOM 2611 C C . ALA A 1 342 ? -3.151 7.850 14.639 1.00 60.31 342 ALA A C 1
ATOM 2613 O O . ALA A 1 342 ? -3.609 7.345 15.658 1.00 60.31 342 ALA A O 1
ATOM 2614 N N . GLY A 1 343 ? -3.882 8.643 13.853 1.00 58.66 343 GLY A N 1
ATOM 2615 C CA . GLY A 1 343 ? -5.255 9.052 14.123 1.00 58.66 343 GLY A CA 1
ATOM 2616 C C . GLY A 1 343 ? -5.409 10.326 14.948 1.00 58.66 343 GLY A C 1
ATOM 2617 O O . GLY A 1 343 ? -6.504 10.865 14.966 1.00 58.66 343 GLY A O 1
ATOM 2618 N N . ARG A 1 344 ? -4.356 10.882 15.559 1.00 58.94 344 ARG A N 1
ATOM 2619 C CA . ARG A 1 344 ? -4.486 12.000 16.518 1.00 58.94 344 ARG A CA 1
ATOM 2620 C C . ARG A 1 344 ? -4.905 13.342 15.909 1.00 58.94 344 ARG A C 1
ATOM 2622 O O . ARG A 1 344 ? -5.566 14.124 16.590 1.00 58.94 344 ARG A O 1
ATOM 2629 N N . SER A 1 345 ? -4.563 13.593 14.646 1.00 57.53 345 SER A N 1
ATOM 2630 C CA . SER A 1 345 ? -4.773 14.892 13.990 1.00 57.53 345 SER A CA 1
ATOM 2631 C C . SER A 1 345 ? -5.442 14.704 12.634 1.00 57.53 345 SER A C 1
ATOM 2633 O O . SER A 1 345 ? -4.835 14.874 11.577 1.00 57.53 345 SER A O 1
ATOM 2635 N N . VAL A 1 346 ? -6.717 14.320 12.643 1.00 57.22 346 VAL A N 1
ATOM 2636 C CA . VAL A 1 346 ? -7.499 14.244 11.405 1.00 57.22 346 VAL A CA 1
ATOM 2637 C C . VAL A 1 346 ? -8.091 15.629 11.126 1.00 57.22 346 VAL A C 1
ATOM 2639 O O . VAL A 1 346 ? -8.829 16.137 11.970 1.00 57.22 346 VAL A O 1
ATOM 2642 N N . PRO A 1 347 ? -7.784 16.286 9.990 1.00 50.66 347 PRO A N 1
ATOM 2643 C CA . PRO A 1 347 ? -8.358 17.589 9.675 1.00 50.66 347 PRO A CA 1
ATOM 2644 C C . PRO A 1 347 ? -9.872 17.451 9.480 1.00 50.66 347 PRO A C 1
ATOM 2646 O O . PRO A 1 347 ? -10.330 16.825 8.527 1.00 50.66 347 PRO A O 1
ATOM 2649 N N . LEU A 1 348 ? -10.642 18.030 10.406 1.00 50.16 348 LEU A N 1
ATOM 2650 C CA . LEU A 1 348 ? -12.111 17.964 10.435 1.00 50.16 348 LEU A CA 1
ATOM 2651 C C . LEU A 1 348 ? -12.780 19.073 9.617 1.00 50.16 348 LEU A C 1
ATOM 2653 O O . LEU A 1 348 ? -13.957 18.991 9.291 1.00 50.16 348 LEU A O 1
ATOM 2657 N N . THR A 1 349 ? -12.047 20.131 9.286 1.00 42.41 349 THR A N 1
ATOM 2658 C CA . THR A 1 349 ? -12.581 21.315 8.606 1.00 42.41 349 THR A CA 1
ATOM 2659 C C . THR A 1 349 ? -13.044 21.091 7.158 1.00 42.41 349 THR A C 1
ATOM 2661 O O . THR A 1 349 ? -13.959 21.798 6.753 1.00 42.41 349 THR A O 1
ATOM 2664 N N . PRO A 1 350 ? -12.547 20.104 6.382 1.00 43.44 350 PRO A N 1
ATOM 2665 C CA . PRO A 1 350 ? -13.174 19.717 5.114 1.00 43.44 350 PRO A CA 1
ATOM 2666 C C . PRO A 1 350 ? -14.320 18.695 5.273 1.00 43.44 350 PRO A C 1
ATOM 2668 O O . PRO A 1 350 ? -14.928 18.312 4.278 1.00 43.44 350 PRO A O 1
ATOM 2671 N N . VAL A 1 351 ? -14.579 18.184 6.486 1.00 42.75 351 VAL A N 1
ATOM 2672 C CA . VAL A 1 351 ? -15.370 16.953 6.716 1.00 42.75 351 VAL A CA 1
ATOM 2673 C C . VAL A 1 351 ? -16.882 17.178 6.633 1.00 42.75 351 VAL A C 1
ATOM 2675 O O . VAL A 1 351 ? -17.624 16.219 6.445 1.00 42.75 351 VAL A O 1
ATOM 2678 N N . THR A 1 352 ? -17.359 18.420 6.721 1.00 40.25 352 THR A N 1
ATOM 2679 C CA . THR A 1 352 ? -18.802 18.718 6.795 1.00 40.25 352 THR A CA 1
ATOM 2680 C C . THR A 1 352 ? -19.344 19.517 5.609 1.00 40.25 352 THR A C 1
ATOM 2682 O O . THR A 1 352 ? -20.531 19.429 5.308 1.00 40.25 352 THR A O 1
ATOM 2685 N N . GLU A 1 353 ? -18.507 20.229 4.849 1.00 38.78 353 GLU A N 1
ATOM 2686 C CA . GLU A 1 353 ? -18.995 21.037 3.725 1.00 38.78 353 GLU A CA 1
ATOM 2687 C C . GLU A 1 353 ? -19.085 20.224 2.421 1.00 38.78 353 GLU A C 1
ATOM 2689 O O . GLU A 1 353 ? -18.152 20.127 1.628 1.00 38.78 353 GLU A O 1
ATOM 2694 N N . GLY A 1 354 ? -20.261 19.635 2.182 1.00 47.31 354 GLY A N 1
ATOM 2695 C CA . GLY A 1 354 ? -20.698 19.185 0.852 1.00 47.31 354 GLY A CA 1
ATOM 2696 C C . GLY A 1 354 ? -20.320 17.760 0.430 1.00 47.31 354 GLY A C 1
ATOM 2697 O O . GLY A 1 354 ? -20.819 17.294 -0.597 1.00 47.31 354 GLY A O 1
ATOM 2698 N N . LEU A 1 355 ? -19.510 17.034 1.206 1.00 48.72 355 LEU A N 1
ATOM 2699 C CA . LEU A 1 355 ? -19.171 15.630 0.939 1.00 48.72 355 LEU A CA 1
ATOM 2700 C C . LEU A 1 355 ? -20.104 14.696 1.721 1.00 48.72 355 LEU A C 1
ATOM 2702 O O . LEU A 1 355 ? -20.054 14.637 2.945 1.00 48.72 355 LEU A O 1
ATOM 2706 N N . LYS A 1 356 ? -20.963 13.957 1.009 1.00 54.59 356 LYS A N 1
ATOM 2707 C CA . LYS A 1 356 ? -21.908 12.996 1.601 1.00 54.59 356 LYS A CA 1
ATOM 2708 C C . LYS A 1 356 ? -21.345 11.575 1.506 1.00 54.59 356 LYS A C 1
ATOM 2710 O O . LYS A 1 356 ? -21.291 11.036 0.395 1.00 54.59 356 LYS A O 1
ATOM 2715 N N . PRO A 1 357 ? -20.930 10.947 2.620 1.00 56.47 357 PRO A N 1
ATOM 2716 C CA . PRO A 1 357 ? -20.490 9.565 2.579 1.00 56.47 357 PRO A CA 1
ATOM 2717 C C . PRO A 1 357 ? -21.650 8.655 2.155 1.00 56.47 357 PRO A C 1
ATOM 2719 O O . PRO A 1 357 ? -22.787 8.805 2.608 1.00 56.47 357 PRO A O 1
ATOM 2722 N N . CYS A 1 358 ? -21.363 7.725 1.248 1.00 61.81 358 CYS A N 1
ATOM 2723 C CA . CYS A 1 358 ? -22.342 6.776 0.723 1.00 61.81 358 CYS A CA 1
ATOM 2724 C C . CYS A 1 358 ? -22.056 5.377 1.251 1.00 61.81 358 CYS A C 1
ATOM 2726 O O . CYS A 1 358 ? -20.897 4.967 1.276 1.00 61.81 358 CYS A O 1
ATOM 2728 N N . LEU A 1 359 ? -23.121 4.662 1.628 1.00 66.38 359 LEU A N 1
ATOM 2729 C CA . LEU A 1 359 ? -23.056 3.271 2.054 1.00 66.38 359 LEU A CA 1
ATOM 2730 C C . LEU A 1 359 ? -23.131 2.281 0.875 1.00 66.38 359 LEU A C 1
ATOM 2732 O O . LEU A 1 359 ? -24.219 2.062 0.345 1.00 66.38 359 LEU A O 1
ATOM 2736 N N . ILE A 1 360 ? -22.024 1.642 0.501 1.00 70.19 360 ILE A N 1
ATOM 2737 C CA . ILE A 1 360 ? -21.943 0.708 -0.631 1.00 70.19 360 ILE A CA 1
ATOM 2738 C C . ILE A 1 360 ? -21.125 -0.508 -0.246 1.00 70.19 360 ILE A C 1
ATOM 2740 O O . ILE A 1 360 ? -19.918 -0.394 -0.196 1.00 70.19 360 ILE A O 1
ATOM 2744 N N . GLU A 1 361 ? -21.707 -1.688 -0.065 1.00 74.94 361 GLU A N 1
ATOM 2745 C CA . GLU A 1 361 ? -20.883 -2.898 0.074 1.00 74.94 361 GLU A CA 1
ATOM 2746 C C . GLU A 1 361 ? -19.991 -3.053 -1.171 1.00 74.94 361 GLU A C 1
ATOM 2748 O O . GLU A 1 361 ? -20.520 -3.173 -2.275 1.00 74.94 361 GLU A O 1
ATOM 2753 N N . LEU A 1 362 ? -18.659 -3.040 -1.030 1.00 82.12 362 LEU A N 1
ATOM 2754 C CA . LEU A 1 362 ? -17.690 -3.099 -2.141 1.00 82.12 362 LEU A CA 1
ATOM 2755 C C . LEU A 1 362 ? -17.123 -4.508 -2.384 1.00 82.12 362 LEU A C 1
ATOM 2757 O O . LEU A 1 362 ? -17.159 -5.354 -1.485 1.00 82.12 362 LEU A O 1
ATOM 2761 N N . PRO A 1 363 ? -16.666 -4.808 -3.616 1.00 84.62 363 PRO A N 1
ATOM 2762 C CA . PRO A 1 363 ? -16.288 -6.164 -3.997 1.00 84.62 363 PRO A CA 1
ATOM 2763 C C . PRO A 1 363 ? -15.034 -6.669 -3.282 1.00 84.62 363 PRO A C 1
ATOM 2765 O O . PRO A 1 363 ? -14.140 -5.903 -2.918 1.00 84.62 363 PRO A O 1
ATOM 2768 N N . ASP A 1 364 ? -14.958 -7.991 -3.116 1.00 84.00 364 ASP A N 1
ATOM 2769 C CA . ASP A 1 364 ? -13.783 -8.656 -2.561 1.00 84.00 364 ASP A CA 1
ATOM 2770 C C . ASP A 1 364 ? -12.764 -8.948 -3.671 1.00 84.00 364 ASP A C 1
ATOM 2772 O O . ASP A 1 364 ? -12.897 -9.898 -4.450 1.00 84.00 364 ASP A O 1
ATOM 2776 N N . GLY A 1 365 ? -11.719 -8.122 -3.730 1.00 88.00 365 GLY A N 1
ATOM 2777 C CA . GLY A 1 365 ? -10.643 -8.269 -4.704 1.00 88.00 365 GLY A CA 1
ATOM 2778 C C . GLY A 1 365 ? -9.869 -9.586 -4.587 1.00 88.00 365 GLY A C 1
ATOM 2779 O O . GLY A 1 365 ? -9.433 -10.106 -5.612 1.00 88.00 365 GLY A O 1
ATOM 2780 N N . ARG A 1 366 ? -9.730 -10.177 -3.388 1.00 86.56 366 ARG A N 1
ATOM 2781 C CA . ARG A 1 366 ? -9.068 -11.486 -3.222 1.00 86.56 366 ARG A CA 1
ATOM 2782 C C . ARG A 1 366 ? -9.909 -12.591 -3.833 1.00 86.56 366 ARG A C 1
ATOM 2784 O O . ARG A 1 366 ? -9.372 -13.436 -4.545 1.00 86.56 366 ARG A O 1
ATOM 2791 N N . ALA A 1 367 ? -11.216 -12.588 -3.579 1.00 86.50 367 ALA A N 1
ATOM 2792 C CA . ALA A 1 367 ? -12.113 -13.586 -4.155 1.00 86.50 367 ALA A CA 1
ATOM 2793 C C . ALA A 1 367 ? -12.054 -13.548 -5.693 1.00 86.50 367 ALA A C 1
ATOM 2795 O O . ALA A 1 367 ? -11.853 -14.579 -6.336 1.00 86.50 367 ALA A O 1
ATOM 2796 N N . LEU A 1 368 ? -12.110 -12.348 -6.280 1.00 90.38 368 LEU A N 1
ATOM 2797 C CA . LEU A 1 368 ? -11.987 -12.160 -7.729 1.00 90.38 368 LEU A CA 1
ATOM 2798 C C . LEU A 1 368 ? -10.614 -12.576 -8.266 1.00 90.38 368 LEU A C 1
ATOM 2800 O O . LEU A 1 368 ? -10.533 -13.214 -9.315 1.00 90.38 368 LEU A O 1
ATOM 2804 N N . ALA A 1 369 ? -9.537 -12.277 -7.540 1.00 91.06 369 ALA A N 1
ATOM 2805 C CA . ALA A 1 369 ? -8.192 -12.682 -7.928 1.00 91.06 369 ALA A CA 1
ATOM 2806 C C . ALA A 1 369 ? -8.031 -14.209 -7.964 1.00 91.06 369 ALA A C 1
ATOM 2808 O O . ALA A 1 369 ? -7.452 -14.735 -8.912 1.00 91.06 369 ALA A O 1
ATOM 2809 N N . ASN A 1 370 ? -8.594 -14.935 -6.993 1.00 88.81 370 ASN A N 1
ATOM 2810 C CA . ASN A 1 370 ? -8.577 -16.402 -6.994 1.00 88.81 370 ASN A CA 1
ATOM 2811 C C . ASN A 1 370 ? -9.345 -16.985 -8.190 1.00 88.81 370 ASN A C 1
ATOM 2813 O O . ASN A 1 370 ? -8.889 -17.955 -8.801 1.00 88.81 370 ASN A O 1
ATOM 2817 N N . LEU A 1 371 ? -10.477 -16.383 -8.568 1.00 88.50 371 LEU A N 1
ATOM 2818 C CA . LEU A 1 371 ? -11.240 -16.803 -9.751 1.00 88.50 371 LEU A CA 1
ATOM 2819 C C . LEU A 1 371 ? -10.430 -16.620 -11.043 1.00 88.50 371 LEU A C 1
ATOM 2821 O O . LEU A 1 371 ? -10.379 -17.524 -11.874 1.00 88.50 371 LEU A O 1
ATOM 2825 N N . ILE A 1 372 ? -9.733 -15.490 -11.188 1.00 89.69 372 ILE A N 1
ATOM 2826 C CA . ILE A 1 372 ? -8.831 -15.254 -12.326 1.00 89.69 372 ILE A CA 1
ATOM 2827 C C . ILE A 1 372 ? -7.666 -16.253 -12.316 1.00 89.69 372 ILE A C 1
ATOM 2829 O O . ILE A 1 372 ? -7.360 -16.847 -13.349 1.00 89.69 372 ILE A O 1
ATOM 2833 N N . HIS A 1 373 ? -7.037 -16.464 -11.157 1.00 87.50 373 HIS A N 1
ATOM 2834 C CA . HIS A 1 373 ? -5.871 -17.338 -11.011 1.00 87.50 373 HIS A CA 1
ATOM 2835 C C . HIS A 1 373 ? -6.184 -18.809 -11.326 1.00 87.50 373 HIS A C 1
ATOM 2837 O O . HIS A 1 373 ? -5.375 -19.501 -11.936 1.00 87.50 373 HIS A O 1
ATOM 2843 N N . SER A 1 374 ? -7.376 -19.277 -10.950 1.00 84.31 374 SER A N 1
ATOM 2844 C CA . SER A 1 374 ? -7.859 -20.641 -11.214 1.00 84.31 374 SER A CA 1
ATOM 2845 C C . SER A 1 374 ? -8.324 -20.885 -12.657 1.00 84.31 374 SER A C 1
ATOM 2847 O O . SER A 1 374 ? -8.699 -22.008 -12.988 1.00 84.31 374 SER A O 1
ATOM 2849 N N . GLY A 1 375 ? -8.283 -19.870 -13.529 1.00 72.44 375 GLY A N 1
ATOM 2850 C CA . GLY A 1 375 ? -8.642 -20.012 -14.940 1.00 72.44 375 GLY A CA 1
ATOM 2851 C C . GLY A 1 375 ? -10.148 -19.981 -15.215 1.00 72.44 375 GLY A C 1
ATOM 2852 O O . GLY A 1 375 ? -10.588 -20.508 -16.234 1.00 72.44 375 GLY A O 1
ATOM 2853 N N . ALA A 1 376 ? -10.965 -19.372 -14.346 1.00 64.88 376 ALA A N 1
ATOM 2854 C CA . ALA A 1 376 ? -12.370 -19.129 -14.673 1.00 64.88 376 ALA A CA 1
ATOM 2855 C C . ALA A 1 376 ? -12.453 -18.165 -15.879 1.00 64.88 376 ALA A C 1
ATOM 2857 O O . ALA A 1 376 ? -12.048 -17.000 -15.806 1.00 64.88 376 ALA A O 1
ATOM 2858 N N . HIS A 1 377 ? -12.910 -18.677 -17.026 1.00 50.28 377 HIS A N 1
ATOM 2859 C CA . HIS A 1 377 ? -12.733 -18.006 -18.318 1.00 50.28 377 HIS A CA 1
ATOM 2860 C C . HIS A 1 377 ? -13.801 -16.955 -18.661 1.00 50.28 377 HIS A C 1
ATOM 2862 O O . HIS A 1 377 ? -13.489 -16.040 -19.421 1.00 50.28 377 HIS A O 1
ATOM 2868 N N . ASP A 1 378 ? -14.985 -16.986 -18.046 1.00 57.62 378 ASP A N 1
ATOM 2869 C CA . ASP A 1 378 ? -16.103 -16.125 -18.451 1.00 57.62 378 ASP A CA 1
ATOM 2870 C C . ASP A 1 378 ? -16.430 -15.029 -17.424 1.00 57.62 378 ASP A C 1
ATOM 2872 O O . ASP A 1 378 ? -16.786 -15.299 -16.275 1.00 57.62 378 ASP A O 1
ATOM 2876 N N . ASP A 1 379 ? -16.363 -13.770 -17.874 1.00 53.69 379 ASP A N 1
ATOM 2877 C CA . ASP A 1 379 ? -16.721 -12.575 -17.095 1.00 53.69 379 ASP A CA 1
ATOM 2878 C C . ASP A 1 379 ? -18.164 -12.644 -16.555 1.00 53.69 379 ASP A C 1
ATOM 2880 O O . ASP A 1 379 ? -18.430 -12.162 -15.457 1.00 53.69 379 ASP A O 1
ATOM 2884 N N . ALA A 1 380 ? -19.087 -13.271 -17.295 1.00 51.78 380 ALA A N 1
ATOM 2885 C CA . ALA A 1 380 ? -20.476 -13.468 -16.871 1.00 51.78 380 ALA A CA 1
ATOM 2886 C C . ALA A 1 380 ? -20.579 -14.425 -15.671 1.00 51.78 380 ALA A C 1
ATOM 2888 O O . ALA A 1 380 ? -21.247 -14.121 -14.686 1.00 51.78 380 ALA A O 1
ATOM 2889 N N . THR A 1 381 ? -19.834 -15.530 -15.708 1.00 50.22 381 THR A N 1
ATOM 2890 C CA . THR A 1 381 ? -19.812 -16.552 -14.655 1.00 50.22 381 THR A CA 1
ATOM 2891 C C . THR A 1 381 ? -19.113 -16.047 -13.392 1.00 50.22 381 THR A C 1
ATOM 2893 O O . THR A 1 381 ? -19.509 -16.401 -12.288 1.00 50.22 381 THR A O 1
ATOM 2896 N N . ILE A 1 382 ? -18.105 -15.175 -13.527 1.00 51.22 382 ILE A N 1
ATOM 2897 C CA . ILE A 1 382 ? -17.425 -14.539 -12.384 1.00 51.22 382 ILE A CA 1
ATOM 2898 C C . ILE A 1 382 ? -18.334 -13.512 -11.699 1.00 51.22 382 ILE A C 1
ATOM 2900 O O . ILE A 1 382 ? -18.367 -13.452 -10.469 1.00 51.22 382 ILE A O 1
ATOM 2904 N N . VAL A 1 383 ? -19.088 -12.720 -12.469 1.00 52.19 383 VAL A N 1
ATOM 2905 C CA . VAL A 1 383 ? -20.034 -11.734 -11.920 1.00 52.19 383 VAL A CA 1
ATOM 2906 C C . VAL A 1 383 ? -21.233 -12.418 -11.251 1.00 52.19 383 VAL A C 1
ATOM 2908 O O . VAL A 1 383 ? -21.653 -11.961 -10.194 1.00 52.19 383 VAL A O 1
ATOM 2911 N N . GLU A 1 384 ? -21.736 -13.533 -11.791 1.00 50.09 384 GLU A N 1
ATOM 2912 C CA . GLU A 1 384 ? -22.814 -14.318 -11.162 1.00 50.09 384 GLU A CA 1
ATOM 2913 C C . GLU A 1 384 ? -22.348 -15.113 -9.930 1.00 50.09 384 GLU A C 1
ATOM 2915 O O . GLU A 1 384 ? -23.096 -15.234 -8.965 1.00 50.09 384 GLU A O 1
ATOM 2920 N N . ALA A 1 385 ? -21.110 -15.622 -9.914 1.00 41.97 385 ALA A N 1
ATOM 2921 C CA . ALA A 1 385 ? -20.573 -16.396 -8.788 1.00 41.97 385 ALA A CA 1
ATOM 2922 C C . ALA A 1 385 ? -20.179 -15.551 -7.559 1.00 41.97 385 ALA A C 1
ATOM 2924 O O . ALA A 1 385 ? -19.861 -16.115 -6.512 1.00 41.97 385 ALA A O 1
ATOM 2925 N N . SER A 1 386 ? -20.162 -14.220 -7.681 1.00 40.91 386 SER A N 1
ATOM 2926 C CA . SER A 1 386 ? -19.766 -13.280 -6.616 1.00 40.91 386 SER A CA 1
ATOM 2927 C C . SER A 1 386 ? -20.879 -12.313 -6.186 1.00 40.91 386 SER A C 1
ATOM 2929 O O . SER A 1 386 ? -20.602 -11.362 -5.447 1.00 40.91 386 SER A O 1
ATOM 2931 N N . GLY A 1 387 ? -22.109 -12.551 -6.662 1.00 37.03 387 GLY A N 1
ATOM 2932 C CA . GLY A 1 387 ? -23.325 -11.828 -6.278 1.00 37.03 387 GLY A CA 1
ATOM 2933 C C . GLY A 1 387 ? -23.894 -12.260 -4.937 1.00 37.03 387 GLY A C 1
ATOM 2934 O O . GLY A 1 387 ? -23.887 -13.481 -4.656 1.00 37.03 387 GLY A O 1
#

Secondary structure (DSSP, 8-state):
------------HHHHHHHHHHHHHHHHHHHHHSS---HHHHHHHHHHHHHHHHHHHHHHHHHHHHHHHHHTSTT-HHHHHHHHHHHHHHHHHHHHHHHH---HHHHHHHHHHHHHHHHHHHHHHH-TT--HHHHHHHHHHHHHHHHHHHHHHHHTT----HHHHHHHHHTT--HHHHHHHHHHHHHHH-EE-SS-TT-EE-TT-S-S-GGGS-HHHHHHHHHHHHHHTTSPP------TTT--HHHHHHHHHHHHHHHHHHHTSSS-HHHHHHHHHHHHH-SS-----HHHHHHHHHHHTTT--S-HHHHHHHHHHHHHHTS--EESHHHHHHHHHHHHHTTS----TTSSSS---EE-PPP-HHHHHHHHHTT---HHHHHHHT-